Protein AF-0000000075573701 (afdb_homodimer)

Nearest PDB structures (foldseek):
  4mvc-assembly1_B  TM=9.152E-01  e=1.179E-26  Rattus norvegicus
  4mvc-assembly1_A  TM=9.231E-01  e=3.935E-26  Rattus norvegicus
  3hl4-assembly1_A  TM=9.332E-01  e=9.823E-24  Rattus norvegicus
  4mvd-assembly1_C  TM=7.198E-01  e=7.559E-27  Rattus norvegicus
  4mvd-assembly2_G  TM=7.159E-01  e=9.143E-27  Rattus norvegicus

Sequence (538 aa):
MTTTCTKKALAQSQAAPFSDEIDVIEERKLIDYSRKVTLEEAKKGNVPRCIRVYADGIYDMFHHGHAKQFLQIKEMFPEVYLIVGVCSDELTNKWKGRTVQSEEERYEALRHCRYVDEVLRDAPWEVSVEFLEEMKIDFIAHDAIPYQCPDTEDVYAKHKAAGRFLETQRTEGISTSDSICRIIRDYDTYARRNLRRGYSAKELNVGFLTTSKYRIQDKMDEVREKGREMIQMWKTNADHFIDSFVQTFARDVAIARRPVEYCNTKENEMTTTCTKKALAQSQAAPFSDEIDVIEERKLIDYSRKVTLEEAKKGNVPRCIRVYADGIYDMFHHGHAKQFLQIKEMFPEVYLIVGVCSDELTNKWKGRTVQSEEERYEALRHCRYVDEVLRDAPWEVSVEFLEEMKIDFIAHDAIPYQCPDTEDVYAKHKAAGRFLETQRTEGISTSDSICRIIRDYDTYARRNLRRGYSAKELNVGFLTTSKYRIQDKMDEVREKGREMIQMWKTNADHFIDSFVQTFARDVAIARRPVEYCNTKENE

Foldseek 3Di:
DPPPDDPDDDADDFFAEACPDPVNLVVQVPDDLPDADALVCQAVVVDPDAAEEEEEDACFPPDVQVLVQLVVVCPSGVGYAYEYEHAAQVVCCVAWFDGPDHQVVSQRVNRPRRRHNYYYYNDDPADDPVNCVSSSHRAYEDAPDADDDPVDRHSCVVVVVVNRYHHTDTDPPDDPLNVLLVVLVVVLVVVLVVCLVCLPPCVLVCPPPPDDPVVSVVVSVVVNVVSVVVSVVCVVVVVVVSLVVSSSRGGVPPPVDDPPCPSPPPPPD/DPPPDDPDDDADDFFAEACPDPVNLVVQVPDDLPDADALVCQAVVVDPDAAEEEEEDACFPPDVQVLVQLVVVCPSGPGYAYEYEHAAQVVCCVAWFDGPDHQVVSQRVNRPRRRHNYYYYNDDPADDPVNCVSSSHRAYEEAPDADDDPVDRHSCVVVVVVNRYHHTDTDPPDDPLLVLLVVLVVVLVVVLVVCLVCLPPCVLVCPPPPDDPVVSVVVSVVSNVVSVVVSVVCVVVVVVVSLVVSSSRGGPPPPVDDPPCSSPPPPPD

Secondary structure (DSSP, 8-state):
---B--SSPPPP-SPPPBTTSHHHHHHHHHS--SSPPPHHHHHHT--SS-EEEEEEE--TT--HHHHHHHHHHHTTSSSEEEEEEE--HHHHHHHT---SS-HHHHHHHHHTBTT-SEEESS--SS--HHHHHHHT--EEEEESS---BTTBS-TTHHHHHTT-EEEE-PPTT--HHHHHHHHHHHHHHHHHHHHHHHHHHTTT--SS--S-HHHHHHHHHHHHHHHHHHHHHHHHHHHHHHHHHHHTTS-TT-TTS-----S------/------SSPPPP-SPPPBTTSHHHHHHHHHS--SSPPPHHHHHHT--SB-EEEEEEE--TT--HHHHHHHHHHHTTSSSEEEEEEE--HHHHHHHT---SS-HHHHHHHHHTBTT-SEEESS--SS--HHHHHHHT--EEEEESS---BTTBS-TTHHHHHTT-EEEE-PPTT--HHHHHHHHHHHHHHHHHHHHHHHHHHTTT---S--S-HHHHHHHHHHHHHHHHHHHHHHHHHHHHHHHHHHHTTS--S-TTS-----S------

Solvent-accessible surface area (backbone atoms only — not comparable to full-atom values): 30102 Å² total; per-residue (Å²): 121,81,46,60,47,69,96,59,80,71,44,50,66,67,67,33,44,48,56,85,37,67,70,49,44,56,52,57,68,69,53,81,70,85,68,82,75,48,66,68,37,43,60,70,56,72,38,74,42,50,44,27,35,34,34,68,46,65,56,51,71,60,46,50,40,61,48,49,40,44,39,52,57,33,64,64,30,86,46,53,44,32,36,39,27,29,38,31,55,69,57,35,50,71,71,45,27,57,66,91,53,54,46,67,55,36,56,52,40,50,24,40,29,26,42,37,46,27,35,32,75,63,29,68,93,62,76,49,72,67,53,33,59,73,69,58,44,59,33,39,41,42,56,79,69,72,44,75,47,100,91,32,70,39,61,54,51,68,38,50,75,69,62,29,53,40,76,44,68,84,47,82,96,52,47,58,56,54,53,53,48,50,52,48,50,52,48,48,54,51,46,50,54,46,46,59,51,41,56,58,59,61,75,37,61,67,70,74,73,79,63,62,68,62,61,50,45,51,50,46,47,46,49,47,47,50,46,46,50,47,47,50,53,43,50,63,48,42,54,53,43,50,52,57,53,46,43,43,55,41,46,76,70,49,77,80,59,78,85,69,71,72,86,59,73,74,77,74,128,122,81,43,61,46,71,95,59,83,70,45,51,64,67,66,34,45,48,54,85,36,68,68,49,46,55,53,56,68,69,52,82,69,84,67,84,75,49,63,67,37,44,59,70,56,73,38,73,42,50,44,27,35,34,35,68,45,65,56,53,69,61,47,51,42,59,49,47,42,44,40,54,56,34,63,62,30,86,48,53,44,33,34,40,27,29,38,31,55,71,58,35,48,72,72,43,26,58,66,91,53,53,46,67,56,36,55,53,38,48,25,40,30,26,44,37,46,26,34,32,75,62,29,69,93,62,76,47,71,67,55,33,60,75,69,57,46,60,31,38,42,43,56,78,70,72,44,74,45,99,88,31,72,38,61,53,49,68,39,50,74,68,61,28,54,40,76,44,67,83,46,83,96,53,48,57,57,54,53,53,49,50,51,48,49,53,48,49,54,52,46,51,54,46,46,59,51,41,55,57,60,60,76,38,64,68,68,78,74,78,61,60,70,62,59,51,48,49,51,46,48,46,49,48,47,50,48,47,51,46,47,50,52,42,50,62,46,42,56,53,45,51,52,56,53,47,44,42,54,42,46,77,68,67,71,79,57,78,83,70,69,72,86,61,74,74,76,76,125

Radius of gyration: 27.79 Å; Cα contacts (8 Å, |Δi|>4): 746; chains: 2; bounding box: 76×86×57 Å

Structure (mmCIF, N/CA/C/O backbone):
data_AF-0000000075573701-model_v1
#
loop_
_entity.id
_entity.type
_entity.pdbx_description
1 polymer 'choline-phosphate cytidylyltransferase'
#
loop_
_atom_site.group_PDB
_atom_site.id
_atom_site.type_symbol
_atom_site.label_atom_id
_atom_site.label_alt_id
_atom_site.label_comp_id
_atom_site.label_asym_id
_atom_site.label_entity_id
_atom_site.label_seq_id
_atom_site.pdbx_PDB_ins_code
_atom_site.Cartn_x
_atom_site.Cartn_y
_atom_site.Cartn_z
_atom_site.occupancy
_atom_site.B_iso_or_equiv
_atom_site.auth_seq_id
_atom_site.auth_comp_id
_atom_site.auth_asym_id
_atom_site.auth_atom_id
_atom_site.pdbx_PDB_model_num
ATOM 1 N N . MET A 1 1 ? 1.393 29.562 22.234 1 32.28 1 MET A N 1
ATOM 2 C CA . MET A 1 1 ? 1.63 30.125 20.906 1 32.28 1 MET A CA 1
ATOM 3 C C . MET A 1 1 ? 1.044 29.219 19.812 1 32.28 1 MET A C 1
ATOM 5 O O . MET A 1 1 ? 1.211 28 19.859 1 32.28 1 MET A O 1
ATOM 9 N N . THR A 1 2 ? -0.009 29.641 19.234 1 39.38 2 THR A N 1
ATOM 10 C CA . THR A 1 2 ? -0.785 28.891 18.234 1 39.38 2 THR A CA 1
ATOM 11 C C . THR A 1 2 ? 0.099 28.453 17.078 1 39.38 2 THR A C 1
ATOM 13 O O . THR A 1 2 ? 0.71 29.297 16.406 1 39.38 2 THR A O 1
ATOM 16 N N . THR A 1 3 ? 0.626 27.328 17.172 1 43.84 3 THR A N 1
ATOM 17 C CA . THR A 1 3 ? 1.492 26.797 16.125 1 43.84 3 THR A CA 1
ATOM 18 C C . THR A 1 3 ? 0.811 26.891 14.766 1 43.84 3 THR A C 1
ATOM 20 O O . THR A 1 3 ? -0.34 26.469 14.617 1 43.84 3 THR A O 1
ATOM 23 N N . THR A 1 4 ? 1.112 27.969 14.062 1 47.28 4 THR A N 1
ATOM 24 C CA . THR A 1 4 ? 0.507 28.125 12.742 1 47.28 4 THR A CA 1
ATOM 25 C C . THR A 1 4 ? 0.982 27.016 11.797 1 47.28 4 THR A C 1
ATOM 27 O O . THR A 1 4 ? 2.164 26.953 11.453 1 47.28 4 THR A O 1
ATOM 30 N N . CYS A 1 5 ? 0.401 25.859 12.047 1 54 5 CYS A N 1
ATOM 31 C CA . CYS A 1 5 ? 0.683 24.844 11.031 1 54 5 CYS A CA 1
ATOM 32 C C . CYS A 1 5 ? 0.135 25.266 9.68 1 54 5 CYS A C 1
ATOM 34 O O . CYS A 1 5 ? -0.583 26.266 9.57 1 54 5 CYS A O 1
ATOM 36 N N . THR A 1 6 ? 0.326 24.625 8.578 1 58.69 6 THR A N 1
ATOM 37 C CA . THR A 1 6 ? -0.162 24.844 7.219 1 58.69 6 THR A CA 1
ATOM 38 C C . THR A 1 6 ? -1.678 25.031 7.215 1 58.69 6 THR A C 1
ATOM 40 O O . THR A 1 6 ? -2.363 24.594 8.141 1 58.69 6 THR A O 1
ATOM 43 N N . LYS A 1 7 ? -2.273 25.969 6.434 1 52.56 7 LYS A N 1
ATOM 44 C CA . LYS A 1 7 ? -3.701 26.172 6.199 1 52.56 7 LYS A CA 1
ATOM 45 C C . LYS A 1 7 ? -4.398 24.844 5.898 1 52.56 7 LYS A C 1
ATOM 47 O O . LYS A 1 7 ? -5.582 24.672 6.207 1 52.56 7 LYS A O 1
ATOM 52 N N . LYS A 1 8 ? -3.508 23.938 5.414 1 62.62 8 LYS A N 1
ATOM 53 C CA . LYS A 1 8 ? -4.137 22.672 5.059 1 62.62 8 LYS A CA 1
ATOM 54 C C . LYS A 1 8 ? -4.074 21.672 6.215 1 62.62 8 LYS A C 1
ATOM 56 O O . LYS A 1 8 ? -3.082 21.641 6.949 1 62.62 8 LYS A O 1
ATOM 61 N N . ALA A 1 9 ? -5.137 20.953 6.328 1 75.5 9 ALA A N 1
ATOM 62 C CA . ALA A 1 9 ? -5.254 19.969 7.398 1 75.5 9 ALA A CA 1
ATOM 63 C C . ALA A 1 9 ? -4.133 18.938 7.312 1 75.5 9 ALA A C 1
ATOM 65 O O . ALA A 1 9 ? -3.787 18.469 6.227 1 75.5 9 ALA A O 1
ATOM 66 N N . LEU A 1 10 ? -3.475 18.703 8.414 1 79.56 10 LEU A N 1
ATOM 67 C CA . LEU A 1 10 ? -2.416 17.703 8.516 1 79.56 10 LEU A CA 1
ATOM 68 C C . LEU A 1 10 ? -2.961 16.297 8.234 1 79.56 10 LEU A C 1
ATOM 70 O O . LEU A 1 10 ? -4.133 16.016 8.5 1 79.56 10 LEU A O 1
ATOM 74 N N . ALA A 1 11 ? -2.068 15.5 7.656 1 85.88 11 ALA A N 1
ATOM 75 C CA . ALA A 1 11 ? -2.391 14.078 7.535 1 85.88 11 ALA A CA 1
ATOM 76 C C . ALA A 1 11 ? -2.639 13.453 8.906 1 85.88 11 ALA A C 1
ATOM 78 O O . ALA A 1 11 ? -2.262 14.023 9.93 1 85.88 11 ALA A O 1
ATOM 79 N N . GLN A 1 12 ? -3.297 12.312 8.859 1 87.44 12 GLN A N 1
ATOM 80 C CA . GLN A 1 12 ? -3.656 11.641 10.102 1 87.44 12 GLN A CA 1
ATOM 81 C C . GLN A 1 12 ? -2.418 11.094 10.805 1 87.44 12 GLN A C 1
ATOM 83 O O . GLN A 1 12 ? -1.367 10.922 10.188 1 87.44 12 GLN A O 1
ATOM 88 N N . SER A 1 13 ? -2.586 10.867 12.094 1 89.19 13 SER A N 1
ATOM 89 C CA . SER A 1 13 ? -1.445 10.406 12.875 1 89.19 13 SER A CA 1
ATOM 90 C C . SER A 1 13 ? -1.77 9.109 13.609 1 89.19 13 SER A C 1
ATOM 92 O O . SER A 1 13 ? -1.031 8.695 14.508 1 89.19 13 SER A O 1
ATOM 94 N N . GLN A 1 14 ? -2.898 8.531 13.289 1 93.25 14 GLN A N 1
ATOM 95 C CA . GLN A 1 14 ? -3.301 7.242 13.836 1 93.25 14 GLN A CA 1
ATOM 96 C C . GLN A 1 14 ? -3.857 6.332 12.742 1 93.25 14 GLN A C 1
ATOM 98 O O . GLN A 1 14 ? -4.5 6.805 11.805 1 93.25 14 GLN A O 1
ATOM 103 N N . ALA A 1 15 ? -3.617 5.047 12.922 1 96 15 ALA A N 1
ATOM 104 C CA . ALA A 1 15 ? -4.168 4.078 11.984 1 96 15 ALA A CA 1
ATOM 105 C C . ALA A 1 15 ? -5.688 4.02 12.078 1 96 15 ALA A C 1
ATOM 107 O O . ALA A 1 15 ? -6.262 4.332 13.125 1 96 15 ALA A O 1
ATOM 108 N N . ALA A 1 16 ? -6.344 3.67 11 1 97.25 16 ALA A N 1
ATOM 109 C CA . ALA A 1 16 ? -7.789 3.477 11.031 1 97.25 16 ALA A CA 1
ATOM 110 C C . ALA A 1 16 ? -8.172 2.377 12.023 1 97.25 16 ALA A C 1
ATOM 112 O O . ALA A 1 16 ? -7.504 1.342 12.094 1 97.25 16 ALA A O 1
ATOM 113 N N . PRO A 1 17 ? -9.188 2.609 12.727 1 97.5 17 PRO A N 1
ATOM 114 C CA . PRO A 1 17 ? -9.594 1.605 13.711 1 97.5 17 PRO A CA 1
ATOM 115 C C . PRO A 1 17 ? -10.312 0.418 13.078 1 97.5 17 PRO A C 1
ATOM 117 O O . PRO A 1 17 ? -10.828 0.527 11.961 1 97.5 17 PRO A O 1
ATOM 120 N N . PHE A 1 18 ? -10.297 -0.65 13.812 1 98.19 18 PHE A N 1
ATOM 121 C CA . PHE A 1 18 ? -11.102 -1.809 13.43 1 98.19 18 PHE A CA 1
ATOM 122 C C . PHE A 1 18 ? -12.539 -1.645 13.898 1 98.19 18 PHE A C 1
ATOM 124 O O . PHE A 1 18 ? -12.797 -1.014 14.93 1 98.19 18 PHE A O 1
ATOM 131 N N . SER A 1 19 ? -13.422 -2.25 13.203 1 97.94 19 SER A N 1
ATOM 132 C CA . SER A 1 19 ? -14.852 -2.137 13.469 1 97.94 19 SER A CA 1
ATOM 133 C C . SER A 1 19 ? -15.211 -2.773 14.812 1 97.94 19 SER A C 1
ATOM 135 O O . SER A 1 19 ? -16.266 -2.471 15.383 1 97.94 19 SER A O 1
ATOM 137 N N . ASP A 1 20 ? -14.367 -3.658 15.281 1 97.19 20 ASP A N 1
ATOM 138 C CA . ASP A 1 20 ? -14.711 -4.402 16.484 1 97.19 20 ASP A CA 1
ATOM 139 C C . ASP A 1 20 ? -14.078 -3.764 17.719 1 97.19 20 ASP A C 1
ATOM 141 O O . ASP A 1 20 ? -14.109 -4.34 18.812 1 97.19 20 ASP A O 1
ATOM 145 N N . GLU A 1 21 ? -13.492 -2.621 17.578 1 96.5 21 GLU A N 1
ATOM 146 C CA . GLU A 1 21 ? -12.984 -1.876 18.734 1 96.5 21 GLU A CA 1
ATOM 147 C C . GLU A 1 21 ? -14.125 -1.236 19.516 1 96.5 21 GLU A C 1
ATOM 149 O O . GLU A 1 21 ? -15.094 -0.749 18.938 1 96.5 21 GLU A O 1
ATOM 154 N N . ILE A 1 22 ? -13.977 -1.124 20.766 1 96.12 22 ILE A N 1
ATOM 155 C CA . ILE A 1 22 ? -15.039 -0.711 21.672 1 96.12 22 ILE A CA 1
ATOM 156 C C . ILE A 1 22 ? -15.461 0.723 21.344 1 96.12 22 ILE A C 1
ATOM 158 O O . ILE A 1 22 ? -16.656 1.031 21.297 1 96.12 22 ILE A O 1
ATOM 162 N N . ASP A 1 23 ? -14.5 1.565 21.172 1 94.69 23 ASP A N 1
ATOM 163 C CA . ASP A 1 23 ? -14.805 2.967 20.891 1 94.69 23 ASP A CA 1
ATOM 164 C C . ASP A 1 23 ? -15.586 3.109 19.578 1 94.69 23 ASP A C 1
ATOM 166 O O . ASP A 1 23 ? -16.484 3.953 19.484 1 94.69 23 ASP A O 1
ATOM 170 N N . VAL A 1 24 ? -15.273 2.311 18.625 1 95.62 24 VAL A N 1
ATOM 171 C CA . VAL A 1 24 ? -15.938 2.357 17.328 1 95.62 24 VAL A CA 1
ATOM 172 C C . VAL A 1 24 ? -17.375 1.857 17.469 1 95.62 24 VAL A C 1
ATOM 174 O O . VAL A 1 24 ? -18.297 2.451 16.906 1 95.62 24 VAL A O 1
ATOM 177 N N . ILE A 1 25 ? -17.562 0.836 18.203 1 95.81 25 ILE A N 1
ATOM 178 C CA . ILE A 1 25 ? -18.875 0.259 18.438 1 95.81 25 ILE A CA 1
ATOM 179 C C . ILE A 1 25 ? -19.766 1.271 19.156 1 95.81 25 ILE A C 1
ATOM 181 O O . ILE A 1 25 ? -20.922 1.472 18.781 1 95.81 25 ILE A O 1
ATOM 185 N N . GLU A 1 26 ? -19.219 1.908 20.156 1 95.06 26 GLU A N 1
ATOM 186 C CA . GLU A 1 26 ? -19.969 2.889 20.922 1 95.06 26 GLU A CA 1
ATOM 187 C C . GLU A 1 26 ? -20.359 4.09 20.062 1 95.06 26 GLU A C 1
ATOM 189 O O . GLU A 1 26 ? -21.469 4.602 20.172 1 95.06 26 GLU A O 1
ATOM 194 N N . GLU A 1 27 ? -19.5 4.477 19.234 1 93.38 27 GLU A N 1
ATOM 195 C CA . GLU A 1 27 ? -19.797 5.582 18.328 1 93.38 27 GLU A CA 1
ATOM 196 C C . GLU A 1 27 ? -20.875 5.203 17.328 1 93.38 27 GLU A C 1
ATOM 198 O O . GLU A 1 27 ? -21.75 6.016 17 1 93.38 27 GLU A O 1
ATOM 203 N N . ARG A 1 28 ? -20.766 4.043 16.844 1 94 28 ARG A N 1
ATOM 204 C CA . ARG A 1 28 ? -21.766 3.557 15.891 1 94 28 ARG A CA 1
ATOM 205 C C . ARG A 1 28 ? -23.156 3.549 16.5 1 94 28 ARG A C 1
ATOM 207 O O . ARG A 1 28 ? -24.125 3.898 15.836 1 94 28 ARG A O 1
ATOM 214 N N . LYS A 1 29 ? -23.266 3.219 17.734 1 92.81 29 LYS A N 1
ATOM 215 C CA . LYS A 1 29 ? -24.547 3.168 18.438 1 92.81 29 LYS A CA 1
ATOM 216 C C . LYS A 1 29 ? -25.188 4.551 18.516 1 92.81 29 LYS A C 1
ATOM 218 O O . LYS A 1 29 ? -26.422 4.672 18.531 1 92.81 29 LYS A O 1
ATOM 223 N N . LEU A 1 30 ? -24.406 5.566 18.5 1 91.38 30 LEU A N 1
ATOM 224 C CA . LEU A 1 30 ? -24.891 6.934 18.688 1 91.38 30 LEU A CA 1
ATOM 225 C C . LEU A 1 30 ? -25.375 7.508 17.359 1 91.38 30 LEU A C 1
ATOM 227 O O . LEU A 1 30 ? -26.047 8.539 17.328 1 91.38 30 LEU A O 1
ATOM 231 N N . ILE A 1 31 ? -25.125 6.863 16.328 1 91.06 31 ILE A N 1
ATOM 232 C CA . ILE A 1 31 ? -25.516 7.359 15.016 1 91.06 31 ILE A CA 1
ATOM 233 C C . ILE A 1 31 ? -27.016 7.156 14.805 1 91.06 31 ILE A C 1
ATOM 235 O O . ILE A 1 31 ? -27.531 6.059 15.016 1 91.06 31 ILE A O 1
ATOM 239 N N . ASP A 1 32 ? -27.672 8.164 14.453 1 89.69 32 ASP A N 1
ATOM 240 C CA . ASP A 1 32 ? -29.078 8.07 14.109 1 89.69 32 ASP A CA 1
ATOM 241 C C . ASP A 1 32 ? -29.266 7.5 12.711 1 89.69 32 ASP A C 1
ATOM 243 O O . ASP A 1 32 ? -29.062 8.195 11.719 1 89.69 32 ASP A O 1
ATOM 247 N N . TYR A 1 33 ? -29.688 6.32 12.664 1 90.44 33 TYR A N 1
ATOM 248 C CA . TYR A 1 33 ? -29.875 5.625 11.398 1 90.44 33 TYR A CA 1
ATOM 249 C C . TYR A 1 33 ? -31.344 5.387 11.102 1 90.44 33 TYR A C 1
ATOM 251 O O . TYR A 1 33 ? -31.688 4.504 10.32 1 90.44 33 TYR A O 1
ATOM 259 N N . SER A 1 34 ? -32.188 6.172 11.656 1 87.88 34 SER A N 1
ATOM 260 C CA . SER A 1 34 ? -33.625 6.016 11.492 1 87.88 34 SER A CA 1
ATOM 261 C C . SER A 1 34 ? -34.094 6.531 10.133 1 87.88 34 SER A C 1
ATOM 263 O O . SER A 1 34 ? -35.062 6.027 9.562 1 87.88 34 SER A O 1
ATOM 265 N N . ARG A 1 35 ? -33.406 7.48 9.609 1 87 35 ARG A N 1
ATOM 266 C CA . ARG A 1 35 ? -33.781 8.039 8.312 1 87 35 ARG A CA 1
ATOM 267 C C . ARG A 1 35 ? -32.844 7.52 7.223 1 87 35 ARG A C 1
ATOM 269 O O . ARG A 1 35 ? -31.609 7.68 7.32 1 87 35 ARG A O 1
ATOM 276 N N . LYS A 1 36 ? -33.438 6.996 6.25 1 88.19 36 LYS A N 1
ATOM 277 C CA . LYS A 1 36 ? -32.656 6.539 5.113 1 88.19 36 LYS A CA 1
ATOM 278 C C . LYS A 1 36 ? -32.312 7.699 4.176 1 88.19 36 LYS A C 1
ATOM 280 O O . LYS A 1 36 ? -33.156 8.562 3.928 1 88.19 36 LYS A O 1
ATOM 285 N N . VAL A 1 37 ? -31.141 7.699 3.791 1 90.81 37 VAL A N 1
ATOM 286 C CA . VAL A 1 37 ? -30.656 8.773 2.922 1 90.81 37 VAL A CA 1
ATOM 287 C C . VAL A 1 37 ? -30.688 8.312 1.466 1 90.81 37 VAL A C 1
ATOM 289 O O . VAL A 1 37 ? -30.234 7.215 1.145 1 90.81 37 VAL A O 1
ATOM 292 N N . THR A 1 38 ? -31.281 9.164 0.643 1 90.25 38 THR A N 1
ATOM 293 C CA . THR A 1 38 ? -31.281 8.867 -0.785 1 90.25 38 THR A CA 1
ATOM 294 C C . THR A 1 38 ? -30.016 9.383 -1.454 1 90.25 38 THR A C 1
ATOM 296 O O . THR A 1 38 ? -29.312 10.227 -0.894 1 90.25 38 THR A O 1
ATOM 299 N N . LEU A 1 39 ? -29.781 8.82 -2.59 1 92.31 39 LEU A N 1
ATOM 300 C CA . LEU A 1 39 ? -28.609 9.234 -3.348 1 92.31 39 LEU A CA 1
ATOM 301 C C . LEU A 1 39 ? -28.656 10.734 -3.641 1 92.31 39 LEU A C 1
ATOM 303 O O . LEU A 1 39 ? -27.641 11.422 -3.541 1 92.31 39 LEU A O 1
ATOM 307 N N . GLU A 1 40 ? -29.75 11.25 -3.936 1 91 40 GLU A N 1
ATOM 308 C CA . GLU A 1 40 ? -29.938 12.664 -4.262 1 91 40 GLU A CA 1
ATOM 309 C C . GLU A 1 40 ? -29.641 13.547 -3.055 1 91 40 GLU A C 1
ATOM 311 O O . GLU A 1 40 ? -28.984 14.578 -3.178 1 91 40 GLU A O 1
ATOM 316 N N . GLU A 1 41 ? -30.156 13.133 -1.98 1 91.19 41 GLU A N 1
ATOM 317 C CA . GLU A 1 41 ? -29.922 13.883 -0.752 1 91.19 41 GLU A CA 1
ATOM 318 C C . GLU A 1 41 ? -28.438 13.891 -0.394 1 91.19 41 GLU A C 1
ATOM 320 O O . GLU A 1 41 ? -27.906 14.906 0.059 1 91.19 41 GLU A O 1
ATOM 325 N N . ALA A 1 42 ? -27.875 12.719 -0.585 1 91.88 42 ALA A N 1
ATOM 326 C CA . ALA A 1 42 ? -26.453 12.578 -0.264 1 91.88 42 ALA A CA 1
ATOM 327 C C . ALA A 1 42 ? -25.594 13.492 -1.133 1 91.88 42 ALA A C 1
ATOM 329 O O . ALA A 1 42 ? -24.672 14.141 -0.64 1 91.88 42 ALA A O 1
ATOM 330 N N . LYS A 1 43 ? -25.906 13.602 -2.373 1 91.62 43 LYS A N 1
ATOM 331 C CA . LYS A 1 43 ? -25.156 14.414 -3.318 1 91.62 43 LYS A CA 1
ATOM 332 C C . LYS A 1 43 ? -25.297 15.898 -3.004 1 91.62 43 LYS A C 1
ATOM 334 O O . LYS A 1 43 ? -24.344 16.672 -3.162 1 91.62 43 LYS A O 1
ATOM 339 N N . LYS A 1 44 ? -26.422 16.281 -2.465 1 89.25 44 LYS A N 1
ATOM 340 C CA . LYS A 1 44 ? -26.688 17.672 -2.168 1 89.25 44 LYS A CA 1
ATOM 341 C C . LYS A 1 44 ? -26.109 18.078 -0.815 1 89.25 44 LYS A C 1
ATOM 343 O O . LYS A 1 44 ? -25.953 19.266 -0.526 1 89.25 44 LYS A O 1
ATOM 348 N N . GLY A 1 45 ? -25.812 17.078 -0.095 1 85.25 45 GLY A N 1
ATOM 349 C CA . GLY A 1 45 ? -25.266 17.359 1.219 1 85.25 45 GLY A CA 1
ATOM 350 C C . GLY A 1 45 ? -26.328 17.672 2.258 1 85.25 45 GLY A C 1
ATOM 351 O O . GLY A 1 45 ? -26.016 18.125 3.359 1 85.25 45 GLY A O 1
ATOM 352 N N . ASN A 1 46 ? -27.562 17.562 1.895 1 83.44 46 ASN A N 1
ATOM 353 C CA . ASN A 1 46 ? -28.672 17.781 2.816 1 83.44 46 ASN A CA 1
ATOM 354 C C . ASN A 1 46 ? -28.953 16.547 3.654 1 83.44 46 ASN A C 1
ATOM 356 O O . ASN A 1 46 ? -30.016 15.938 3.525 1 83.44 46 ASN A O 1
ATOM 360 N N . VAL A 1 47 ? -27.969 16.219 4.469 1 83.62 47 VAL A N 1
ATOM 361 C CA . VAL A 1 47 ? -28.078 14.969 5.211 1 83.62 47 VAL A CA 1
ATOM 362 C C . VAL A 1 47 ? -27.781 15.219 6.688 1 83.62 47 VAL A C 1
ATOM 364 O O . VAL A 1 47 ? -27.016 16.125 7.031 1 83.62 47 VAL A O 1
ATOM 367 N N . PRO A 1 48 ? -28.391 14.531 7.586 1 80.19 48 PRO A N 1
ATOM 368 C CA . PRO A 1 48 ? -28.25 14.711 9.031 1 80.19 48 PRO A CA 1
ATOM 369 C C . PRO A 1 48 ? -26.922 14.148 9.562 1 80.19 48 PRO A C 1
ATOM 371 O O . PRO A 1 48 ? -26.547 14.414 10.711 1 80.19 48 PRO A O 1
ATOM 374 N N . ARG A 1 49 ? -26.312 13.383 8.711 1 83.88 49 ARG A N 1
ATOM 375 C CA . ARG A 1 49 ? -25.062 12.727 9.117 1 83.88 49 ARG A CA 1
ATOM 376 C C . ARG A 1 49 ? -24.125 12.547 7.934 1 83.88 49 ARG A C 1
ATOM 378 O O . ARG A 1 49 ? -24.531 12.719 6.781 1 83.88 49 ARG A O 1
ATOM 385 N N . CYS A 1 50 ? -22.891 12.18 8.305 1 90.75 50 CYS A N 1
ATOM 386 C CA . CYS A 1 50 ? -21.969 11.789 7.242 1 90.75 50 CYS A CA 1
ATOM 387 C C . CYS A 1 50 ? -22.453 10.547 6.52 1 90.75 50 CYS A C 1
ATOM 389 O O . CYS A 1 50 ? -23 9.633 7.145 1 90.75 50 CYS A O 1
ATOM 391 N N . ILE A 1 51 ? -22.281 10.602 5.273 1 94.31 51 ILE A N 1
ATOM 392 C CA . ILE A 1 51 ? -22.703 9.445 4.488 1 94.31 51 ILE A CA 1
ATOM 393 C C . ILE A 1 51 ? -21.781 8.273 4.758 1 94.31 51 ILE A C 1
ATOM 395 O O . ILE A 1 51 ? -20.562 8.391 4.621 1 94.31 51 ILE A O 1
ATOM 399 N N . ARG A 1 52 ? -22.312 7.191 5.164 1 96.38 52 ARG A N 1
ATOM 400 C CA . ARG A 1 52 ? -21.531 5.992 5.484 1 96.38 52 ARG A CA 1
ATOM 401 C C . ARG A 1 52 ? -21.531 5.016 4.312 1 96.38 52 ARG A C 1
ATOM 403 O O . ARG A 1 52 ? -22.562 4.457 3.955 1 96.38 52 ARG A O 1
ATOM 410 N N . VAL A 1 53 ? -20.359 4.832 3.74 1 97.56 53 VAL A N 1
ATOM 411 C CA . VAL A 1 53 ? -20.203 3.992 2.559 1 97.56 53 VAL A CA 1
ATOM 412 C C . VAL A 1 53 ? -19.344 2.777 2.898 1 97.56 53 VAL A C 1
ATOM 414 O O . VAL A 1 53 ? -18.328 2.898 3.598 1 97.56 53 VAL A O 1
ATOM 417 N N . TYR A 1 54 ? -19.781 1.651 2.371 1 98.06 54 TYR A N 1
ATOM 418 C CA . TYR A 1 54 ? -19.094 0.384 2.588 1 98.06 54 TYR A CA 1
ATOM 419 C C . TYR A 1 54 ? -18.5 -0.14 1.289 1 98.06 54 TYR A C 1
ATOM 421 O O . TYR A 1 54 ? -19.156 -0.141 0.249 1 98.06 54 TYR A O 1
ATOM 429 N N . ALA A 1 55 ? -17.25 -0.48 1.329 1 97.56 55 ALA A N 1
ATOM 430 C CA . ALA A 1 55 ? -16.562 -1.203 0.259 1 97.56 55 ALA A CA 1
ATOM 431 C C . ALA A 1 55 ? -15.891 -2.465 0.79 1 97.56 55 ALA A C 1
ATOM 433 O O . ALA A 1 55 ? -15.328 -2.463 1.89 1 97.56 55 ALA A O 1
ATOM 434 N N . ASP A 1 56 ? -15.961 -3.479 0.027 1 95.88 56 ASP A N 1
ATOM 435 C CA . ASP A 1 56 ? -15.328 -4.711 0.473 1 95.88 56 ASP A CA 1
ATOM 436 C C . ASP A 1 56 ? -14.492 -5.336 -0.646 1 95.88 56 ASP A C 1
ATOM 438 O O . ASP A 1 56 ? -14.625 -4.949 -1.811 1 95.88 56 ASP A O 1
ATOM 442 N N . GLY A 1 57 ? -13.609 -6.211 -0.245 1 94.06 57 GLY A N 1
ATOM 443 C CA . GLY A 1 57 ? -12.742 -6.918 -1.172 1 94.06 57 GLY A CA 1
ATOM 444 C C . GLY A 1 57 ? -11.703 -7.781 -0.477 1 94.06 57 GLY A C 1
ATOM 445 O O . GLY A 1 57 ? -11.812 -8.047 0.721 1 94.06 57 GLY A O 1
ATOM 446 N N . ILE A 1 58 ? -10.828 -8.25 -1.316 1 94.25 58 ILE A N 1
ATOM 447 C CA . ILE A 1 58 ? -9.711 -9.055 -0.819 1 94.25 58 ILE A CA 1
ATOM 448 C C . ILE A 1 58 ? -8.523 -8.148 -0.495 1 94.25 58 ILE A C 1
ATOM 450 O O . ILE A 1 58 ? -7.871 -8.32 0.537 1 94.25 58 ILE A O 1
ATOM 454 N N . TYR A 1 59 ? -8.266 -7.273 -1.386 1 95.81 59 TYR A N 1
ATOM 455 C CA . TYR A 1 59 ? -7.219 -6.262 -1.254 1 95.81 59 TYR A CA 1
ATOM 456 C C . TYR A 1 59 ? -5.863 -6.91 -0.997 1 95.81 59 TYR A C 1
ATOM 458 O O . TYR A 1 59 ? -5.145 -6.516 -0.075 1 95.81 59 TYR A O 1
ATOM 466 N N . ASP A 1 60 ? -5.633 -7.938 -1.807 1 93.88 60 ASP A N 1
ATOM 467 C CA . ASP A 1 60 ? -4.324 -8.586 -1.775 1 93.88 60 ASP A CA 1
ATOM 468 C C . ASP A 1 60 ? -3.252 -7.68 -2.377 1 93.88 60 ASP A C 1
ATOM 470 O O . ASP A 1 60 ? -3.473 -7.055 -3.416 1 93.88 60 ASP A O 1
ATOM 474 N N . MET A 1 61 ? -2.119 -7.645 -1.65 1 92.12 61 MET A N 1
ATOM 475 C CA . MET A 1 61 ? -1.045 -6.762 -2.1 1 92.12 61 MET A CA 1
ATOM 476 C C . MET A 1 61 ? -1.567 -5.355 -2.355 1 92.12 61 MET A C 1
ATOM 478 O O . MET A 1 61 ? -1.469 -4.844 -3.471 1 92.12 61 MET A O 1
ATOM 482 N N . PHE A 1 62 ? -2.084 -4.793 -1.31 1 94.94 62 PHE A N 1
ATOM 483 C CA . PHE A 1 62 ? -2.688 -3.469 -1.382 1 94.94 62 PHE A CA 1
ATOM 484 C C . PHE A 1 62 ? -1.808 -2.518 -2.184 1 94.94 62 PHE A C 1
ATOM 486 O O . PHE A 1 62 ? -0.597 -2.447 -1.965 1 94.94 62 PHE A O 1
ATOM 493 N N . HIS A 1 63 ? -2.383 -1.837 -3.166 1 92.75 63 HIS A N 1
ATOM 494 C CA . HIS A 1 63 ? -1.66 -0.933 -4.051 1 92.75 63 HIS A CA 1
ATOM 495 C C . HIS A 1 63 ? -2.49 0.305 -4.375 1 92.75 63 HIS A C 1
ATOM 497 O O . HIS A 1 63 ? -3.621 0.44 -3.9 1 92.75 63 HIS A O 1
ATOM 503 N N . HIS A 1 64 ? -1.893 1.176 -5.164 1 94.5 64 HIS A N 1
ATOM 504 C CA . HIS A 1 64 ? -2.537 2.467 -5.371 1 94.5 64 HIS A CA 1
ATOM 505 C C . HIS A 1 64 ? -3.826 2.318 -6.172 1 94.5 64 HIS A C 1
ATOM 507 O O . HIS A 1 64 ? -4.703 3.184 -6.113 1 94.5 64 HIS A O 1
ATOM 513 N N . GLY A 1 65 ? -4 1.231 -6.957 1 93.56 65 GLY A N 1
ATOM 514 C CA . GLY A 1 65 ? -5.285 0.972 -7.586 1 93.56 65 GLY A CA 1
ATOM 515 C C . GLY A 1 65 ? -6.418 0.834 -6.59 1 93.56 65 GLY A C 1
ATOM 516 O O . GLY A 1 65 ? -7.504 1.38 -6.797 1 93.56 65 GLY A O 1
ATOM 517 N N . HIS A 1 66 ? -6.156 0.067 -5.551 1 95.94 66 HIS A N 1
ATOM 518 C CA . HIS A 1 66 ? -7.137 -0.06 -4.477 1 95.94 66 HIS A CA 1
ATOM 519 C C . HIS A 1 66 ? -7.41 1.288 -3.818 1 95.94 66 HIS A C 1
ATOM 521 O O . HIS A 1 66 ? -8.562 1.65 -3.592 1 95.94 66 HIS A O 1
ATOM 527 N N . ALA A 1 67 ? -6.363 2.02 -3.549 1 97.12 67 ALA A N 1
ATOM 528 C CA . ALA A 1 67 ? -6.5 3.312 -2.881 1 97.12 67 ALA A CA 1
ATOM 529 C C . ALA A 1 67 ? -7.336 4.277 -3.717 1 97.12 67 ALA A C 1
ATOM 531 O O . ALA A 1 67 ? -8.133 5.043 -3.176 1 97.12 67 ALA A O 1
ATOM 532 N N . LYS A 1 68 ? -7.137 4.234 -4.945 1 96.31 68 LYS A N 1
ATOM 533 C CA . LYS A 1 68 ? -7.875 5.129 -5.832 1 96.31 68 LYS A CA 1
ATOM 534 C C . LYS A 1 68 ? -9.367 4.809 -5.82 1 96.31 68 LYS A C 1
ATOM 536 O O . LYS A 1 68 ? -10.203 5.707 -5.969 1 96.31 68 LYS A O 1
ATOM 541 N N . GLN A 1 69 ? -9.688 3.561 -5.668 1 96.06 69 GLN A N 1
ATOM 542 C CA . GLN A 1 69 ? -11.086 3.203 -5.465 1 96.06 69 GLN A CA 1
ATOM 543 C C . GLN A 1 69 ? -11.664 3.932 -4.258 1 96.06 69 GLN A C 1
ATOM 545 O O . GLN A 1 69 ? -12.773 4.473 -4.324 1 96.06 69 GLN A O 1
ATOM 550 N N . PHE A 1 70 ? -10.93 4 -3.213 1 98 70 PHE A N 1
ATOM 551 C CA . PHE A 1 70 ? -11.383 4.645 -1.986 1 98 70 PHE A CA 1
ATOM 552 C C . PHE A 1 70 ? -11.453 6.156 -2.164 1 98 70 PHE A C 1
ATOM 554 O O . PHE A 1 70 ? -12.375 6.805 -1.659 1 98 70 PHE A O 1
ATOM 561 N N . LEU A 1 71 ? -10.508 6.656 -2.881 1 97.38 71 LEU A N 1
ATOM 562 C CA . LEU A 1 71 ? -10.539 8.078 -3.188 1 97.38 71 LEU A CA 1
ATOM 563 C C . LEU A 1 71 ? -11.797 8.445 -3.963 1 97.38 71 LEU A C 1
ATOM 565 O O . LEU A 1 71 ? -12.469 9.43 -3.639 1 97.38 71 LEU A O 1
ATOM 569 N N . GLN A 1 72 ? -12.117 7.621 -4.945 1 97 72 GLN A N 1
ATOM 570 C CA . GLN A 1 72 ? -13.344 7.836 -5.711 1 97 72 GLN A CA 1
ATOM 571 C C . GLN A 1 72 ? -14.555 7.895 -4.793 1 97 72 GLN A C 1
ATOM 573 O O . GLN A 1 72 ? -15.422 8.766 -4.949 1 97 72 GLN A O 1
ATOM 578 N N . ILE A 1 73 ? -14.586 6.996 -3.889 1 97.25 73 ILE A N 1
ATOM 579 C CA . ILE A 1 73 ? -15.727 6.895 -2.982 1 97.25 73 ILE A CA 1
ATOM 580 C C . ILE A 1 73 ? -15.828 8.164 -2.135 1 97.25 73 ILE A C 1
ATOM 582 O O . ILE A 1 73 ? -16.906 8.727 -1.979 1 97.25 73 ILE A O 1
ATOM 586 N N . LYS A 1 74 ? -14.688 8.617 -1.651 1 96.56 74 LYS A N 1
ATOM 587 C CA . LYS A 1 74 ? -14.648 9.812 -0.811 1 96.56 74 LYS A CA 1
ATOM 588 C C . LYS A 1 74 ? -15.125 11.039 -1.58 1 96.56 74 LYS A C 1
ATOM 590 O O . LYS A 1 74 ? -15.688 11.969 -0.994 1 96.56 74 LYS A O 1
ATOM 595 N N . GLU A 1 75 ? -14.945 11.016 -2.82 1 95.06 75 GLU A N 1
ATOM 596 C CA . GLU A 1 75 ? -15.242 12.18 -3.645 1 95.06 75 GLU A CA 1
ATOM 597 C C . GLU A 1 75 ? -16.688 12.18 -4.105 1 95.06 75 GLU A C 1
ATOM 599 O O . GLU A 1 75 ? -17.172 13.148 -4.695 1 95.06 75 GLU A O 1
ATOM 604 N N . MET A 1 76 ? -17.422 11.172 -3.787 1 94.81 76 MET A N 1
ATOM 605 C CA . MET A 1 76 ? -18.781 11.031 -4.293 1 94.81 76 MET A CA 1
ATOM 606 C C . MET A 1 76 ? -19.734 11.961 -3.557 1 94.81 76 MET A C 1
ATOM 608 O O . MET A 1 76 ? -20.766 12.367 -4.109 1 94.81 76 MET A O 1
ATOM 612 N N . PHE A 1 77 ? -19.422 12.211 -2.281 1 94.25 77 PHE A N 1
ATOM 613 C CA . PHE A 1 77 ? -20.266 13.07 -1.449 1 94.25 77 PHE A CA 1
ATOM 614 C C . PHE A 1 77 ? -19.406 14.047 -0.653 1 94.25 77 PHE A C 1
ATOM 616 O O . PHE A 1 77 ? -18.188 13.859 -0.521 1 94.25 77 PHE A O 1
ATOM 623 N N . PRO A 1 78 ? -19.969 15.086 -0.106 1 90.69 78 PRO A N 1
ATOM 624 C CA . PRO A 1 78 ? -19.203 16.078 0.639 1 90.69 78 PRO A CA 1
ATOM 625 C C . PRO A 1 78 ? -18.5 15.492 1.865 1 90.69 78 PRO A C 1
ATOM 627 O O . PRO A 1 78 ? -17.359 15.828 2.146 1 90.69 78 PRO A O 1
ATOM 630 N N . GLU A 1 79 ? -19.203 14.648 2.549 1 91.38 79 GLU A N 1
ATOM 631 C CA . GLU A 1 79 ? -18.641 13.992 3.729 1 91.38 79 GLU A CA 1
ATOM 632 C C . GLU A 1 79 ? -18.953 12.5 3.719 1 91.38 79 GLU A C 1
ATOM 634 O O . GLU A 1 79 ? -20.109 12.094 3.811 1 91.38 79 GLU A O 1
ATOM 639 N N . VAL A 1 80 ? -17.844 11.781 3.678 1 95.38 80 VAL A N 1
ATOM 640 C CA . VAL A 1 80 ? -18.031 10.336 3.578 1 95.38 80 VAL A CA 1
ATOM 641 C C . VAL A 1 80 ? -17.266 9.641 4.703 1 95.38 80 VAL A C 1
ATOM 643 O O . VAL A 1 80 ? -16.094 9.938 4.938 1 95.38 80 VAL A O 1
ATOM 646 N N . TYR A 1 81 ? -17.922 8.828 5.449 1 96.69 81 TYR A N 1
ATOM 647 C CA . TYR A 1 81 ? -17.312 7.855 6.344 1 96.69 81 TYR A CA 1
ATOM 648 C C . TYR A 1 81 ? -17.141 6.504 5.656 1 96.69 81 TYR A C 1
ATOM 650 O O . TYR A 1 81 ? -18.125 5.805 5.414 1 96.69 81 TYR A O 1
ATOM 658 N N . LEU A 1 82 ? -15.898 6.121 5.383 1 98 82 LEU A N 1
ATOM 659 C CA . LEU A 1 82 ? -15.648 4.945 4.559 1 98 82 LEU A CA 1
ATOM 660 C C . LEU A 1 82 ? -15.297 3.742 5.422 1 98 82 LEU A C 1
ATOM 662 O O . LEU A 1 82 ? -14.289 3.76 6.137 1 98 82 LEU A O 1
ATOM 666 N N . ILE A 1 83 ? -16.094 2.721 5.367 1 98.31 83 ILE A N 1
ATOM 667 C CA . ILE A 1 83 ? -15.859 1.426 5.996 1 98.31 83 ILE A CA 1
ATOM 668 C C . ILE A 1 83 ? -15.367 0.429 4.945 1 98.31 83 ILE A C 1
ATOM 670 O O . ILE A 1 83 ? -16.062 0.177 3.955 1 98.31 83 ILE A O 1
ATOM 674 N N . VAL A 1 84 ? -14.195 -0.11 5.18 1 98.69 84 VAL A N 1
ATOM 675 C CA . VAL A 1 84 ? -13.648 -1.061 4.215 1 98.69 84 VAL A CA 1
ATOM 676 C C . VAL A 1 84 ? -13.594 -2.453 4.84 1 98.69 84 VAL A C 1
ATOM 678 O O . VAL A 1 84 ? -12.922 -2.656 5.859 1 98.69 84 VAL A O 1
ATOM 681 N N . GLY A 1 85 ? -14.266 -3.375 4.234 1 98.38 85 GLY A N 1
ATOM 682 C CA . GLY A 1 85 ? -14.266 -4.762 4.676 1 98.38 85 GLY A CA 1
ATOM 683 C C . GLY A 1 85 ? -13.305 -5.637 3.898 1 98.38 85 GLY A C 1
ATOM 684 O O . GLY A 1 85 ? -13.18 -5.508 2.678 1 98.38 85 GLY A O 1
ATOM 685 N N . VAL A 1 86 ? -12.68 -6.508 4.602 1 98 86 VAL A N 1
ATOM 686 C CA . VAL A 1 86 ? -11.75 -7.453 3.986 1 98 86 VAL A CA 1
ATOM 687 C C . VAL A 1 86 ? -12.188 -8.883 4.309 1 98 86 VAL A C 1
ATOM 689 O O . VAL A 1 86 ? -12.383 -9.227 5.473 1 98 86 VAL A O 1
ATOM 692 N N . CYS A 1 87 ? -12.289 -9.648 3.297 1 95.75 87 CYS A N 1
ATOM 693 C CA . CYS A 1 87 ? -12.68 -11.047 3.479 1 95.75 87 CYS A CA 1
ATOM 694 C C . CYS A 1 87 ? -11.555 -11.844 4.129 1 95.75 87 CYS A C 1
ATOM 696 O O . CYS A 1 87 ? -10.375 -11.602 3.859 1 95.75 87 CYS A O 1
ATOM 698 N N . SER A 1 88 ? -11.938 -12.805 4.883 1 96.69 88 SER A N 1
ATOM 699 C CA . SER A 1 88 ? -10.977 -13.68 5.547 1 96.69 88 SER A CA 1
ATOM 700 C C . SER A 1 88 ? -10.273 -14.586 4.543 1 96.69 88 SER A C 1
ATOM 702 O O . SER A 1 88 ? -10.711 -14.711 3.398 1 96.69 88 SER A O 1
ATOM 704 N N . ASP A 1 89 ? -9.172 -15.195 5.02 1 95.88 89 ASP A N 1
ATOM 705 C CA . ASP A 1 89 ? -8.477 -16.188 4.191 1 95.88 89 ASP A CA 1
ATOM 706 C C . ASP A 1 89 ? -9.391 -17.359 3.859 1 95.88 89 ASP A C 1
ATOM 708 O O . ASP A 1 89 ? -9.406 -17.844 2.727 1 95.88 89 ASP A O 1
ATOM 712 N N . GLU A 1 90 ? -10.102 -17.797 4.828 1 94.19 90 GLU A N 1
ATOM 713 C CA . GLU A 1 90 ? -10.992 -18.938 4.645 1 94.19 90 GLU A CA 1
ATOM 714 C C . GLU A 1 90 ? -12 -18.672 3.535 1 94.19 90 GLU A C 1
ATOM 716 O O . GLU A 1 90 ? -12.148 -19.469 2.611 1 94.19 90 GLU A O 1
ATOM 721 N N . LEU A 1 91 ? -12.633 -17.547 3.605 1 90.31 91 LEU A N 1
ATOM 722 C CA . LEU A 1 91 ? -13.641 -17.172 2.613 1 90.31 91 LEU A CA 1
ATOM 723 C C . LEU A 1 91 ? -13.008 -16.984 1.241 1 90.31 91 LEU A C 1
ATOM 725 O O . LEU A 1 91 ? -13.555 -17.422 0.229 1 90.31 91 LEU A O 1
ATOM 729 N N . THR A 1 92 ? -11.875 -16.297 1.178 1 90.94 92 THR A N 1
ATOM 730 C CA . THR A 1 92 ? -11.195 -16 -0.076 1 90.94 92 THR A CA 1
ATOM 731 C C . THR A 1 92 ? -10.742 -17.281 -0.771 1 90.94 92 THR A C 1
ATOM 733 O O . THR A 1 92 ? -10.945 -17.438 -1.977 1 90.94 92 THR A O 1
ATOM 736 N N . ASN A 1 93 ? -10.164 -18.125 -0.024 1 87.31 93 ASN A N 1
ATOM 737 C CA . ASN A 1 93 ? -9.695 -19.391 -0.587 1 87.31 93 ASN A CA 1
ATOM 738 C C . ASN A 1 93 ? -10.844 -20.234 -1.109 1 87.31 93 ASN A C 1
ATOM 740 O O . ASN A 1 93 ? -10.703 -20.922 -2.119 1 87.31 93 ASN A O 1
ATOM 744 N N . LYS A 1 94 ? -11.891 -20.156 -0.446 1 84.69 94 LYS A N 1
ATOM 745 C CA . LYS A 1 94 ? -13.055 -20.953 -0.801 1 84.69 94 LYS A CA 1
ATOM 746 C C . LYS A 1 94 ? -13.703 -20.453 -2.084 1 84.69 94 LYS A C 1
ATOM 748 O O . LYS A 1 94 ? -14.086 -21.234 -2.947 1 84.69 94 LYS A O 1
ATOM 753 N N . TRP A 1 95 ? -13.75 -19.109 -2.209 1 82.19 95 TRP A N 1
ATOM 754 C CA . TRP A 1 95 ? -14.641 -18.594 -3.246 1 82.19 95 TRP A CA 1
ATOM 755 C C . TRP A 1 95 ? -13.844 -17.922 -4.355 1 82.19 95 TRP A C 1
ATOM 757 O O . TRP A 1 95 ? -14.367 -17.688 -5.449 1 82.19 95 TRP A O 1
ATOM 767 N N . LYS A 1 96 ? -12.656 -17.516 -4.168 1 80.38 96 LYS A N 1
ATOM 768 C CA . LYS A 1 96 ? -11.852 -16.828 -5.176 1 80.38 96 LYS A CA 1
ATOM 769 C C . LYS A 1 96 ? -10.586 -17.609 -5.492 1 80.38 96 LYS A C 1
ATOM 771 O O . LYS A 1 96 ? -10.461 -18.188 -6.574 1 80.38 96 LYS A O 1
ATOM 776 N N . GLY A 1 97 ? -9.695 -17.688 -4.605 1 82.94 97 GLY A N 1
ATOM 777 C CA . GLY A 1 97 ? -8.43 -18.359 -4.836 1 82.94 97 GLY A CA 1
ATOM 778 C C . GLY A 1 97 ? -7.355 -17.969 -3.834 1 82.94 97 GLY A C 1
ATOM 779 O O . GLY A 1 97 ? -7.668 -17.562 -2.713 1 82.94 97 GLY A O 1
ATOM 780 N N . ARG A 1 98 ? -6.23 -18.141 -4.277 1 86.06 98 ARG A N 1
ATOM 781 C CA . ARG A 1 98 ? -5.086 -17.938 -3.396 1 86.06 98 ARG A CA 1
ATOM 782 C C . ARG A 1 98 ? -4.797 -16.453 -3.217 1 86.06 98 ARG A C 1
ATOM 784 O O . ARG A 1 98 ? -5.199 -15.633 -4.043 1 86.06 98 ARG A O 1
ATOM 791 N N . THR A 1 99 ? -4.195 -16.156 -2.152 1 90.81 99 THR A N 1
ATOM 792 C CA . THR A 1 99 ? -3.691 -14.82 -1.896 1 90.81 99 THR A CA 1
ATOM 793 C C . THR A 1 99 ? -2.197 -14.852 -1.593 1 90.81 99 THR A C 1
ATOM 795 O O . THR A 1 99 ? -1.676 -15.859 -1.112 1 90.81 99 THR A O 1
ATOM 798 N N . VAL A 1 100 ? -1.546 -13.82 -1.915 1 90 100 VAL A N 1
ATOM 799 C CA . VAL A 1 100 ? -0.129 -13.68 -1.593 1 90 100 VAL A CA 1
ATOM 800 C C . VAL A 1 100 ? 0.035 -13.352 -0.112 1 90 100 VAL A C 1
ATOM 802 O O . VAL A 1 100 ? 0.876 -13.938 0.573 1 90 100 VAL A O 1
ATOM 805 N N . GLN A 1 101 ? -0.803 -12.508 0.429 1 93.06 101 GLN A N 1
ATOM 806 C CA . GLN A 1 101 ? -0.701 -12.031 1.805 1 93.06 101 GLN A CA 1
ATOM 807 C C . GLN A 1 101 ? -1.749 -12.695 2.695 1 93.06 101 GLN A C 1
ATOM 809 O O . GLN A 1 101 ? -2.836 -13.039 2.229 1 93.06 101 GLN A O 1
ATOM 814 N N . SER A 1 102 ? -1.396 -12.805 3.941 1 94.25 102 SER A N 1
ATOM 815 C CA . SER A 1 102 ? -2.363 -13.305 4.914 1 94.25 102 SER A CA 1
ATOM 816 C C . SER A 1 102 ? -3.467 -12.281 5.168 1 94.25 102 SER A C 1
ATOM 818 O O . SER A 1 102 ? -3.32 -11.102 4.832 1 94.25 102 SER A O 1
ATOM 820 N N . GLU A 1 103 ? -4.562 -12.742 5.785 1 96.94 103 GLU A N 1
ATOM 821 C CA . GLU A 1 103 ? -5.652 -11.82 6.086 1 96.94 103 GLU A CA 1
ATOM 822 C C . GLU A 1 103 ? -5.199 -10.727 7.051 1 96.94 103 GLU A C 1
ATOM 824 O O . GLU A 1 103 ? -5.637 -9.578 6.949 1 96.94 103 GLU A O 1
ATOM 829 N N . GLU A 1 104 ? -4.324 -11.07 7.98 1 96.5 104 GLU A N 1
ATOM 830 C CA . GLU A 1 104 ? -3.83 -10.086 8.938 1 96.5 104 GLU A CA 1
ATOM 831 C C . GLU A 1 104 ? -3.031 -8.992 8.242 1 96.5 104 GLU A C 1
ATOM 833 O O . GLU A 1 104 ? -3.164 -7.809 8.578 1 96.5 104 GLU A O 1
ATOM 838 N N . GLU A 1 105 ? -2.197 -9.391 7.344 1 94.56 105 GLU A N 1
ATOM 839 C CA . GLU A 1 105 ? -1.437 -8.414 6.566 1 94.56 105 GLU A CA 1
ATOM 840 C C . GLU A 1 105 ? -2.363 -7.504 5.77 1 94.56 105 GLU A C 1
ATOM 842 O O . GLU A 1 105 ? -2.125 -6.297 5.676 1 94.56 105 GLU A O 1
ATOM 847 N N . ARG A 1 106 ? -3.369 -8.109 5.258 1 96.88 106 ARG A N 1
ATOM 848 C CA . ARG A 1 106 ? -4.312 -7.34 4.453 1 96.88 106 ARG A CA 1
ATOM 849 C C . ARG A 1 106 ? -5.117 -6.379 5.324 1 96.88 106 ARG A C 1
ATOM 851 O O . ARG A 1 106 ? -5.344 -5.227 4.941 1 96.88 106 ARG A O 1
ATOM 858 N N . TYR A 1 107 ? -5.527 -6.805 6.539 1 98.06 107 TYR A N 1
ATOM 859 C CA . TYR A 1 107 ? -6.188 -5.914 7.488 1 98.06 107 TYR A CA 1
ATOM 860 C C . TYR A 1 107 ? -5.301 -4.723 7.828 1 98.06 107 TYR A C 1
ATOM 862 O O . TYR A 1 107 ? -5.746 -3.572 7.762 1 98.06 107 TYR A O 1
ATOM 870 N N . GLU A 1 108 ? -4.098 -5.051 8.094 1 96.56 108 GLU A N 1
ATOM 871 C CA . GLU A 1 108 ? -3.162 -4.027 8.547 1 96.56 108 GLU A CA 1
ATOM 872 C C . GLU A 1 108 ? -2.867 -3.02 7.441 1 96.56 108 GLU A C 1
ATOM 874 O O . GLU A 1 108 ? -2.801 -1.813 7.691 1 96.56 108 GLU A O 1
ATOM 879 N N . ALA A 1 109 ? -2.703 -3.475 6.332 1 96.25 109 ALA A N 1
ATOM 880 C CA . ALA A 1 109 ? -2.387 -2.598 5.211 1 96.25 109 ALA A CA 1
ATOM 881 C C . ALA A 1 109 ? -3.461 -1.528 5.031 1 96.25 109 ALA A C 1
ATOM 883 O O . ALA A 1 109 ? -3.146 -0.355 4.812 1 96.25 109 ALA A O 1
ATOM 884 N N . LEU A 1 110 ? -4.668 -1.861 5.199 1 98 110 LEU A N 1
ATOM 885 C CA . LEU A 1 110 ? -5.785 -0.952 4.961 1 98 110 LEU A CA 1
ATOM 886 C C . LEU A 1 110 ? -5.84 0.131 6.035 1 98 110 LEU A C 1
ATOM 888 O O . LEU A 1 110 ? -6.277 1.254 5.77 1 98 110 LEU A O 1
ATOM 892 N N . ARG A 1 111 ? -5.359 -0.194 7.176 1 97.94 111 ARG A N 1
ATOM 893 C CA . ARG A 1 111 ? -5.422 0.752 8.281 1 97.94 111 ARG A CA 1
ATOM 894 C C . ARG A 1 111 ? -4.586 1.993 7.996 1 97.94 111 ARG A C 1
ATOM 896 O O . ARG A 1 111 ? -4.812 3.053 8.578 1 97.94 111 ARG A O 1
ATOM 903 N N . HIS A 1 112 ? -3.711 1.793 7.102 1 97.62 112 HIS A N 1
ATOM 904 C CA . HIS A 1 112 ? -2.762 2.873 6.855 1 97.62 112 HIS A CA 1
ATOM 905 C C . HIS A 1 112 ? -3.096 3.619 5.566 1 97.62 112 HIS A C 1
ATOM 907 O O . HIS A 1 112 ? -2.305 4.441 5.098 1 97.62 112 HIS A O 1
ATOM 913 N N . CYS A 1 113 ? -4.219 3.285 5.008 1 97.81 113 CYS A N 1
ATOM 914 C CA . CYS A 1 113 ? -4.664 3.988 3.809 1 97.81 113 CYS A CA 1
ATOM 915 C C . CYS A 1 113 ? -5.297 5.328 4.164 1 97.81 113 CYS A C 1
ATOM 917 O O . CYS A 1 113 ? -6.102 5.41 5.098 1 97.81 113 CYS A O 1
ATOM 919 N N . ARG A 1 114 ? -5.062 6.258 3.4 1 97.56 114 ARG A N 1
ATOM 920 C CA . ARG A 1 114 ? -5.371 7.664 3.617 1 97.56 114 ARG A CA 1
ATOM 921 C C . ARG A 1 114 ? -6.879 7.883 3.727 1 97.56 114 ARG A C 1
ATOM 923 O O . ARG A 1 114 ? -7.332 8.797 4.422 1 97.56 114 ARG A O 1
ATOM 930 N N . TYR A 1 115 ? -7.672 7.059 3.174 1 97.75 115 TYR A N 1
ATOM 931 C CA . TYR A 1 115 ? -9.078 7.359 2.953 1 97.75 115 TYR A CA 1
ATOM 932 C C . TYR A 1 115 ? -9.969 6.504 3.846 1 97.75 115 TYR A C 1
ATOM 934 O O . TYR A 1 115 ? -11.172 6.75 3.955 1 97.75 115 TYR A O 1
ATOM 942 N N . VAL A 1 116 ? -9.375 5.547 4.496 1 98.31 116 VAL A N 1
ATOM 943 C CA . VAL A 1 116 ? -10.164 4.559 5.23 1 98.31 116 VAL A CA 1
ATOM 944 C C . VAL A 1 116 ? -10.469 5.082 6.633 1 98.31 116 VAL A C 1
ATOM 946 O O . VAL A 1 116 ? -9.562 5.484 7.363 1 98.31 116 VAL A O 1
ATOM 949 N N . ASP A 1 117 ? -11.727 5.031 7.039 1 97.69 117 ASP A N 1
ATOM 950 C CA . ASP A 1 117 ? -12.117 5.484 8.367 1 97.69 117 ASP A CA 1
ATOM 951 C C . ASP A 1 117 ? -12.242 4.309 9.336 1 97.69 117 ASP A C 1
ATOM 953 O O . ASP A 1 117 ? -12.078 4.477 10.547 1 97.69 117 ASP A O 1
ATOM 957 N N . GLU A 1 118 ? -12.586 3.223 8.758 1 97.88 118 GLU A N 1
ATOM 958 C CA . GLU A 1 118 ? -12.859 2.031 9.555 1 97.88 118 GLU A CA 1
ATOM 959 C C . GLU A 1 118 ? -12.602 0.759 8.758 1 97.88 118 GLU A C 1
ATOM 961 O O . GLU A 1 118 ? -12.938 0.682 7.57 1 97.88 118 GLU A O 1
ATOM 966 N N . VAL A 1 119 ? -11.93 -0.214 9.414 1 98.62 119 VAL A N 1
ATOM 967 C CA . VAL A 1 119 ? -11.641 -1.48 8.75 1 98.62 119 VAL A CA 1
ATOM 968 C C . VAL A 1 119 ? -12.469 -2.598 9.383 1 98.62 119 VAL A C 1
ATOM 970 O O . VAL A 1 119 ? -12.453 -2.777 10.602 1 98.62 119 VAL A O 1
ATOM 973 N N . LEU A 1 120 ? -13.148 -3.305 8.562 1 98.62 120 LEU A N 1
ATOM 974 C CA . LEU A 1 120 ? -13.938 -4.449 9.023 1 98.62 120 LEU A CA 1
ATOM 975 C C . LEU A 1 120 ? -13.234 -5.758 8.695 1 98.62 120 LEU A C 1
ATOM 977 O O . LEU A 1 120 ? -13.062 -6.098 7.52 1 98.62 120 LEU A O 1
ATOM 981 N N . ARG A 1 121 ? -12.859 -6.469 9.68 1 98.12 121 ARG A N 1
ATOM 982 C CA . ARG A 1 121 ? -12.234 -7.777 9.5 1 98.12 121 ARG A CA 1
ATOM 983 C C . ARG A 1 121 ? -13.281 -8.844 9.211 1 98.12 121 ARG A C 1
ATOM 985 O O . ARG A 1 121 ? -14.445 -8.719 9.609 1 98.12 121 ARG A O 1
ATOM 992 N N . ASP A 1 122 ? -12.891 -9.867 8.516 1 97.25 122 ASP A N 1
ATOM 993 C CA . ASP A 1 122 ? -13.734 -11.023 8.211 1 97.25 122 ASP A CA 1
ATOM 994 C C . ASP A 1 122 ? -15.07 -10.578 7.613 1 97.25 122 ASP A C 1
ATOM 996 O O . ASP A 1 122 ? -16.141 -10.969 8.102 1 97.25 122 ASP A O 1
ATOM 1000 N N . ALA A 1 123 ? -14.945 -9.711 6.672 1 96.81 123 ALA A N 1
ATOM 1001 C CA . ALA A 1 123 ? -16.125 -9.211 5.973 1 96.81 123 ALA A CA 1
ATOM 1002 C C . ALA A 1 123 ? -16.891 -10.344 5.297 1 96.81 123 ALA A C 1
ATOM 1004 O O . ALA A 1 123 ? -16.297 -11.266 4.754 1 96.81 123 ALA A O 1
ATOM 1005 N N . PRO A 1 124 ? -18.172 -10.227 5.312 1 93.44 124 PRO A N 1
ATOM 1006 C CA . PRO A 1 124 ? -18.969 -11.266 4.648 1 93.44 124 PRO A CA 1
ATOM 1007 C C . PRO A 1 124 ? -18.797 -11.25 3.131 1 93.44 124 PRO A C 1
ATOM 1009 O O . PRO A 1 124 ? -18.609 -10.188 2.535 1 93.44 124 PRO A O 1
ATOM 1012 N N . TRP A 1 125 ? -18.891 -12.391 2.549 1 88.38 125 TRP A N 1
ATOM 1013 C CA . TRP A 1 125 ? -18.797 -12.508 1.098 1 88.38 125 TRP A CA 1
ATOM 1014 C C . TRP A 1 125 ? -19.984 -11.867 0.409 1 88.38 125 TRP A C 1
ATOM 1016 O O . TRP A 1 125 ? -19.844 -11.203 -0.621 1 88.38 125 TRP A O 1
ATOM 1026 N N . GLU A 1 126 ? -21.156 -12.109 1.012 1 87.44 126 GLU A N 1
ATOM 1027 C CA . GLU A 1 126 ? -22.391 -11.484 0.551 1 87.44 126 GLU A CA 1
ATOM 1028 C C . GLU A 1 126 ? -22.922 -10.492 1.579 1 87.44 126 GLU A C 1
ATOM 1030 O O . GLU A 1 126 ? -23.078 -10.828 2.756 1 87.44 126 GLU A O 1
ATOM 1035 N N . VAL A 1 127 ? -23.188 -9.398 1.101 1 90.44 127 VAL A N 1
ATOM 1036 C CA . VAL A 1 127 ? -23.672 -8.344 1.981 1 90.44 127 VAL A CA 1
ATOM 1037 C C . VAL A 1 127 ? -25.188 -8.414 2.084 1 90.44 127 VAL A C 1
ATOM 1039 O O . VAL A 1 127 ? -25.891 -8.188 1.1 1 90.44 127 VAL A O 1
ATOM 1042 N N . SER A 1 128 ? -25.688 -8.641 3.273 1 90.25 128 SER A N 1
ATOM 1043 C CA . SER A 1 128 ? -27.125 -8.695 3.492 1 90.25 128 SER A CA 1
ATOM 1044 C C . SER A 1 128 ? -27.672 -7.34 3.934 1 90.25 128 SER A C 1
ATOM 1046 O O . SER A 1 128 ? -26.906 -6.469 4.355 1 90.25 128 SER A O 1
ATOM 1048 N N . VAL A 1 129 ? -28.938 -7.25 3.852 1 88.88 129 VAL A N 1
ATOM 1049 C CA . VAL A 1 129 ? -29.594 -6.031 4.312 1 88.88 129 VAL A CA 1
ATOM 1050 C C . VAL A 1 129 ? -29.422 -5.895 5.824 1 88.88 129 VAL A C 1
ATOM 1052 O O . VAL A 1 129 ? -29.219 -4.789 6.332 1 88.88 129 VAL A O 1
ATOM 1055 N N . GLU A 1 130 ? -29.5 -7.008 6.488 1 90.94 130 GLU A N 1
ATOM 1056 C CA . GLU A 1 130 ? -29.297 -7.02 7.934 1 90.94 130 GLU A CA 1
ATOM 1057 C C . GLU A 1 130 ? -27.922 -6.492 8.312 1 90.94 130 GLU A C 1
ATOM 1059 O O . GLU A 1 130 ? -27.781 -5.746 9.281 1 90.94 130 GLU A O 1
ATOM 1064 N N . PHE A 1 131 ? -27 -6.898 7.535 1 94.31 131 PHE A N 1
ATOM 1065 C CA . PHE A 1 131 ? -25.625 -6.453 7.77 1 94.31 131 PHE A CA 1
ATOM 1066 C C . PHE A 1 131 ? -25.516 -4.938 7.617 1 94.31 131 PHE A C 1
ATOM 1068 O O . PHE A 1 131 ? -24.891 -4.27 8.445 1 94.31 131 PHE A O 1
ATOM 1075 N N . LEU A 1 132 ? -26.109 -4.391 6.625 1 93.44 132 LEU A N 1
ATOM 1076 C CA . LEU A 1 132 ? -26.062 -2.957 6.375 1 93.44 132 LEU A CA 1
ATOM 1077 C C . LEU A 1 132 ? -26.719 -2.184 7.512 1 93.44 132 LEU A C 1
ATOM 1079 O O . LEU A 1 132 ? -26.219 -1.14 7.934 1 93.44 132 LEU A O 1
ATOM 1083 N N . GLU A 1 133 ? -27.812 -2.736 7.992 1 92.12 133 GLU A N 1
ATOM 1084 C CA . GLU A 1 133 ? -28.531 -2.09 9.086 1 92.12 133 GLU A CA 1
ATOM 1085 C C . GLU A 1 133 ? -27.719 -2.137 10.383 1 92.12 133 GLU A C 1
ATOM 1087 O O . GLU A 1 133 ? -27.641 -1.141 11.102 1 92.12 133 GLU A O 1
ATOM 1092 N N . GLU A 1 134 ? -27.141 -3.262 10.602 1 93.94 134 GLU A N 1
ATOM 1093 C CA . GLU A 1 134 ? -26.344 -3.434 11.812 1 93.94 134 GLU A CA 1
ATOM 1094 C C . GLU A 1 134 ? -25.125 -2.504 11.82 1 93.94 134 GLU A C 1
ATOM 1096 O O . GLU A 1 134 ? -24.797 -1.916 12.852 1 93.94 134 GLU A O 1
ATOM 1101 N N . MET A 1 135 ? -24.562 -2.346 10.688 1 95.88 135 MET A N 1
ATOM 1102 C CA . MET A 1 135 ? -23.359 -1.538 10.57 1 95.88 135 MET A CA 1
ATOM 1103 C C . MET A 1 135 ? -23.703 -0.087 10.25 1 95.88 135 MET A C 1
ATOM 1105 O O . MET A 1 135 ? -22.812 0.766 10.188 1 95.88 135 MET A O 1
ATOM 1109 N N . LYS A 1 136 ? -25.016 0.217 10.031 1 95.56 136 LYS A N 1
ATOM 1110 C CA . LYS A 1 136 ? -25.531 1.544 9.711 1 95.56 136 LYS A CA 1
ATOM 1111 C C . LYS A 1 136 ? -24.859 2.111 8.469 1 95.56 136 LYS A C 1
ATOM 1113 O O . LYS A 1 136 ? -24.344 3.23 8.492 1 95.56 136 LYS A O 1
ATOM 1118 N N . ILE A 1 137 ? -24.891 1.354 7.402 1 96.31 137 ILE A N 1
ATOM 1119 C CA . ILE A 1 137 ? -24.297 1.69 6.117 1 96.31 137 ILE A CA 1
ATOM 1120 C C . ILE A 1 137 ? -25.359 2.264 5.184 1 96.31 137 ILE A C 1
ATOM 1122 O O . ILE A 1 137 ? -26.422 1.685 5.031 1 96.31 137 ILE A O 1
ATOM 1126 N N . ASP A 1 138 ? -25.016 3.305 4.547 1 95.44 138 ASP A N 1
ATOM 1127 C CA . ASP A 1 138 ? -25.953 3.957 3.641 1 95.44 138 ASP A CA 1
ATOM 1128 C C . ASP A 1 138 ? -25.844 3.393 2.227 1 95.44 138 ASP A C 1
ATOM 1130 O O . ASP A 1 138 ? -26.859 3.139 1.568 1 95.44 138 ASP A O 1
ATOM 1134 N N . PHE A 1 139 ? -24.609 3.207 1.758 1 96.25 139 PHE A N 1
ATOM 1135 C CA . PHE A 1 139 ? -24.359 2.762 0.391 1 96.25 139 PHE A CA 1
ATOM 1136 C C . PHE A 1 139 ? -23.234 1.729 0.349 1 96.25 139 PHE A C 1
ATOM 1138 O O . PHE A 1 139 ? -22.344 1.741 1.198 1 96.25 139 PHE A O 1
ATOM 1145 N N . ILE A 1 140 ? -23.312 0.897 -0.669 1 96.25 1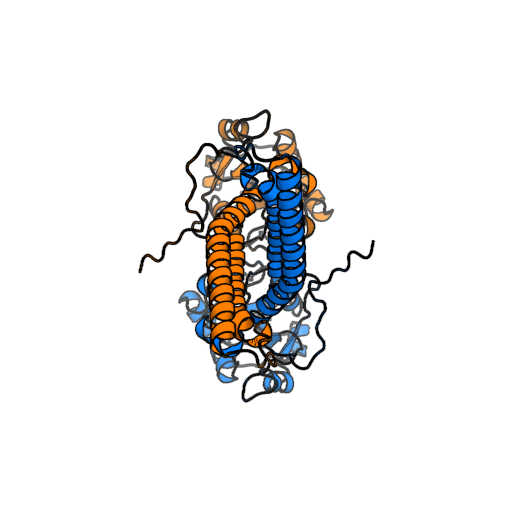40 ILE A N 1
ATOM 1146 C CA . ILE A 1 140 ? -22.234 -0.04 -0.985 1 96.25 140 ILE A CA 1
ATOM 1147 C C . ILE A 1 140 ? -21.547 0.388 -2.275 1 96.25 140 ILE A C 1
ATOM 1149 O O . ILE A 1 140 ? -22.203 0.744 -3.254 1 96.25 140 ILE A O 1
ATOM 1153 N N . ALA A 1 141 ? -20.234 0.376 -2.213 1 96.62 141 ALA A N 1
ATOM 1154 C CA . ALA A 1 141 ? -19.484 0.789 -3.391 1 96.62 141 ALA A CA 1
ATOM 1155 C C . ALA A 1 141 ? -18.625 -0.362 -3.926 1 96.62 141 ALA A C 1
ATOM 1157 O O . ALA A 1 141 ? -17.922 -1.025 -3.166 1 96.62 141 ALA A O 1
ATOM 1158 N N . HIS A 1 142 ? -18.703 -0.597 -5.184 1 93.38 142 HIS A N 1
ATOM 1159 C CA . HIS A 1 142 ? -17.922 -1.614 -5.883 1 93.38 142 HIS A CA 1
ATOM 1160 C C . HIS A 1 142 ? -17.875 -1.341 -7.383 1 93.38 142 HIS A C 1
ATOM 1162 O O . HIS A 1 142 ? -18.578 -0.451 -7.875 1 93.38 142 HIS A O 1
ATOM 1168 N N . ASP A 1 143 ? -16.969 -2.008 -8.023 1 88.38 143 ASP A N 1
ATOM 1169 C CA . ASP A 1 143 ? -17 -1.872 -9.477 1 88.38 143 ASP A CA 1
ATOM 1170 C C . ASP A 1 143 ? -18.25 -2.521 -10.062 1 88.38 143 ASP A C 1
ATOM 1172 O O . ASP A 1 143 ? -18.953 -3.258 -9.367 1 88.38 143 ASP A O 1
ATOM 1176 N N . ALA A 1 144 ? -18.531 -2.268 -11.258 1 79.25 144 ALA A N 1
ATOM 1177 C CA . ALA A 1 144 ? -19.812 -2.652 -11.859 1 79.25 144 ALA A CA 1
ATOM 1178 C C . ALA A 1 144 ? -19.781 -4.105 -12.32 1 79.25 144 ALA A C 1
ATOM 1180 O O . ALA A 1 144 ? -20.828 -4.688 -12.625 1 79.25 144 ALA A O 1
ATOM 1181 N N . ILE A 1 145 ? -18.719 -4.691 -12.281 1 76.94 145 ILE A N 1
ATOM 1182 C CA . ILE A 1 145 ? -18.594 -6.059 -12.773 1 76.94 145 ILE A CA 1
ATOM 1183 C C . ILE A 1 145 ? -19.328 -7.012 -11.828 1 76.94 145 ILE A C 1
ATOM 1185 O O . ILE A 1 145 ? -19.172 -6.93 -10.609 1 76.94 145 ILE A O 1
ATOM 1189 N N . PRO A 1 146 ? -20.109 -7.84 -12.484 1 73 146 PRO A N 1
ATOM 1190 C CA . PRO A 1 146 ? -20.828 -8.789 -11.633 1 73 146 PRO A CA 1
ATOM 1191 C C . PRO A 1 146 ? -19.891 -9.797 -10.961 1 73 146 PRO A C 1
ATOM 1193 O O . PRO A 1 146 ? -18.922 -10.25 -11.578 1 73 146 PRO A O 1
ATOM 1196 N N . TYR A 1 147 ? -20.156 -10 -9.75 1 69.12 147 TYR A N 1
ATOM 1197 C CA . TYR A 1 147 ? -19.391 -10.977 -8.984 1 69.12 147 TYR A CA 1
ATOM 1198 C C . TYR A 1 147 ? -20.25 -12.18 -8.617 1 69.12 147 TYR A C 1
ATOM 1200 O O . TYR A 1 147 ? -21.359 -12.023 -8.117 1 69.12 147 TYR A O 1
ATOM 1208 N N . GLN A 1 148 ? -19.703 -13.359 -9.023 1 63.91 148 GLN A N 1
ATOM 1209 C CA . GLN A 1 148 ? -20.516 -14.57 -8.938 1 63.91 148 GLN A CA 1
ATOM 1210 C C . GLN A 1 148 ? -20.328 -15.281 -7.602 1 63.91 148 GLN A C 1
ATOM 1212 O O . GLN A 1 148 ? -19.25 -15.188 -6.996 1 63.91 148 GLN A O 1
ATOM 1217 N N . CYS A 1 149 ? -21.484 -15.672 -7.043 1 65.31 149 CYS A N 1
ATOM 1218 C CA . CYS A 1 149 ? -21.547 -16.688 -5.996 1 65.31 149 CYS A CA 1
ATOM 1219 C C . CYS A 1 149 ? -22.406 -17.859 -6.422 1 65.31 149 CYS A C 1
ATOM 1221 O O . CYS A 1 149 ? -23.156 -17.781 -7.402 1 65.31 149 CYS A O 1
ATOM 1223 N N . PRO A 1 150 ? -22.125 -19.016 -5.879 1 61.06 150 PRO A N 1
ATOM 1224 C CA . PRO A 1 150 ? -22.844 -20.203 -6.363 1 61.06 150 PRO A CA 1
ATOM 1225 C C . PRO A 1 150 ? -24.312 -19.922 -6.637 1 61.06 150 PRO A C 1
ATOM 1227 O O . PRO A 1 150 ? -24.859 -20.391 -7.641 1 61.06 150 PRO A O 1
ATOM 1230 N N . ASP A 1 151 ? -24.906 -19.125 -5.812 1 63.84 151 ASP A N 1
ATOM 1231 C CA . ASP A 1 151 ? -26.359 -19.031 -5.93 1 63.84 151 ASP A CA 1
ATOM 1232 C C . ASP A 1 151 ? -26.781 -17.672 -6.508 1 63.84 151 ASP A C 1
ATOM 1234 O O . ASP A 1 151 ? -27.969 -17.375 -6.594 1 63.84 151 ASP A O 1
ATOM 1238 N N . THR A 1 152 ? -25.75 -16.891 -6.793 1 68.56 152 THR A N 1
ATOM 1239 C CA . THR A 1 152 ? -26.125 -15.562 -7.266 1 68.56 152 THR A CA 1
ATOM 1240 C C . THR A 1 152 ? -25.172 -15.086 -8.352 1 68.56 152 THR A C 1
ATOM 1242 O O . THR A 1 152 ? -23.953 -15.258 -8.234 1 68.56 152 THR A O 1
ATOM 1245 N N . GLU A 1 153 ? -25.766 -14.555 -9.43 1 71.19 153 GLU A N 1
ATOM 1246 C CA . GLU A 1 153 ? -24.984 -14.039 -10.547 1 71.19 153 GLU A CA 1
ATOM 1247 C C . GLU A 1 153 ? -24.234 -12.773 -10.141 1 71.19 153 GLU A C 1
ATOM 1249 O O . GLU A 1 153 ? -23.125 -12.523 -10.617 1 71.19 153 GLU A O 1
ATOM 1254 N N . ASP A 1 154 ? -24.969 -12.023 -9.336 1 78.25 154 ASP A N 1
ATOM 1255 C CA . ASP A 1 154 ? -24.391 -10.781 -8.844 1 78.25 154 ASP A CA 1
ATOM 1256 C C . ASP A 1 154 ? -24.703 -10.578 -7.363 1 78.25 154 ASP A C 1
ATOM 1258 O O . ASP A 1 154 ? -25.859 -10.312 -7 1 78.25 154 ASP A O 1
ATOM 1262 N N . VAL A 1 155 ? -23.703 -10.539 -6.605 1 76.69 155 VAL A N 1
ATOM 1263 C CA . VAL A 1 155 ? -23.859 -10.469 -5.16 1 76.69 155 VAL A CA 1
ATOM 1264 C C . VAL A 1 155 ? -24.422 -9.102 -4.762 1 76.69 155 VAL A C 1
ATOM 1266 O O . VAL A 1 155 ? -24.969 -8.938 -3.67 1 76.69 155 VAL A O 1
ATOM 1269 N N . TYR A 1 156 ? -24.422 -8.148 -5.652 1 84 156 TYR A N 1
ATOM 1270 C CA . TYR A 1 156 ? -24.828 -6.797 -5.301 1 84 156 TYR A CA 1
ATOM 1271 C C . TYR A 1 156 ? -26.156 -6.441 -5.984 1 84 156 TYR A C 1
ATOM 1273 O O . TYR A 1 156 ? -26.625 -5.312 -5.867 1 84 156 TYR A O 1
ATOM 1281 N N . ALA A 1 157 ? -26.766 -7.316 -6.652 1 82 157 ALA A N 1
ATOM 1282 C CA . ALA A 1 157 ? -27.953 -7.051 -7.469 1 82 157 ALA A CA 1
ATOM 1283 C C . ALA A 1 157 ? -29.062 -6.41 -6.641 1 82 157 ALA A C 1
ATOM 1285 O O . ALA A 1 157 ? -29.688 -5.441 -7.078 1 82 157 ALA A O 1
ATOM 1286 N N . LYS A 1 158 ? -29.297 -6.906 -5.48 1 84.44 158 LYS A N 1
ATOM 1287 C CA . LYS A 1 158 ? -30.375 -6.395 -4.625 1 84.44 158 LYS A CA 1
ATOM 1288 C C . LYS A 1 158 ? -30.094 -4.961 -4.188 1 84.44 158 LYS A C 1
ATOM 1290 O O . LYS A 1 158 ? -31 -4.148 -4.062 1 84.44 158 LYS A O 1
ATOM 1295 N N . HIS A 1 159 ? -28.859 -4.684 -4.004 1 88.44 159 HIS A N 1
ATOM 1296 C CA . HIS A 1 159 ? -28.5 -3.342 -3.566 1 88.44 159 HIS A CA 1
ATOM 1297 C C . HIS A 1 159 ? -28.531 -2.354 -4.727 1 88.44 159 HIS A C 1
ATOM 1299 O O . HIS A 1 159 ? -28.875 -1.183 -4.539 1 88.44 159 HIS A O 1
ATOM 1305 N N . LYS A 1 160 ? -28.219 -2.814 -5.879 1 85.31 160 LYS A N 1
ATOM 1306 C CA . LYS A 1 160 ? -28.375 -2.008 -7.086 1 85.31 160 LYS A CA 1
ATOM 1307 C C . LYS A 1 160 ? -29.828 -1.639 -7.324 1 85.31 160 LYS A C 1
ATOM 1309 O O . LYS A 1 160 ? -30.156 -0.476 -7.582 1 85.31 160 LYS A O 1
ATOM 1314 N N . ALA A 1 161 ? -30.656 -2.59 -7.082 1 86.5 161 ALA A N 1
ATOM 1315 C CA . ALA A 1 161 ? -32.094 -2.391 -7.289 1 86.5 161 ALA A CA 1
ATOM 1316 C C . ALA A 1 161 ? -32.656 -1.424 -6.254 1 86.5 161 ALA A C 1
ATOM 1318 O O . ALA A 1 161 ? -33.594 -0.655 -6.559 1 86.5 161 ALA A O 1
ATOM 1319 N N . ALA A 1 162 ? -32.062 -1.417 -5.113 1 89.06 162 ALA A N 1
ATOM 1320 C CA . ALA A 1 162 ? -32.562 -0.585 -4.016 1 89.06 162 ALA A CA 1
ATOM 1321 C C . ALA A 1 162 ? -31.938 0.814 -4.074 1 89.06 162 ALA A C 1
ATOM 1323 O O . ALA A 1 162 ? -32.25 1.662 -3.23 1 89.06 162 ALA A O 1
ATOM 1324 N N . GLY A 1 163 ? -31.047 1.067 -5.02 1 88.19 163 GLY A N 1
ATOM 1325 C CA . GLY A 1 163 ? -30.438 2.377 -5.164 1 88.19 163 GLY A CA 1
ATOM 1326 C C . GLY A 1 163 ? -29.375 2.66 -4.113 1 88.19 163 GLY A C 1
ATOM 1327 O 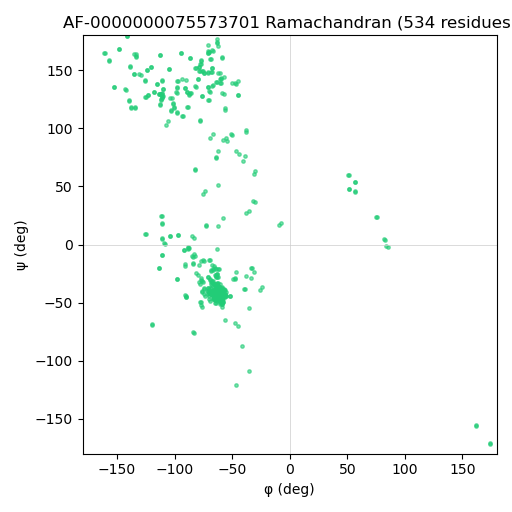O . GLY A 1 163 ? -29.141 3.816 -3.76 1 88.19 163 GLY A O 1
ATOM 1328 N N . ARG A 1 164 ? -28.828 1.628 -3.572 1 92.12 164 ARG A N 1
ATOM 1329 C CA . ARG A 1 164 ? -27.828 1.788 -2.514 1 92.12 164 ARG A CA 1
ATOM 1330 C C . ARG A 1 164 ? -26.453 1.37 -2.998 1 92.12 164 ARG A C 1
ATOM 1332 O O . ARG A 1 164 ? -25.547 1.107 -2.188 1 92.12 164 ARG A O 1
ATOM 1339 N N . PHE A 1 165 ? -26.297 1.307 -4.316 1 93.5 165 PHE A N 1
ATOM 1340 C CA . PHE A 1 165 ? -25.031 0.863 -4.906 1 93.5 165 PHE A CA 1
ATOM 1341 C C . PHE A 1 165 ? -24.328 2.02 -5.602 1 93.5 165 PHE A C 1
ATOM 1343 O O . PHE A 1 165 ? -24.938 2.756 -6.375 1 93.5 165 PHE A O 1
ATOM 1350 N N . LEU A 1 166 ? -23.078 2.164 -5.27 1 95.44 166 LEU A N 1
ATOM 1351 C CA . LEU A 1 166 ? -22.219 3.16 -5.895 1 95.44 166 LEU A CA 1
ATOM 1352 C C . LEU A 1 166 ? -21.172 2.49 -6.77 1 95.44 166 LEU A C 1
ATOM 1354 O O . LEU A 1 166 ? -20.375 1.685 -6.281 1 95.44 166 LEU A O 1
ATOM 1358 N N . GLU A 1 167 ? -21.109 2.885 -7.957 1 93.31 167 GLU A N 1
ATOM 1359 C CA . GLU A 1 167 ? -20.172 2.268 -8.891 1 93.31 167 GLU A CA 1
ATOM 1360 C C . GLU A 1 167 ? -18.812 2.977 -8.859 1 93.31 167 GLU A C 1
ATOM 1362 O O . GLU A 1 167 ? -18.75 4.207 -8.922 1 93.31 167 GLU A O 1
ATOM 1367 N N . THR A 1 168 ? -17.797 2.193 -8.742 1 94.88 168 THR A N 1
ATOM 1368 C CA . THR A 1 168 ? -16.438 2.699 -8.859 1 94.88 168 THR A CA 1
ATOM 1369 C C . THR A 1 168 ? -15.766 2.152 -10.117 1 94.88 168 THR A C 1
ATOM 1371 O O . THR A 1 168 ? -16.266 1.211 -10.734 1 94.88 168 THR A O 1
ATOM 1374 N N . GLN A 1 169 ? -14.672 2.834 -10.469 1 90.81 169 GLN A N 1
ATOM 1375 C CA . GLN A 1 169 ? -13.906 2.42 -11.641 1 90.81 169 GLN A CA 1
ATOM 1376 C C . GLN A 1 169 ? -12.555 1.845 -11.242 1 90.81 169 GLN A C 1
ATOM 1378 O O . GLN A 1 169 ? -11.898 2.359 -10.328 1 90.81 169 GLN A O 1
ATOM 1383 N N . ARG A 1 170 ? -12.203 0.824 -11.953 1 86.44 170 ARG A N 1
ATOM 1384 C CA . ARG A 1 170 ? -10.898 0.226 -11.703 1 86.44 170 ARG A CA 1
ATOM 1385 C C . ARG A 1 170 ? -9.781 1.085 -12.289 1 86.44 170 ARG A C 1
ATOM 1387 O O . ARG A 1 170 ? -9.992 1.795 -13.273 1 86.44 170 ARG A O 1
ATOM 1394 N N . THR A 1 171 ? -8.664 1.029 -11.656 1 85.62 171 THR A N 1
ATOM 1395 C CA . THR A 1 171 ? -7.48 1.723 -12.148 1 85.62 171 THR A CA 1
ATOM 1396 C C . THR A 1 171 ? -6.711 0.847 -13.133 1 85.62 171 THR A C 1
ATOM 1398 O O . THR A 1 171 ? -6.387 -0.302 -12.828 1 85.62 171 THR A O 1
ATOM 1401 N N . GLU A 1 172 ? -6.418 1.391 -14.227 1 80.75 172 GLU A N 1
ATOM 1402 C CA . GLU A 1 172 ? -5.727 0.629 -15.266 1 80.75 172 GLU A CA 1
ATOM 1403 C C . GLU A 1 172 ? -4.234 0.519 -14.969 1 80.75 172 GLU A C 1
ATOM 1405 O O . GLU A 1 172 ? -3.635 1.449 -14.422 1 80.75 172 GLU A O 1
ATOM 1410 N N . GLY A 1 173 ? -3.625 -0.603 -15.406 1 74.88 173 GLY A N 1
ATOM 1411 C CA . GLY A 1 173 ? -2.178 -0.741 -15.383 1 74.88 173 GLY A CA 1
ATOM 1412 C C . GLY A 1 173 ? -1.642 -1.201 -14.039 1 74.88 173 GLY A C 1
ATOM 1413 O O . GLY A 1 173 ? -0.43 -1.185 -13.812 1 74.88 173 GLY A O 1
ATOM 1414 N N . ILE A 1 174 ? -2.531 -1.375 -13.094 1 81.31 174 ILE A N 1
ATOM 1415 C CA . ILE A 1 174 ? -2.035 -1.847 -11.805 1 81.31 174 ILE A CA 1
ATOM 1416 C C . ILE A 1 174 ? -3.002 -2.877 -11.227 1 81.31 174 ILE A C 1
ATOM 1418 O O . ILE A 1 174 ? -4.215 -2.664 -11.219 1 81.31 174 ILE A O 1
ATOM 1422 N N . SER A 1 175 ? -2.496 -4.098 -10.93 1 83.62 175 SER A N 1
ATOM 1423 C CA . SER A 1 175 ? -3.26 -5.156 -10.281 1 83.62 175 SER A CA 1
ATOM 1424 C C . SER A 1 175 ? -2.338 -6.152 -9.578 1 83.62 175 SER A C 1
ATOM 1426 O O . SER A 1 175 ? -1.127 -6.152 -9.812 1 83.62 175 SER A O 1
ATOM 1428 N N . THR A 1 176 ? -2.928 -6.812 -8.664 1 85.31 176 THR A N 1
ATOM 1429 C CA . THR A 1 176 ? -2.191 -7.879 -7.996 1 85.31 176 THR A CA 1
ATOM 1430 C C . THR A 1 176 ? -1.588 -8.836 -9.023 1 85.31 176 THR A C 1
ATOM 1432 O O . THR A 1 176 ? -0.397 -9.156 -8.961 1 85.31 176 THR A O 1
ATOM 1435 N N . SER A 1 177 ? -2.361 -9.203 -10.008 1 83.12 177 SER A N 1
ATOM 1436 C CA . SER A 1 177 ? -1.913 -10.125 -11.047 1 83.12 177 SER A CA 1
ATOM 1437 C C . SER A 1 177 ? -0.767 -9.531 -11.852 1 83.12 177 SER A C 1
ATOM 1439 O O . SER A 1 177 ? 0.194 -10.227 -12.188 1 83.12 177 SER A O 1
ATOM 1441 N N . ASP A 1 178 ? -0.92 -8.305 -12.102 1 83.81 178 ASP A N 1
ATOM 1442 C CA . ASP A 1 178 ? 0.125 -7.633 -12.859 1 83.81 178 ASP A CA 1
ATOM 1443 C C . ASP A 1 178 ? 1.448 -7.629 -12.102 1 83.81 178 ASP A C 1
ATOM 1445 O O . ASP A 1 178 ? 2.506 -7.879 -12.68 1 83.81 178 ASP A O 1
ATOM 1449 N N . SER A 1 179 ? 1.404 -7.344 -10.883 1 88.44 179 SER A N 1
ATOM 1450 C CA . SER A 1 179 ? 2.605 -7.316 -10.055 1 88.44 179 SER A CA 1
ATOM 1451 C C . SER A 1 179 ? 3.248 -8.695 -9.969 1 88.44 179 SER A C 1
ATOM 1453 O O . SER A 1 179 ? 4.469 -8.828 -10.07 1 88.44 179 SER A O 1
ATOM 1455 N N . ILE A 1 180 ? 2.455 -9.664 -9.719 1 87.25 180 ILE A N 1
ATOM 1456 C CA . ILE A 1 180 ? 2.938 -11.039 -9.633 1 87.25 180 ILE A CA 1
ATOM 1457 C C . ILE A 1 180 ? 3.609 -11.438 -10.945 1 87.25 180 ILE A C 1
ATOM 1459 O O . ILE A 1 180 ? 4.723 -11.969 -10.945 1 87.25 180 ILE A O 1
ATOM 1463 N N . CYS A 1 181 ? 2.971 -11.078 -12.008 1 84.94 181 CYS A N 1
ATOM 1464 C CA . CYS A 1 181 ? 3.492 -11.414 -13.328 1 84.94 181 CYS A CA 1
ATOM 1465 C C . CYS A 1 181 ? 4.84 -10.734 -13.562 1 84.94 181 CYS A C 1
ATOM 1467 O O . CYS A 1 181 ? 5.777 -11.367 -14.055 1 84.94 181 CYS A O 1
ATOM 1469 N N . ARG A 1 182 ? 4.875 -9.57 -13.219 1 86.75 182 ARG A N 1
ATOM 1470 C CA . ARG A 1 182 ? 6.113 -8.82 -13.398 1 86.75 182 ARG A CA 1
ATOM 1471 C C . ARG A 1 182 ? 7.262 -9.461 -12.625 1 86.75 182 ARG A C 1
ATOM 1473 O O . ARG A 1 182 ? 8.359 -9.633 -13.156 1 86.75 182 ARG A O 1
ATOM 1480 N N . ILE A 1 183 ? 7.004 -9.805 -11.469 1 89.12 183 ILE A N 1
ATOM 1481 C CA . ILE A 1 183 ? 8.023 -10.375 -10.594 1 89.12 183 ILE A CA 1
ATOM 1482 C C . ILE A 1 183 ? 8.484 -11.719 -11.156 1 89.12 183 ILE A C 1
ATOM 1484 O O . ILE A 1 183 ? 9.688 -11.977 -11.242 1 89.12 183 ILE A O 1
ATOM 1488 N N . ILE A 1 184 ? 7.562 -12.508 -11.508 1 86.44 184 ILE A N 1
ATOM 1489 C CA . ILE A 1 184 ? 7.891 -13.852 -11.977 1 86.44 184 ILE A CA 1
ATOM 1490 C C . ILE A 1 184 ? 8.641 -13.766 -13.297 1 86.44 184 ILE A C 1
ATOM 1492 O O . ILE A 1 184 ? 9.609 -14.5 -13.516 1 86.44 184 ILE A O 1
ATOM 1496 N N . ARG A 1 185 ? 8.203 -12.883 -14.117 1 83.56 185 ARG A N 1
ATOM 1497 C CA . ARG A 1 185 ? 8.867 -12.734 -15.398 1 83.56 185 ARG A CA 1
ATOM 1498 C C . ARG A 1 185 ? 10.297 -12.234 -15.219 1 83.56 185 ARG A C 1
ATOM 1500 O O . ARG A 1 185 ? 11.211 -12.688 -15.914 1 83.56 185 ARG A O 1
ATOM 1507 N N . ASP A 1 186 ? 10.438 -11.297 -14.414 1 85.44 186 ASP A N 1
ATOM 1508 C CA . ASP A 1 186 ? 11.781 -10.797 -14.117 1 85.44 186 ASP A CA 1
ATOM 1509 C C . ASP A 1 186 ? 12.672 -11.906 -13.562 1 85.44 186 ASP A C 1
ATOM 1511 O O . ASP A 1 186 ? 13.844 -12 -13.93 1 85.44 186 ASP A O 1
ATOM 1515 N N . TYR A 1 187 ? 12.062 -12.641 -12.695 1 84.06 187 TYR A N 1
ATOM 1516 C CA . TYR A 1 187 ? 12.797 -13.758 -12.117 1 84.06 187 TYR A CA 1
ATOM 1517 C C . TYR A 1 187 ? 13.188 -14.766 -13.195 1 84.06 187 TYR A C 1
ATOM 1519 O O . TYR A 1 187 ? 14.312 -15.258 -13.211 1 84.06 187 TYR A O 1
ATOM 1527 N N . ASP A 1 188 ? 12.281 -15.062 -13.992 1 78.06 188 ASP A N 1
ATOM 1528 C CA . ASP A 1 188 ? 12.531 -16.016 -15.07 1 78.06 188 ASP A CA 1
ATOM 1529 C C . ASP A 1 188 ? 13.656 -15.539 -15.977 1 78.06 188 ASP A C 1
ATOM 1531 O O . ASP A 1 188 ? 14.547 -16.312 -16.344 1 78.06 188 ASP A O 1
ATOM 1535 N N . THR A 1 189 ? 13.523 -14.336 -16.344 1 79.38 189 THR A N 1
ATOM 1536 C CA . THR A 1 189 ? 14.547 -13.742 -17.203 1 79.38 189 THR A CA 1
ATOM 1537 C C . THR A 1 189 ? 15.914 -13.812 -16.516 1 79.38 189 THR A C 1
ATOM 1539 O O . THR A 1 189 ? 16.906 -14.18 -17.156 1 79.38 189 THR A O 1
ATOM 1542 N N . TYR A 1 190 ? 15.953 -13.477 -15.305 1 79.94 190 TYR A N 1
ATOM 1543 C CA . TYR A 1 190 ? 17.188 -13.523 -14.523 1 79.94 190 TYR A CA 1
ATOM 1544 C C . TYR A 1 190 ? 17.75 -14.938 -14.469 1 79.94 190 TYR A C 1
ATOM 1546 O O . TYR A 1 190 ? 18.938 -15.148 -14.703 1 79.94 190 TYR A O 1
ATOM 1554 N N . ALA A 1 191 ? 16.938 -15.898 -14.125 1 75.06 191 ALA A N 1
ATOM 1555 C CA . ALA A 1 191 ? 17.344 -17.297 -13.984 1 75.06 191 ALA A CA 1
ATOM 1556 C C . ALA A 1 191 ? 17.875 -17.844 -15.297 1 75.06 191 ALA A C 1
ATOM 1558 O O . ALA A 1 191 ? 18.906 -18.547 -15.32 1 75.06 191 ALA A O 1
ATOM 1559 N N . ARG A 1 192 ? 17.234 -17.5 -16.297 1 71.69 192 ARG A N 1
ATOM 1560 C CA . ARG A 1 192 ? 17.641 -17.969 -17.609 1 71.69 192 ARG A CA 1
ATOM 1561 C C . ARG A 1 192 ? 19 -17.391 -18 1 71.69 192 ARG A C 1
ATOM 1563 O O . ARG A 1 192 ? 19.859 -18.109 -18.531 1 71.69 192 ARG A O 1
ATOM 1570 N N . ARG A 1 193 ? 19.094 -16.141 -17.797 1 73.12 193 ARG A N 1
ATOM 1571 C CA . ARG A 1 193 ? 20.359 -15.477 -18.125 1 73.12 193 ARG A CA 1
ATOM 1572 C C . ARG A 1 193 ? 21.516 -16.078 -17.328 1 73.12 193 ARG A C 1
ATOM 1574 O O . ARG A 1 193 ? 22.594 -16.297 -17.891 1 73.12 193 ARG A O 1
ATOM 1581 N N . ASN A 1 194 ? 21.281 -16.359 -16.109 1 70.62 194 ASN A N 1
ATOM 1582 C CA . ASN A 1 194 ? 22.328 -16.906 -15.25 1 70.62 194 ASN A CA 1
ATOM 1583 C C . ASN A 1 194 ? 22.609 -18.375 -15.57 1 70.62 194 ASN A C 1
ATOM 1585 O O . ASN A 1 194 ? 23.75 -18.828 -15.445 1 70.62 194 ASN A O 1
ATOM 1589 N N . LEU A 1 195 ? 21.547 -19.094 -15.875 1 65.5 195 LEU A N 1
ATOM 1590 C CA . LEU A 1 195 ? 21.734 -20.469 -16.312 1 65.5 195 LEU A CA 1
ATOM 1591 C C . LEU A 1 195 ? 22.547 -20.531 -17.594 1 65.5 195 LEU A C 1
ATOM 1593 O O . LEU A 1 195 ? 23.406 -21.406 -17.75 1 65.5 195 LEU A O 1
ATOM 1597 N N . ARG A 1 196 ? 22.234 -19.688 -18.391 1 61.94 196 ARG A N 1
ATOM 1598 C CA . ARG A 1 196 ? 22.969 -19.625 -19.641 1 61.94 196 ARG A CA 1
ATOM 1599 C C . ARG A 1 196 ? 24.438 -19.297 -19.391 1 61.94 196 ARG A C 1
ATOM 1601 O O . ARG A 1 196 ? 25.328 -19.828 -20.062 1 61.94 196 ARG A O 1
ATOM 1608 N N . ARG A 1 197 ? 24.641 -18.469 -18.344 1 59.16 197 ARG A N 1
ATOM 1609 C CA . ARG A 1 197 ? 26 -18.062 -18 1 59.16 197 ARG A CA 1
ATOM 1610 C C . ARG A 1 197 ? 26.734 -19.188 -17.281 1 59.16 197 ARG A C 1
ATOM 1612 O O . ARG A 1 197 ? 27.938 -19.375 -17.484 1 59.16 197 ARG A O 1
ATOM 1619 N N . GLY A 1 198 ? 26.094 -19.734 -16.141 1 52.97 198 GLY A N 1
ATOM 1620 C CA . GLY A 1 198 ? 26.688 -20.828 -15.391 1 52.97 198 GLY A CA 1
ATOM 1621 C C . GLY A 1 198 ? 26.922 -22.078 -16.234 1 52.97 198 GLY A C 1
ATOM 1622 O O . GLY A 1 198 ? 27.891 -22.812 -16.031 1 52.97 198 GLY A O 1
ATOM 1623 N N . TYR A 1 199 ? 25.828 -22.547 -16.969 1 49.03 199 TYR A N 1
ATOM 1624 C CA . TYR A 1 199 ? 26.094 -23.672 -17.844 1 49.03 199 TYR A CA 1
ATOM 1625 C C . TYR A 1 199 ? 27.328 -23.422 -18.703 1 49.03 199 TYR A C 1
ATOM 1627 O O . TYR A 1 199 ? 28.047 -24.344 -19.062 1 49.03 199 TYR A O 1
ATOM 1635 N N . SER A 1 200 ? 27.453 -22.219 -18.906 1 45.84 200 SER A N 1
ATOM 1636 C CA . SER A 1 200 ? 28.672 -21.969 -19.656 1 45.84 200 SER A CA 1
ATOM 1637 C C . SER A 1 200 ? 29.922 -22.234 -18.812 1 45.84 200 SER A C 1
ATOM 1639 O O . SER A 1 200 ? 30.875 -22.844 -19.281 1 45.84 200 SER A O 1
ATOM 1641 N N . ALA A 1 201 ? 29.922 -21.672 -17.594 1 38.91 201 ALA A N 1
ATOM 1642 C CA . ALA A 1 201 ? 31.234 -21.734 -16.938 1 38.91 201 ALA A CA 1
ATOM 1643 C C . ALA A 1 201 ? 31.438 -23.078 -16.25 1 38.91 201 ALA A C 1
ATOM 1645 O O . ALA A 1 201 ? 32.469 -23.719 -16.406 1 38.91 201 ALA A O 1
ATOM 1646 N N . LYS A 1 202 ? 30.781 -23.328 -15.016 1 42.59 202 LYS A N 1
ATOM 1647 C CA . LYS A 1 202 ? 31.156 -24.359 -14.047 1 42.59 202 LYS A CA 1
ATOM 1648 C C . LYS A 1 202 ? 30.688 -25.75 -14.508 1 42.59 202 LYS A C 1
ATOM 1650 O O . LYS A 1 202 ? 31.391 -26.734 -14.305 1 42.59 202 LYS A O 1
ATOM 1655 N N . GLU A 1 203 ? 29.375 -25.844 -14.906 1 41.5 203 GLU A N 1
ATOM 1656 C CA . GLU A 1 203 ? 28.938 -27.203 -15.219 1 41.5 203 GLU A CA 1
ATOM 1657 C C . GLU A 1 203 ? 29.734 -27.781 -16.391 1 41.5 203 GLU A C 1
ATOM 1659 O O . GLU A 1 203 ? 29.656 -28.984 -16.672 1 41.5 203 GLU A O 1
ATOM 1664 N N . LEU A 1 204 ? 30.281 -26.75 -17.094 1 38.06 204 LEU A N 1
ATOM 1665 C CA . LEU A 1 204 ? 31.047 -27.484 -18.109 1 38.06 204 LEU A CA 1
ATOM 1666 C C . LEU A 1 204 ? 32.281 -28.125 -17.5 1 38.06 204 LEU A C 1
ATOM 1668 O O . LEU A 1 204 ? 33.125 -28.688 -18.219 1 38.06 204 LEU A O 1
ATOM 1672 N N . ASN A 1 205 ? 32.125 -28.156 -16.109 1 35.91 205 ASN A N 1
ATOM 1673 C CA . ASN A 1 205 ? 33.188 -28.953 -15.516 1 35.91 205 ASN A CA 1
ATOM 1674 C C . ASN A 1 205 ? 34.031 -29.656 -16.578 1 35.91 205 ASN A C 1
ATOM 1676 O O . ASN A 1 205 ? 34.406 -30.828 -16.422 1 35.91 205 ASN A O 1
ATOM 1680 N N . VAL A 1 206 ? 34 -29.266 -17.703 1 37.75 206 VAL A N 1
ATOM 1681 C CA . VAL A 1 206 ? 34.844 -29.844 -18.719 1 37.75 206 VAL A CA 1
ATOM 1682 C C . VAL A 1 206 ? 36.312 -29.609 -18.344 1 37.75 206 VAL A C 1
ATOM 1684 O O . VAL A 1 206 ? 36.969 -28.734 -18.922 1 37.75 206 VAL A O 1
ATOM 1687 N N . GLY A 1 207 ? 36.562 -29.25 -17.078 1 34.22 207 GLY A N 1
ATOM 1688 C CA . GLY A 1 207 ? 38 -29.25 -16.859 1 34.22 207 GLY A CA 1
ATOM 1689 C C . GLY A 1 207 ? 38.719 -30.438 -17.5 1 34.22 207 GLY A C 1
ATOM 1690 O O . GLY A 1 207 ? 39.688 -30.266 -18.219 1 34.22 207 GLY A O 1
ATOM 1691 N N . PHE A 1 208 ? 38.781 -31.641 -16.672 1 33.91 208 PHE A N 1
ATOM 1692 C CA . PHE A 1 208 ? 39.844 -32.625 -16.766 1 33.91 208 PHE A CA 1
ATOM 1693 C C . PHE A 1 208 ? 39.625 -33.562 -17.969 1 33.91 208 PHE A C 1
ATOM 1695 O O . PHE A 1 208 ? 40.375 -34.5 -18.172 1 33.91 208 PHE A O 1
ATOM 1702 N N . LEU A 1 209 ? 38.375 -33.656 -18.578 1 35.72 209 LEU A N 1
ATOM 1703 C CA . LEU A 1 209 ? 38.5 -34.781 -19.5 1 35.72 209 LEU A CA 1
ATOM 1704 C C . LEU A 1 209 ? 39.438 -34.438 -20.672 1 35.72 209 LEU A C 1
ATOM 1706 O O . LEU A 1 209 ? 39.25 -33.375 -21.312 1 35.72 209 LEU A O 1
ATOM 1710 N N . THR A 1 210 ? 40.719 -34.719 -20.578 1 36.22 210 THR A N 1
ATOM 1711 C CA . THR A 1 210 ? 41.781 -34.875 -21.547 1 36.22 210 THR A CA 1
ATOM 1712 C C . THR A 1 210 ? 41.281 -35.469 -22.844 1 36.22 210 THR A C 1
ATOM 1714 O O . THR A 1 210 ? 42.062 -35.75 -23.766 1 36.22 210 THR A O 1
ATOM 1717 N N . THR A 1 211 ? 40.094 -36.156 -22.875 1 39.88 211 THR A N 1
ATOM 1718 C CA . THR A 1 211 ? 39.906 -36.781 -24.188 1 39.88 211 THR A CA 1
ATOM 1719 C C . THR A 1 211 ? 39.812 -35.688 -25.281 1 39.88 211 THR A C 1
ATOM 1721 O O . THR A 1 211 ? 39.656 -34.5 -24.969 1 39.88 211 THR A O 1
ATOM 1724 N N . SER A 1 212 ? 39.688 -36.062 -26.672 1 41.69 212 SER A N 1
ATOM 1725 C CA . SER A 1 212 ? 39.875 -35.219 -27.859 1 41.69 212 SER A CA 1
ATOM 1726 C C . SER A 1 212 ? 38.969 -34 -27.828 1 41.69 212 SER A C 1
ATOM 1728 O O . SER A 1 212 ? 37.875 -34.031 -27.312 1 41.69 212 SER A O 1
ATOM 1730 N N . LYS A 1 213 ? 39.625 -32.844 -27.797 1 42.5 213 LYS A N 1
ATOM 1731 C CA . LYS A 1 213 ? 39.062 -31.484 -27.891 1 42.5 213 LYS A CA 1
ATOM 1732 C C . LYS A 1 213 ? 37.719 -31.484 -28.641 1 42.5 213 LYS A C 1
ATOM 1734 O O . LYS A 1 213 ? 36.781 -30.797 -28.234 1 42.5 213 LYS A O 1
ATOM 1739 N N . TYR A 1 214 ? 37.688 -32.281 -29.641 1 49.84 214 TYR A N 1
ATOM 1740 C CA . TYR A 1 214 ? 36.531 -32.25 -30.547 1 49.84 214 TYR A CA 1
ATOM 1741 C C . TYR A 1 214 ? 35.312 -32.875 -29.906 1 49.84 214 TYR A C 1
ATOM 1743 O O . TYR A 1 214 ? 34.188 -32.375 -30.047 1 49.84 214 TYR A O 1
ATOM 1751 N N . ARG A 1 215 ? 35.594 -34 -29.281 1 47.44 215 ARG A N 1
ATOM 1752 C CA . ARG A 1 215 ? 34.469 -34.719 -28.672 1 47.44 215 ARG A CA 1
ATOM 1753 C C . ARG A 1 215 ? 33.875 -33.938 -27.5 1 47.44 215 ARG A C 1
ATOM 1755 O O . ARG A 1 215 ? 32.688 -33.938 -27.281 1 47.44 215 ARG A O 1
ATOM 1762 N N . ILE A 1 216 ? 34.75 -33.281 -26.922 1 48.41 216 ILE A N 1
ATOM 1763 C CA . ILE A 1 216 ? 34.344 -32.438 -25.812 1 48.41 216 ILE A CA 1
ATOM 1764 C C . ILE A 1 216 ? 33.531 -31.266 -26.312 1 48.41 216 ILE A C 1
ATOM 1766 O O . ILE A 1 216 ? 32.5 -30.906 -25.734 1 48.41 216 ILE A O 1
ATOM 1770 N N . GLN A 1 217 ? 34.094 -30.734 -27.391 1 51.25 217 GLN A N 1
ATOM 1771 C CA . GLN A 1 217 ? 33.344 -29.625 -27.984 1 51.25 217 GLN A CA 1
ATOM 1772 C C . GLN A 1 217 ? 31.953 -30.078 -28.438 1 51.25 217 GLN A C 1
ATOM 1774 O O . GLN A 1 217 ? 30.969 -29.359 -28.266 1 51.25 217 GLN A O 1
ATOM 1779 N N . ASP A 1 218 ? 31.859 -31.203 -29 1 51.66 218 ASP A N 1
ATOM 1780 C CA . ASP A 1 218 ? 30.594 -31.734 -29.484 1 51.66 218 ASP A CA 1
ATOM 1781 C C . ASP A 1 218 ? 29.641 -31.984 -28.328 1 51.66 218 ASP A C 1
ATOM 1783 O O . ASP A 1 218 ? 28.438 -31.688 -28.422 1 51.66 218 ASP A O 1
ATOM 1787 N N . LYS A 1 219 ? 30.172 -32.531 -27.312 1 47.69 219 LYS A N 1
ATOM 1788 C CA . LYS A 1 219 ? 29.328 -32.781 -26.141 1 47.69 219 LYS A CA 1
ATOM 1789 C C . LYS A 1 219 ? 28.906 -31.469 -25.484 1 47.69 219 LYS A C 1
ATOM 1791 O O . LYS A 1 219 ? 27.766 -31.344 -25.016 1 47.69 219 LYS A O 1
ATOM 1796 N N . MET A 1 220 ? 29.875 -30.594 -25.594 1 49.47 220 MET A N 1
ATOM 1797 C CA . MET A 1 220 ? 29.562 -29.266 -25.078 1 49.47 220 MET A CA 1
ATOM 1798 C C . MET A 1 220 ? 28.453 -28.609 -25.906 1 49.47 220 MET A C 1
ATOM 1800 O O . MET A 1 220 ? 27.562 -27.969 -25.344 1 49.47 220 MET A O 1
ATOM 1804 N N . ASP A 1 221 ? 28.656 -28.734 -27.172 1 54.88 221 ASP A N 1
ATOM 1805 C CA . ASP A 1 221 ? 27.656 -28.188 -28.078 1 54.88 221 ASP A CA 1
ATOM 1806 C C . ASP A 1 221 ? 26.297 -28.875 -27.891 1 54.88 221 ASP A C 1
ATOM 1808 O O . ASP A 1 221 ? 25.25 -28.219 -27.953 1 54.88 221 ASP A O 1
ATOM 1812 N N . GLU A 1 222 ? 26.375 -30.078 -27.672 1 53.66 222 GLU A N 1
ATOM 1813 C CA . GLU A 1 222 ? 25.141 -30.828 -27.422 1 53.66 222 GLU A CA 1
ATOM 1814 C C . GLU A 1 222 ? 24.5 -30.391 -26.094 1 53.66 222 GLU A C 1
ATOM 1816 O O . GLU A 1 222 ? 23.281 -30.25 -26.016 1 53.66 222 GLU A O 1
ATOM 1821 N N . VAL A 1 223 ? 25.344 -30.234 -25.156 1 50.06 223 VAL A N 1
ATOM 1822 C CA . VAL A 1 223 ? 24.859 -29.797 -23.859 1 50.06 223 VAL A CA 1
ATOM 1823 C C . VAL A 1 223 ? 24.312 -28.375 -23.953 1 50.06 223 VAL A C 1
ATOM 1825 O O . VAL A 1 223 ? 23.266 -28.062 -23.391 1 50.06 223 VAL A O 1
ATOM 1828 N N . ARG A 1 224 ? 25.078 -27.672 -24.703 1 53.19 224 ARG A N 1
ATOM 1829 C CA . ARG A 1 224 ? 24.609 -26.297 -24.953 1 53.19 224 ARG A CA 1
ATOM 1830 C C . ARG A 1 224 ? 23.281 -26.312 -25.703 1 53.19 224 ARG A C 1
ATOM 1832 O O . ARG A 1 224 ? 22.375 -25.531 -25.391 1 53.19 224 ARG A O 1
ATOM 1839 N N . GLU A 1 225 ? 23.266 -27.125 -26.781 1 56.47 225 GLU A N 1
ATOM 1840 C CA . GLU A 1 225 ? 22.031 -27.219 -27.562 1 56.47 225 GLU A CA 1
ATOM 1841 C C . GLU A 1 225 ? 20.875 -27.75 -26.719 1 56.47 225 GLU A C 1
ATOM 1843 O O . GLU A 1 225 ? 19.75 -27.25 -26.812 1 56.47 225 GLU A O 1
ATOM 1848 N N . LYS A 1 226 ? 21.172 -28.75 -26 1 51.09 226 LYS A N 1
ATOM 1849 C CA . LYS A 1 226 ? 20.141 -29.281 -25.094 1 51.09 226 LYS A CA 1
ATOM 1850 C C . LYS A 1 226 ? 19.734 -28.25 -24.047 1 51.09 226 LYS A C 1
ATOM 1852 O O . LYS A 1 226 ? 18.562 -28.125 -23.703 1 51.09 226 LYS A O 1
ATOM 1857 N N . GLY A 1 227 ? 20.812 -27.547 -23.641 1 51.41 227 GLY A N 1
ATOM 1858 C CA . GLY A 1 227 ? 20.531 -26.453 -22.719 1 51.41 227 GLY A CA 1
ATOM 1859 C C . GLY A 1 227 ? 19.625 -25.391 -23.312 1 51.41 227 GLY A C 1
ATOM 1860 O O . GLY A 1 227 ? 18.703 -24.922 -22.656 1 51.41 227 GLY A O 1
ATOM 1861 N N . ARG A 1 228 ? 19.984 -25.125 -24.578 1 56.66 228 ARG A N 1
ATOM 1862 C CA . ARG A 1 228 ? 19.172 -24.141 -25.297 1 56.66 228 ARG A CA 1
ATOM 1863 C C . ARG A 1 228 ? 17.75 -24.656 -25.5 1 56.66 228 ARG A C 1
ATOM 1865 O O . ARG A 1 228 ? 16.797 -23.891 -25.359 1 56.66 228 ARG A O 1
ATOM 1872 N N . GLU A 1 229 ? 17.641 -25.891 -26.016 1 55.16 229 GLU A N 1
ATOM 1873 C CA . GLU A 1 229 ? 16.328 -26.484 -26.188 1 55.16 229 GLU A CA 1
ATOM 1874 C C . GLU A 1 229 ? 15.547 -26.516 -24.875 1 55.16 229 GLU A C 1
ATOM 1876 O O . GLU A 1 229 ? 14.344 -26.266 -24.859 1 55.16 229 GLU A O 1
ATOM 1881 N N . MET A 1 230 ? 16.203 -26.781 -23.891 1 51.72 230 MET A N 1
ATOM 1882 C CA . MET A 1 230 ? 15.578 -26.828 -22.562 1 51.72 230 MET A CA 1
ATOM 1883 C C . MET A 1 230 ? 15.117 -25.438 -22.141 1 51.72 230 MET A C 1
ATOM 1885 O O . MET A 1 230 ? 14.023 -25.281 -21.594 1 51.72 230 MET A O 1
ATOM 1889 N N . ILE A 1 231 ? 15.992 -24.578 -22.469 1 56.78 231 ILE A N 1
ATOM 1890 C CA . ILE A 1 231 ? 15.656 -23.203 -22.141 1 56.78 231 ILE A CA 1
ATOM 1891 C C . ILE A 1 231 ? 14.438 -22.766 -22.953 1 56.78 231 ILE A C 1
ATOM 1893 O O . ILE A 1 231 ? 13.555 -22.062 -22.438 1 56.78 231 ILE A O 1
ATOM 1897 N N . GLN A 1 232 ? 14.484 -23.125 -24.266 1 59.22 232 GLN A N 1
ATOM 1898 C CA . GLN A 1 232 ? 13.344 -22.766 -25.109 1 59.22 232 GLN A CA 1
ATOM 1899 C C . GLN A 1 232 ? 12.07 -23.469 -24.625 1 59.22 232 GLN A C 1
ATOM 1901 O O . GLN A 1 232 ? 10.992 -22.859 -24.625 1 59.22 232 GLN A O 1
ATOM 1906 N N . MET A 1 233 ? 12.148 -24.719 -24.344 1 54.47 233 MET A N 1
ATOM 1907 C CA . MET A 1 233 ? 11.008 -25.453 -23.797 1 54.47 233 MET A CA 1
ATOM 1908 C C . MET A 1 233 ? 10.547 -24.828 -22.469 1 54.47 233 MET A C 1
ATOM 1910 O O . MET A 1 233 ? 9.344 -24.703 -22.234 1 54.47 233 MET A O 1
ATOM 1914 N N . TRP A 1 234 ? 11.43 -24.406 -21.781 1 57.84 234 TRP A N 1
ATOM 1915 C CA . TRP A 1 234 ? 11.133 -23.766 -20.516 1 57.84 234 TRP A CA 1
ATOM 1916 C C . TRP A 1 234 ? 10.406 -22.438 -20.734 1 57.84 234 TRP A C 1
ATOM 1918 O O . TRP A 1 234 ? 9.43 -22.141 -20.031 1 57.84 234 TRP A O 1
ATOM 1928 N N . LYS A 1 235 ? 10.992 -21.797 -21.75 1 60.72 235 LYS A N 1
ATOM 1929 C CA . LYS A 1 235 ? 10.375 -20.5 -22.031 1 60.72 235 LYS A CA 1
ATOM 1930 C C . LYS A 1 235 ? 8.906 -20.672 -22.406 1 60.72 235 LYS A C 1
ATOM 1932 O O . LYS A 1 235 ? 8.055 -19.906 -21.922 1 60.72 235 LYS A O 1
ATOM 1937 N N . THR A 1 236 ? 8.695 -21.594 -23.391 1 59.94 236 THR A N 1
ATOM 1938 C CA . THR A 1 236 ? 7.332 -21.828 -23.828 1 59.94 236 THR A CA 1
ATOM 1939 C C . THR A 1 236 ? 6.453 -22.281 -22.672 1 59.94 236 THR A C 1
ATOM 1941 O O . THR A 1 236 ? 5.328 -21.812 -22.516 1 59.94 236 THR A O 1
ATOM 1944 N N . ASN A 1 237 ? 7.012 -23.094 -21.859 1 63.78 237 ASN A N 1
ATOM 1945 C CA . ASN A 1 237 ? 6.23 -23.625 -20.75 1 63.78 237 ASN A CA 1
ATOM 1946 C C . ASN A 1 237 ? 6.133 -22.625 -19.609 1 63.78 237 ASN A C 1
ATOM 1948 O O . ASN A 1 237 ? 5.148 -22.625 -18.859 1 63.78 237 ASN A O 1
ATOM 1952 N N . ALA A 1 238 ? 7.113 -21.828 -19.609 1 65.5 238 ALA A N 1
ATOM 1953 C CA . ALA A 1 238 ? 7.145 -20.844 -18.531 1 65.5 238 ALA A CA 1
ATOM 1954 C C . ALA A 1 238 ? 5.98 -19.859 -18.641 1 65.5 238 ALA A C 1
ATOM 1956 O O . ALA A 1 238 ? 5.328 -19.547 -17.656 1 65.5 238 ALA A O 1
ATOM 1957 N N . ASP A 1 239 ? 5.762 -19.453 -19.891 1 72.56 239 ASP A N 1
ATOM 1958 C CA . ASP A 1 239 ? 4.66 -18.516 -20.078 1 72.56 239 ASP A CA 1
ATOM 1959 C C . ASP A 1 239 ? 3.326 -19.141 -19.688 1 72.56 239 ASP A C 1
ATOM 1961 O O . ASP A 1 239 ? 2.48 -18.484 -19.078 1 72.56 239 ASP A O 1
ATOM 1965 N N . HIS A 1 240 ? 3.217 -20.391 -20.062 1 75.75 240 HIS A N 1
ATOM 1966 C CA . HIS A 1 240 ? 1.994 -21.094 -19.703 1 75.75 240 HIS A CA 1
ATOM 1967 C C . HIS A 1 240 ? 1.868 -21.25 -18.188 1 75.75 240 HIS A C 1
ATOM 1969 O O . HIS A 1 240 ? 0.791 -21.031 -17.625 1 75.75 240 HIS A O 1
ATOM 1975 N N . PHE A 1 241 ? 2.918 -21.547 -17.531 1 74.81 241 PHE A N 1
ATOM 1976 C CA . PHE A 1 241 ? 2.914 -21.734 -16.094 1 74.81 241 PHE A CA 1
ATOM 1977 C C . PHE A 1 241 ? 2.648 -20.422 -15.375 1 74.81 241 PHE A C 1
ATOM 1979 O O . PHE A 1 241 ? 1.901 -20.375 -14.398 1 74.81 241 PHE A O 1
ATOM 1986 N N . ILE A 1 242 ? 3.268 -19.406 -15.898 1 77.69 242 ILE A N 1
ATOM 1987 C CA . ILE A 1 242 ? 3.066 -18.094 -15.305 1 77.69 242 ILE A CA 1
ATOM 1988 C C . ILE A 1 242 ? 1.596 -17.703 -15.406 1 77.69 242 ILE A C 1
ATOM 1990 O O . ILE A 1 242 ? 0.985 -17.297 -14.414 1 77.69 242 ILE A O 1
ATOM 1994 N N . ASP A 1 243 ? 1.068 -17.875 -16.562 1 78.81 243 ASP A N 1
ATOM 1995 C CA . ASP A 1 243 ? -0.334 -17.531 -16.781 1 78.81 243 ASP A CA 1
ATOM 1996 C C . ASP A 1 243 ? -1.245 -18.344 -15.867 1 78.81 243 ASP A C 1
ATOM 1998 O O . ASP A 1 243 ? -2.154 -17.797 -15.242 1 78.81 243 ASP A O 1
ATOM 2002 N N . SER A 1 244 ? -0.995 -19.656 -15.867 1 79.44 244 SER A N 1
ATOM 2003 C CA . SER A 1 244 ? -1.807 -20.547 -15.047 1 79.44 244 SER A CA 1
ATOM 2004 C C . SER A 1 244 ? -1.674 -20.203 -13.562 1 79.44 244 SER A C 1
ATOM 2006 O O . SER A 1 244 ? -2.65 -20.281 -12.812 1 79.44 244 SER A O 1
ATOM 2008 N N . PHE A 1 245 ? -0.542 -19.891 -13.227 1 82.19 245 PHE A N 1
ATOM 2009 C CA . PHE A 1 245 ? -0.288 -19.516 -11.844 1 82.19 245 PHE A CA 1
ATOM 2010 C C . PHE A 1 245 ? -1.021 -18.234 -11.477 1 82.19 245 PHE A C 1
ATOM 2012 O O . PHE A 1 245 ? -1.662 -18.156 -10.43 1 82.19 245 PHE A O 1
ATOM 2019 N N . VAL A 1 246 ? -0.947 -17.234 -12.258 1 79.56 246 VAL A N 1
ATOM 2020 C CA . VAL A 1 246 ? -1.591 -15.953 -12.031 1 79.56 246 VAL A CA 1
ATOM 2021 C C . VAL A 1 246 ? -3.104 -16.141 -11.953 1 79.56 246 VAL A C 1
ATOM 2023 O O . VAL A 1 246 ? -3.779 -15.461 -11.164 1 79.56 246 VAL A O 1
ATOM 2026 N N . GLN A 1 247 ? -3.617 -17.031 -12.672 1 77.94 247 GLN A N 1
ATOM 2027 C CA . GLN A 1 247 ? -5.051 -17.312 -12.688 1 77.94 247 GLN A CA 1
ATOM 2028 C C . GLN A 1 247 ? -5.523 -17.828 -11.336 1 77.94 247 GLN A C 1
ATOM 2030 O O . GLN A 1 247 ? -6.703 -17.719 -11 1 77.94 247 GLN A O 1
ATOM 2035 N N . THR A 1 248 ? -4.59 -18.406 -10.672 1 76.75 248 THR A N 1
ATOM 2036 C CA . THR A 1 248 ? -4.973 -18.953 -9.367 1 76.75 248 THR A CA 1
ATOM 2037 C C . THR A 1 248 ? -5.32 -17.812 -8.406 1 76.75 248 THR A C 1
ATOM 2039 O O . THR A 1 248 ? -5.93 -18.047 -7.359 1 76.75 248 THR A O 1
ATOM 2042 N N . PHE A 1 249 ? -4.898 -16.719 -8.75 1 71.62 249 PHE A N 1
ATOM 2043 C CA . PHE A 1 249 ? -5.219 -15.555 -7.922 1 71.62 249 PHE A CA 1
ATOM 2044 C C . PHE A 1 249 ? -6.504 -14.891 -8.398 1 71.62 249 PHE A C 1
ATOM 2046 O O . PHE A 1 249 ? -7.008 -13.969 -7.75 1 71.62 249 PHE A O 1
ATOM 2053 N N . ALA A 1 250 ? -6.926 -15.141 -9.586 1 65.06 250 ALA A N 1
ATOM 2054 C CA . ALA A 1 250 ? -8.133 -14.562 -10.172 1 65.06 250 ALA A CA 1
ATOM 2055 C C . ALA A 1 250 ? -9.258 -15.594 -10.234 1 65.06 250 ALA A C 1
ATOM 2057 O O . ALA A 1 250 ? -9 -16.797 -10.328 1 65.06 250 ALA A O 1
ATOM 2058 N N . ARG A 1 251 ? -10.234 -15.57 -9.477 1 55.78 251 ARG A N 1
ATOM 2059 C CA . ARG A 1 251 ? -11.289 -16.562 -9.68 1 55.78 251 ARG A CA 1
ATOM 2060 C C . ARG A 1 251 ? -11.664 -16.656 -11.156 1 55.78 251 ARG A C 1
ATOM 2062 O O . ARG A 1 251 ? -11.586 -15.664 -11.891 1 55.78 251 ARG A O 1
ATOM 2069 N N . ASP A 1 252 ? -11.867 -17.844 -11.703 1 43.47 252 ASP A N 1
ATOM 2070 C CA . ASP A 1 252 ? -12.516 -18.203 -12.961 1 43.47 252 ASP A CA 1
ATOM 2071 C C . ASP A 1 252 ? -13.695 -17.266 -13.258 1 43.47 252 ASP A C 1
ATOM 2073 O O . ASP A 1 252 ? -14.852 -17.672 -13.148 1 43.47 252 ASP A O 1
ATOM 2077 N N . VAL A 1 253 ? -13.727 -16.094 -12.852 1 38.59 253 VAL A N 1
ATOM 2078 C CA . VAL A 1 253 ? -14.922 -15.5 -13.453 1 38.59 253 VAL A CA 1
ATOM 2079 C C . VAL A 1 253 ? -14.859 -15.648 -14.969 1 38.59 253 VAL A C 1
ATOM 2081 O O . VAL A 1 253 ? -15.898 -15.812 -15.625 1 38.59 253 VAL A O 1
ATOM 2084 N N . ALA A 1 254 ? -13.945 -15.07 -15.852 1 34.75 254 ALA A N 1
ATOM 2085 C CA . ALA A 1 254 ? -14.117 -15.359 -17.266 1 34.75 254 ALA A CA 1
ATOM 2086 C C . ALA A 1 254 ? -13.945 -16.844 -17.547 1 34.75 254 ALA A C 1
ATOM 2088 O O . ALA A 1 254 ? -13.781 -17.25 -18.703 1 34.75 254 ALA A O 1
ATOM 2089 N N . ILE A 1 255 ? -13.656 -17.922 -17.031 1 32.38 255 ILE A N 1
ATOM 2090 C CA . ILE A 1 255 ? -13.102 -18.844 -18.016 1 32.38 255 ILE A CA 1
ATOM 2091 C C . ILE A 1 255 ? -13.852 -18.672 -19.344 1 32.38 255 ILE A C 1
ATOM 2093 O O . ILE A 1 255 ? -13.555 -19.375 -20.312 1 32.38 255 ILE A O 1
ATOM 2097 N N . ALA A 1 256 ? -15.016 -18.266 -19.359 1 31.06 256 ALA A N 1
ATOM 2098 C CA . ALA A 1 256 ? -15.523 -18.156 -20.734 1 31.06 256 ALA A CA 1
ATOM 2099 C C . ALA A 1 256 ? -14.75 -17.109 -21.516 1 31.06 256 ALA A C 1
ATOM 2101 O O . ALA A 1 256 ? -15.008 -16.891 -22.703 1 31.06 256 ALA A O 1
ATOM 2102 N N . ARG A 1 257 ? -14.344 -15.883 -20.953 1 31.56 257 ARG A N 1
ATOM 2103 C CA . ARG A 1 257 ? -13.766 -15.008 -21.969 1 31.56 257 ARG A CA 1
ATOM 2104 C C . ARG A 1 257 ? -12.398 -15.516 -22.422 1 31.56 257 ARG A C 1
ATOM 2106 O O . ARG A 1 257 ? -11.75 -16.281 -21.703 1 31.56 257 ARG A O 1
ATOM 2113 N N . ARG A 1 258 ? -11.789 -14.914 -23.688 1 31.97 258 ARG A N 1
ATOM 2114 C CA . ARG A 1 258 ? -10.617 -15.211 -24.5 1 31.97 258 ARG A CA 1
ATOM 2115 C C . ARG A 1 258 ? -9.344 -15.148 -23.656 1 31.97 258 ARG A C 1
ATOM 2117 O O . ARG A 1 258 ? -9.273 -14.414 -22.672 1 31.97 258 ARG A O 1
ATOM 2124 N N . PRO A 1 259 ? -8.281 -15.992 -23.859 1 30.89 259 PRO A N 1
ATOM 2125 C CA . PRO A 1 259 ? -6.895 -16 -23.406 1 30.89 259 PRO A CA 1
ATOM 2126 C C . PRO A 1 259 ? -6.324 -14.602 -23.203 1 30.89 259 PRO A C 1
ATOM 2128 O O . PRO A 1 259 ? -6.25 -13.82 -24.156 1 30.89 259 PRO A O 1
ATOM 2131 N N . VAL A 1 260 ? -6.727 -13.758 -22.438 1 29.77 260 VAL A N 1
ATOM 2132 C CA . VAL A 1 260 ? -6.008 -12.492 -22.328 1 29.77 260 VAL A CA 1
ATOM 2133 C C . VAL A 1 260 ? -4.504 -12.742 -22.422 1 29.77 260 VAL A C 1
ATOM 2135 O O . VAL A 1 260 ? -3.967 -13.586 -21.703 1 29.77 260 VAL A O 1
ATOM 2138 N N . GLU A 1 261 ? -3.791 -12.609 -23.453 1 33.06 261 GLU A N 1
ATOM 2139 C CA . GLU A 1 261 ? -2.373 -12.391 -23.719 1 33.06 261 GLU A CA 1
ATOM 2140 C C . GLU A 1 261 ? -1.722 -11.57 -22.609 1 33.06 261 GLU A C 1
ATOM 2142 O O . GLU A 1 261 ? -1.662 -10.344 -22.688 1 33.06 261 GLU A O 1
ATOM 2147 N N . TYR A 1 262 ? -2.139 -11.805 -21.328 1 34.47 262 TYR A N 1
ATOM 2148 C CA . TYR A 1 262 ? -1.818 -10.922 -20.203 1 34.47 262 TYR A CA 1
ATOM 2149 C C . TYR A 1 262 ? -0.345 -10.531 -20.234 1 34.47 262 TYR A C 1
ATOM 2151 O O . TYR A 1 262 ? -0.002 -9.367 -20.016 1 34.47 262 TYR A O 1
ATOM 2159 N N . CYS A 1 263 ? 0.525 -11.555 -19.938 1 38.53 263 CYS A N 1
ATOM 2160 C CA . CYS A 1 263 ? 1.939 -11.211 -19.844 1 38.53 263 CYS A CA 1
ATOM 2161 C C . CYS A 1 263 ? 2.59 -11.188 -21.219 1 38.53 263 CYS A C 1
ATOM 2163 O O . CYS A 1 263 ? 3.816 -11.133 -21.344 1 38.53 263 CYS A O 1
ATOM 2165 N N . ASN A 1 264 ? 1.913 -11.359 -22.5 1 32.78 264 ASN A N 1
ATOM 2166 C CA . ASN A 1 264 ? 2.592 -11.398 -23.797 1 32.78 264 ASN A CA 1
ATOM 2167 C C . ASN A 1 264 ? 3.072 -10.016 -24.219 1 32.78 264 ASN A C 1
ATOM 2169 O O . ASN A 1 264 ? 2.287 -9.203 -24.703 1 32.78 264 ASN A O 1
ATOM 2173 N N . THR A 1 265 ? 3.646 -9.219 -23.547 1 31.14 265 THR A N 1
ATOM 2174 C CA . THR A 1 265 ? 4.184 -8.148 -24.375 1 31.14 265 THR A CA 1
ATOM 2175 C C . THR A 1 265 ? 5.121 -8.703 -25.438 1 31.14 265 THR A C 1
ATOM 2177 O O . THR A 1 265 ? 6.117 -9.352 -25.109 1 31.14 265 THR A O 1
ATOM 2180 N N . LYS A 1 266 ? 4.73 -9.102 -26.688 1 30.88 266 LYS A N 1
ATOM 2181 C CA . LYS A 1 266 ? 5.496 -9.312 -27.906 1 30.88 266 LYS A CA 1
ATOM 2182 C C . LYS A 1 266 ? 6.582 -8.25 -28.062 1 30.88 266 LYS A C 1
ATOM 2184 O O . LYS A 1 266 ? 6.289 -7.055 -28.109 1 30.88 266 LYS A O 1
ATOM 2189 N N . GLU A 1 267 ? 7.684 -8.195 -27.422 1 27.8 267 GLU A N 1
ATOM 2190 C CA . GLU A 1 267 ? 8.773 -7.609 -28.203 1 27.8 267 GLU A CA 1
ATOM 2191 C C . GLU A 1 267 ? 8.789 -8.156 -29.625 1 27.8 267 GLU A C 1
ATOM 2193 O O . GLU A 1 267 ? 8.945 -9.359 -29.844 1 27.8 267 GLU A O 1
ATOM 2198 N N . ASN A 1 268 ? 7.953 -7.75 -30.609 1 25.7 268 ASN A N 1
ATOM 2199 C CA . ASN A 1 268 ? 8.211 -7.832 -32.031 1 25.7 268 ASN A CA 1
ATOM 2200 C C . ASN A 1 268 ? 9.688 -7.594 -32.344 1 25.7 268 ASN A C 1
ATOM 2202 O O . ASN A 1 268 ? 10.219 -8.148 -33.312 1 25.7 268 ASN A O 1
ATOM 2206 N N . GLU A 1 269 ? 10.516 -6.566 -32.031 1 23.03 269 GLU A N 1
ATOM 2207 C CA . GLU A 1 269 ? 11.664 -6.492 -32.938 1 23.03 269 GLU A CA 1
ATOM 2208 C C . GLU A 1 269 ? 12.617 -7.66 -32.719 1 23.03 269 GLU A C 1
ATOM 2210 O O . GLU A 1 269 ? 12.773 -8.133 -31.578 1 23.03 269 GLU A O 1
ATOM 2215 N N . MET B 1 1 ? -28.141 22.219 8.773 1 31.64 1 MET B N 1
ATOM 2216 C CA . MET B 1 1 ? -28.141 21.203 9.82 1 31.64 1 MET B CA 1
ATOM 2217 C C . MET B 1 1 ? -26.766 20.562 9.977 1 31.64 1 MET B C 1
ATOM 2219 O O . MET B 1 1 ? -26.141 20.203 8.992 1 31.64 1 MET B O 1
ATOM 2223 N N . THR B 1 2 ? -26.094 20.891 11.016 1 38.84 2 THR B N 1
ATOM 2224 C CA . THR B 1 2 ? -24.734 20.469 11.32 1 38.84 2 THR B CA 1
ATOM 2225 C C . THR B 1 2 ? -24.594 18.953 11.305 1 38.84 2 THR B C 1
ATOM 2227 O O . THR B 1 2 ? -25.297 18.266 12.047 1 38.84 2 THR B O 1
ATOM 2230 N N . THR B 1 3 ? -24.312 18.438 10.203 1 44.12 3 THR B N 1
ATOM 2231 C CA . THR B 1 3 ? -24.156 17 10.062 1 44.12 3 THR B CA 1
ATOM 2232 C C . THR B 1 3 ? -23.219 16.453 11.133 1 44.12 3 THR B C 1
ATOM 2234 O O . THR B 1 3 ? -22.141 16.984 11.344 1 44.12 3 THR B O 1
ATOM 2237 N N . THR B 1 4 ? -23.797 15.984 12.234 1 46.59 4 THR B N 1
ATOM 2238 C CA . THR B 1 4 ? -22.984 15.438 13.312 1 46.59 4 THR B CA 1
ATOM 2239 C C . THR B 1 4 ? -22.234 14.195 12.844 1 46.59 4 THR B C 1
ATOM 2241 O O . THR B 1 4 ? -22.828 13.164 12.555 1 46.59 4 THR B O 1
ATOM 2244 N N . CYS B 1 5 ? -21.219 14.484 12.055 1 53.78 5 CYS B N 1
ATOM 2245 C CA . CYS B 1 5 ? -20.344 13.344 11.766 1 53.78 5 CYS B CA 1
ATOM 2246 C C . CYS B 1 5 ? -19.703 12.812 13.039 1 53.78 5 CYS B C 1
ATOM 2248 O O . CYS B 1 5 ? -19.797 13.438 14.094 1 53.78 5 CYS B O 1
ATOM 2250 N N . THR B 1 6 ? -19.047 11.719 13.062 1 57.28 6 THR B N 1
ATOM 2251 C CA . THR B 1 6 ? -18.328 11.078 14.164 1 57.28 6 THR B CA 1
ATOM 2252 C C . THR B 1 6 ? -17.438 12.078 14.883 1 57.28 6 THR B C 1
ATOM 2254 O O . THR B 1 6 ? -17.047 13.094 14.305 1 57.28 6 THR B O 1
ATOM 2257 N N . LYS B 1 7 ? -17.344 12.078 16.203 1 50.72 7 LYS B N 1
ATOM 2258 C CA . LYS B 1 7 ? -16.469 12.875 17.062 1 50.72 7 LYS B CA 1
ATOM 2259 C C . LYS B 1 7 ? -15.031 12.852 16.547 1 50.72 7 LYS B C 1
ATOM 2261 O O . LYS B 1 7 ? -14.289 13.82 16.703 1 50.72 7 LYS B O 1
ATOM 2266 N N . LYS B 1 8 ? -14.75 11.68 15.867 1 63 8 LYS B N 1
ATOM 2267 C CA . LYS B 1 8 ? -13.375 11.57 15.375 1 63 8 LYS B CA 1
ATOM 2268 C C . LYS B 1 8 ? -13.25 12.148 13.969 1 63 8 LYS B C 1
ATOM 2270 O O . LYS B 1 8 ? -14.172 12.039 13.164 1 63 8 LYS B O 1
ATOM 2275 N N . ALA B 1 9 ? -12.141 12.797 13.766 1 75.31 9 ALA B N 1
ATOM 2276 C CA . ALA B 1 9 ? -11.867 13.43 12.477 1 75.31 9 ALA B CA 1
ATOM 2277 C C . ALA B 1 9 ? -11.922 12.414 11.344 1 75.31 9 ALA B C 1
ATOM 2279 O O . ALA B 1 9 ? -11.406 11.297 11.477 1 75.31 9 ALA B O 1
ATOM 2280 N N . LEU B 1 10 ? -12.664 12.734 10.32 1 80.44 10 LEU B N 1
ATOM 2281 C CA . LEU B 1 10 ? -12.758 11.906 9.125 1 80.44 10 LEU B CA 1
ATOM 2282 C C . LEU B 1 10 ? -11.398 11.742 8.461 1 80.44 10 LEU B C 1
ATOM 2284 O O . LEU B 1 10 ? -10.547 12.625 8.555 1 80.44 10 LEU B O 1
ATOM 2288 N N . ALA B 1 11 ? -11.25 10.555 7.855 1 86 11 ALA B N 1
ATOM 2289 C CA . ALA B 1 11 ? -10.078 10.352 7.004 1 86 11 ALA B CA 1
ATOM 2290 C C . ALA B 1 11 ? -10.039 11.375 5.871 1 86 11 ALA B C 1
ATOM 2292 O O . ALA B 1 11 ? -11.055 12.016 5.566 1 86 11 ALA B O 1
ATOM 2293 N N . GLN B 1 12 ? -8.859 11.539 5.316 1 88.06 12 GLN B N 1
ATOM 2294 C CA . GLN B 1 12 ? -8.664 12.531 4.262 1 88.06 12 GLN B CA 1
ATOM 2295 C C . GLN B 1 12 ? -9.406 12.125 2.988 1 88.06 12 GLN B C 1
ATOM 2297 O O . GLN B 1 12 ? -9.742 10.953 2.807 1 88.06 12 GLN B O 1
ATOM 2302 N N . SER B 1 13 ? -9.641 13.109 2.16 1 89.25 13 SER B N 1
ATOM 2303 C CA . SER B 1 13 ? -10.398 12.844 0.941 1 89.25 13 SER B CA 1
ATOM 2304 C C . SER B 1 13 ? -9.633 13.305 -0.295 1 89.25 13 SER B C 1
ATOM 2306 O O . SER B 1 13 ? -10.203 13.406 -1.384 1 89.25 13 SER B O 1
ATOM 2308 N N . GLN B 1 14 ? -8.398 13.664 -0.09 1 93.31 14 GLN B N 1
ATOM 2309 C CA . GLN B 1 14 ? -7.508 14.039 -1.187 1 93.31 14 GLN B CA 1
ATOM 2310 C C . GLN B 1 14 ? -6.137 13.391 -1.029 1 93.31 14 GLN B C 1
ATOM 2312 O O . GLN B 1 14 ? -5.645 13.227 0.09 1 93.31 14 GLN B O 1
ATOM 2317 N N . ALA B 1 15 ? -5.547 13.078 -2.162 1 96.06 15 ALA B N 1
ATOM 2318 C CA . ALA B 1 15 ? -4.195 12.516 -2.133 1 96.06 15 ALA B CA 1
ATOM 2319 C C . ALA B 1 15 ? -3.186 13.555 -1.647 1 96.06 15 ALA B C 1
ATOM 2321 O O . ALA B 1 15 ? -3.412 14.758 -1.777 1 96.06 15 ALA B O 1
ATOM 2322 N N . ALA B 1 16 ? -2.115 13.109 -1.048 1 97.31 16 ALA B N 1
ATOM 2323 C CA . ALA B 1 16 ? -1.046 14.023 -0.655 1 97.31 16 ALA B CA 1
ATOM 2324 C C . ALA B 1 16 ? -0.466 14.742 -1.869 1 97.31 16 ALA B C 1
ATOM 2326 O O . ALA B 1 16 ? -0.271 14.133 -2.924 1 97.31 16 ALA B O 1
ATOM 2327 N N . PRO B 1 17 ? -0.21 15.969 -1.7 1 97.5 17 PRO B N 1
ATOM 2328 C CA . PRO B 1 17 ? 0.329 16.734 -2.832 1 97.5 17 PRO B CA 1
ATOM 2329 C C . PRO B 1 17 ? 1.813 16.453 -3.068 1 97.5 17 PRO B C 1
ATOM 2331 O O . PRO B 1 17 ? 2.514 16 -2.16 1 97.5 17 PRO B O 1
ATOM 2334 N N . PHE B 1 18 ? 2.205 16.734 -4.273 1 98.19 18 PHE B N 1
ATOM 2335 C CA . PHE B 1 18 ? 3.625 16.719 -4.598 1 98.19 18 PHE B CA 1
ATOM 2336 C C . PHE B 1 18 ? 4.293 18.016 -4.184 1 98.19 18 PHE B C 1
ATOM 2338 O O . PHE B 1 18 ? 3.662 19.078 -4.191 1 98.19 18 PHE B O 1
ATOM 2345 N N . SER B 1 19 ? 5.531 17.938 -3.896 1 97.94 19 SER B N 1
ATOM 2346 C CA . SER B 1 19 ? 6.301 19.078 -3.41 1 97.94 19 SER B CA 1
ATOM 2347 C C . SER B 1 19 ? 6.438 20.156 -4.488 1 97.94 19 SER B C 1
ATOM 2349 O O . SER B 1 19 ? 6.723 21.312 -4.184 1 97.94 19 SER B O 1
ATOM 2351 N N . ASP B 1 20 ? 6.27 19.766 -5.723 1 97.25 20 ASP B N 1
ATOM 2352 C CA . ASP B 1 20 ? 6.508 20.703 -6.812 1 97.25 20 ASP B CA 1
ATOM 2353 C C . ASP B 1 20 ? 5.203 21.344 -7.285 1 97.25 20 ASP B C 1
ATOM 2355 O O . ASP B 1 20 ? 5.176 22.016 -8.312 1 97.25 20 ASP B O 1
ATOM 2359 N N . GLU B 1 21 ? 4.141 21.125 -6.598 1 96.56 21 GLU B N 1
ATOM 2360 C CA . GLU B 1 21 ? 2.885 21.797 -6.895 1 96.56 21 GLU B CA 1
ATOM 2361 C C . GLU B 1 21 ? 2.924 23.25 -6.43 1 96.56 21 GLU B C 1
ATOM 2363 O O . GLU B 1 21 ? 3.475 23.562 -5.367 1 96.56 21 GLU B O 1
ATOM 2368 N N . ILE B 1 22 ? 2.275 24.109 -7.109 1 96.19 22 ILE B N 1
ATOM 2369 C CA . ILE B 1 22 ? 2.367 25.547 -6.906 1 96.19 22 ILE B CA 1
ATOM 2370 C C . ILE B 1 22 ? 1.847 25.906 -5.516 1 96.19 22 ILE B C 1
ATOM 2372 O O . ILE B 1 22 ? 2.459 26.703 -4.805 1 96.19 22 ILE B O 1
ATOM 2376 N N . ASP B 1 23 ? 0.743 25.328 -5.164 1 94.69 23 ASP B N 1
ATOM 2377 C CA . ASP B 1 23 ? 0.153 25.641 -3.863 1 94.69 23 ASP B CA 1
ATOM 2378 C C . ASP B 1 23 ? 1.082 25.219 -2.727 1 94.69 23 ASP B C 1
ATOM 2380 O O . ASP B 1 23 ? 1.171 25.906 -1.706 1 94.69 23 ASP B O 1
ATOM 2384 N N . VAL B 1 24 ? 1.753 24.141 -2.898 1 95.69 24 VAL B N 1
ATOM 2385 C CA . VAL B 1 24 ? 2.664 23.625 -1.879 1 95.69 24 VAL B CA 1
ATOM 2386 C C . VAL B 1 24 ? 3.885 24.531 -1.771 1 95.69 24 VAL B C 1
ATOM 2388 O O . VAL B 1 24 ? 4.336 24.844 -0.668 1 95.69 24 VAL B O 1
ATOM 2391 N N . ILE B 1 25 ? 4.383 24.969 -2.846 1 95.88 25 ILE B N 1
ATOM 2392 C CA . ILE B 1 25 ? 5.539 25.859 -2.891 1 95.88 25 ILE B CA 1
ATOM 2393 C C . ILE B 1 25 ? 5.203 27.188 -2.217 1 95.88 25 ILE B C 1
ATOM 2395 O O . ILE B 1 25 ? 5.984 27.688 -1.413 1 95.88 25 ILE B O 1
ATOM 2399 N N . GLU B 1 26 ? 4.051 27.688 -2.518 1 95.06 26 GLU B N 1
ATOM 2400 C CA . GLU B 1 26 ? 3.619 28.969 -1.944 1 95.06 26 GLU B CA 1
ATOM 2401 C C . GLU B 1 26 ? 3.436 28.859 -0.434 1 95.06 26 GLU B C 1
ATOM 2403 O O . GLU B 1 26 ? 3.803 29.766 0.31 1 95.06 26 GLU B O 1
ATOM 2408 N N . GLU B 1 27 ? 2.936 27.781 -0.023 1 93.38 27 GLU B N 1
ATOM 2409 C CA . GLU B 1 27 ? 2.77 27.562 1.41 1 93.38 27 GLU B CA 1
ATOM 2410 C C . GLU B 1 27 ? 4.121 27.438 2.109 1 93.38 27 GLU B C 1
ATOM 2412 O O . GLU B 1 27 ? 4.297 27.938 3.221 1 93.38 27 GLU B O 1
ATOM 2417 N N . ARG B 1 28 ? 4.973 26.75 1.498 1 94.12 28 ARG B N 1
ATOM 2418 C CA . ARG B 1 28 ? 6.309 26.578 2.057 1 94.12 28 ARG B CA 1
ATOM 2419 C C . ARG B 1 28 ? 7.008 27.922 2.246 1 94.12 28 ARG B C 1
ATOM 2421 O O . ARG B 1 28 ? 7.688 28.125 3.25 1 94.12 28 ARG B O 1
ATOM 2428 N N . LYS B 1 29 ? 6.812 28.828 1.354 1 92.88 29 LYS B N 1
ATOM 2429 C CA . LYS B 1 29 ? 7.43 30.141 1.417 1 92.88 29 LYS B CA 1
ATOM 2430 C C . LYS B 1 29 ? 6.941 30.922 2.635 1 92.88 29 LYS B C 1
ATOM 2432 O O . LYS B 1 29 ? 7.668 31.766 3.18 1 92.88 29 LYS B O 1
ATOM 2437 N N . LEU B 1 30 ? 5.777 30.641 3.076 1 91.44 30 LEU B N 1
ATOM 2438 C CA . LEU B 1 30 ? 5.152 31.391 4.164 1 91.44 30 LEU B CA 1
ATOM 2439 C C . LEU B 1 30 ? 5.621 30.859 5.52 1 91.44 30 LEU B C 1
ATOM 2441 O O . LEU B 1 30 ? 5.414 31.516 6.547 1 91.44 30 LEU B O 1
ATOM 2445 N N . ILE B 1 31 ? 6.25 29.812 5.516 1 91.12 31 ILE B N 1
ATOM 2446 C CA . ILE B 1 31 ? 6.691 29.203 6.766 1 91.12 31 ILE B CA 1
ATOM 2447 C C . ILE B 1 31 ? 7.902 29.969 7.305 1 91.12 31 ILE B C 1
ATOM 2449 O O . ILE B 1 31 ? 8.867 30.203 6.578 1 91.12 31 ILE B O 1
ATOM 2453 N N . ASP B 1 32 ? 7.82 30.359 8.516 1 89.69 32 ASP B N 1
ATOM 2454 C CA . ASP B 1 32 ? 8.953 31 9.18 1 89.69 32 ASP B CA 1
ATOM 2455 C C . ASP B 1 32 ? 9.984 29.953 9.617 1 89.69 32 ASP B C 1
ATOM 2457 O O . ASP B 1 32 ? 9.773 29.234 10.594 1 89.69 32 ASP B O 1
ATOM 2461 N N . TYR B 1 33 ? 11.031 29.938 8.938 1 90.44 33 TYR B N 1
ATOM 2462 C CA . TYR B 1 33 ? 12.078 28.953 9.203 1 90.44 33 TYR B CA 1
ATOM 2463 C C . TYR B 1 33 ? 13.328 29.641 9.758 1 90.44 33 TYR B C 1
ATOM 2465 O O . TYR B 1 33 ? 14.43 29.094 9.672 1 90.44 33 TYR B O 1
ATOM 2473 N N . SER B 1 34 ? 13.172 30.766 10.359 1 87.88 34 SER B N 1
ATOM 2474 C CA . SER B 1 34 ? 14.289 31.531 10.891 1 87.88 34 SER B CA 1
ATOM 2475 C C . SER B 1 34 ? 14.797 30.938 12.203 1 87.88 34 SER B C 1
ATOM 2477 O O . SER B 1 34 ? 15.984 31.047 12.523 1 87.88 34 SER B O 1
ATOM 2479 N N . ARG B 1 35 ? 13.945 30.344 12.93 1 87.12 35 ARG B N 1
ATOM 2480 C CA . ARG B 1 35 ? 14.32 29.734 14.195 1 87.12 35 ARG B CA 1
ATOM 2481 C C . ARG B 1 35 ? 14.453 28.219 14.062 1 87.12 35 ARG B C 1
ATOM 2483 O O . ARG B 1 35 ? 13.508 27.547 13.648 1 87.12 35 ARG B O 1
ATOM 2490 N N . LYS B 1 36 ? 15.578 27.781 14.469 1 88.25 36 LYS B N 1
ATOM 2491 C CA . LYS B 1 36 ? 15.781 26.344 14.461 1 88.25 36 LYS B CA 1
ATOM 2492 C C . LYS B 1 36 ? 15.172 25.703 15.711 1 88.25 36 LYS B C 1
ATOM 2494 O O . LYS B 1 36 ? 15.266 26.25 16.812 1 88.25 36 LYS B O 1
ATOM 2499 N N . VAL B 1 37 ? 14.539 24.641 15.469 1 90.81 37 VAL B N 1
ATOM 2500 C CA . VAL B 1 37 ? 13.867 23.953 16.562 1 90.81 37 VAL B CA 1
ATOM 2501 C C . VAL B 1 37 ? 14.75 22.797 17.047 1 90.81 37 VAL B C 1
ATOM 2503 O O . VAL B 1 37 ? 15.266 22.016 16.25 1 90.81 37 VAL B O 1
ATOM 2506 N N . THR B 1 38 ? 14.914 22.766 18.359 1 90.25 38 THR B N 1
ATOM 2507 C CA . THR B 1 38 ? 15.664 21.656 18.953 1 90.25 38 THR B CA 1
ATOM 2508 C C . THR B 1 38 ? 14.742 20.469 19.219 1 90.25 38 THR B C 1
ATOM 2510 O O . THR B 1 38 ? 13.523 20.609 19.25 1 90.25 38 THR B O 1
ATOM 2513 N N . LEU B 1 39 ? 15.391 19.359 19.359 1 92.38 39 LEU B N 1
ATOM 2514 C CA . LEU B 1 39 ? 14.633 18.141 19.641 1 92.38 39 LEU B CA 1
ATOM 2515 C C . LEU B 1 39 ? 13.82 18.297 20.906 1 92.38 39 LEU B C 1
ATOM 2517 O O . LEU B 1 39 ? 12.664 17.875 20.969 1 92.38 39 LEU B O 1
ATOM 2521 N N . GLU B 1 40 ? 14.336 18.906 21.875 1 90.94 40 GLU B N 1
ATOM 2522 C CA . GLU B 1 40 ? 13.68 19.094 23.156 1 90.94 40 GLU B CA 1
ATOM 2523 C C . GLU B 1 40 ? 12.453 20 23.031 1 90.94 40 GLU B C 1
ATOM 2525 O O . GLU B 1 40 ? 11.406 19.719 23.594 1 90.94 40 GLU B O 1
ATOM 2530 N N . GLU B 1 41 ? 12.641 21.016 22.312 1 91.19 41 GLU B N 1
ATOM 2531 C CA . GLU B 1 41 ? 11.531 21.938 22.078 1 91.19 41 GLU B CA 1
ATOM 2532 C C . GLU B 1 41 ? 10.398 21.234 21.328 1 91.19 41 GLU B C 1
ATOM 2534 O O . GLU B 1 41 ? 9.219 21.469 21.609 1 91.19 41 GLU B O 1
ATOM 2539 N N . ALA B 1 42 ? 10.852 20.469 20.375 1 91.88 42 ALA B N 1
ATOM 2540 C CA . ALA B 1 42 ? 9.875 19.766 19.547 1 91.88 42 ALA B CA 1
ATOM 2541 C C . ALA B 1 42 ? 9.055 18.797 20.375 1 91.88 42 ALA B C 1
ATOM 2543 O O . ALA B 1 42 ? 7.832 18.703 20.219 1 91.88 42 ALA B O 1
ATOM 2544 N N . LYS B 1 43 ? 9.672 18.109 21.25 1 91.62 43 LYS B N 1
ATOM 2545 C CA . LYS B 1 43 ? 9.016 17.109 22.094 1 91.62 43 LYS B CA 1
ATOM 2546 C C . LYS B 1 43 ? 8.039 17.766 23.062 1 91.62 43 LYS B C 1
ATOM 2548 O O . LYS B 1 43 ? 6.977 17.219 23.359 1 91.62 43 LYS B O 1
ATOM 2553 N N . LYS B 1 44 ? 8.336 18.953 23.469 1 89.12 44 LYS B N 1
ATOM 2554 C CA . LYS B 1 44 ? 7.508 19.672 24.438 1 89.12 44 LYS B CA 1
ATOM 2555 C C . LYS B 1 44 ? 6.34 20.375 23.766 1 89.12 44 LYS B C 1
ATOM 2557 O O . LYS B 1 44 ? 5.367 20.766 24.406 1 89.12 44 LYS B O 1
ATOM 2562 N N . GLY B 1 45 ? 6.492 20.5 22.5 1 85.44 45 GLY B N 1
ATOM 2563 C CA . GLY B 1 45 ? 5.434 21.172 21.781 1 85.44 45 GLY B CA 1
ATOM 2564 C C . GLY B 1 45 ? 5.543 22.672 21.828 1 85.44 45 GLY B C 1
ATOM 2565 O O . GLY B 1 45 ? 4.617 23.391 21.422 1 85.44 45 GLY B O 1
ATOM 2566 N N . ASN B 1 46 ? 6.559 23.188 22.406 1 83.38 46 ASN B N 1
ATOM 2567 C CA . ASN B 1 46 ? 6.801 24.625 22.469 1 83.38 46 ASN B CA 1
ATOM 2568 C C . ASN B 1 46 ? 7.461 25.141 21.203 1 83.38 46 ASN B C 1
ATOM 2570 O O . ASN B 1 46 ? 8.609 25.594 21.234 1 83.38 46 ASN B O 1
ATOM 2574 N N . VAL B 1 47 ? 6.711 25.016 20.125 1 83.44 47 VAL B N 1
ATOM 2575 C CA . VAL B 1 47 ? 7.293 25.344 18.828 1 83.44 47 VAL B CA 1
ATOM 2576 C C . VAL B 1 47 ? 6.371 26.297 18.078 1 83.44 47 VAL B C 1
ATOM 2578 O O . VAL B 1 47 ? 5.152 26.266 18.25 1 83.44 47 VAL B O 1
ATOM 2581 N N . PRO B 1 48 ? 6.895 27.203 17.312 1 79.94 48 PRO B N 1
ATOM 2582 C CA . PRO B 1 48 ? 6.125 28.203 16.578 1 79.94 48 PRO B CA 1
ATOM 2583 C C . PRO B 1 48 ? 5.402 27.625 15.367 1 79.94 48 PRO B C 1
ATOM 2585 O O . PRO B 1 48 ? 4.543 28.281 14.773 1 79.94 48 PRO B O 1
ATOM 2588 N N . ARG B 1 49 ? 5.801 26.438 15.023 1 83.75 49 ARG B N 1
ATOM 2589 C CA . ARG B 1 49 ? 5.246 25.781 13.836 1 83.75 49 ARG B CA 1
ATOM 2590 C C . ARG B 1 49 ? 5.191 24.281 14.008 1 83.75 49 ARG B C 1
ATOM 2592 O O . ARG B 1 49 ? 5.797 23.734 14.93 1 83.75 49 ARG B O 1
ATOM 2599 N N . CYS B 1 50 ? 4.461 23.672 13.062 1 90.75 50 CYS B N 1
ATOM 2600 C CA . CYS B 1 50 ? 4.5 22.203 13.016 1 90.75 50 CYS B CA 1
ATOM 2601 C C . CYS B 1 50 ? 5.906 21.719 12.703 1 90.75 50 CYS B C 1
ATOM 2603 O O . CYS B 1 50 ? 6.613 22.312 11.891 1 90.75 50 CYS B O 1
ATOM 2605 N N . ILE B 1 51 ? 6.227 20.703 13.375 1 94.31 51 ILE B N 1
ATOM 2606 C CA . ILE B 1 51 ? 7.551 20.141 13.133 1 94.31 51 ILE B CA 1
ATOM 2607 C C . ILE B 1 51 ? 7.582 19.469 11.758 1 94.31 51 ILE B C 1
ATOM 2609 O O . ILE B 1 51 ? 6.746 18.625 11.453 1 94.31 51 ILE B O 1
ATOM 2613 N N . ARG B 1 52 ? 8.477 19.859 10.953 1 96.38 52 ARG B N 1
ATOM 2614 C CA . ARG B 1 52 ? 8.609 19.344 9.594 1 96.38 52 ARG B CA 1
ATOM 2615 C C . ARG B 1 52 ? 9.68 18.25 9.531 1 96.38 52 ARG B C 1
ATOM 2617 O O . ARG B 1 52 ? 10.867 18.531 9.719 1 96.38 52 ARG B O 1
ATOM 2624 N N . VAL B 1 53 ? 9.242 17.047 9.266 1 97.56 53 VAL B N 1
ATOM 2625 C CA . VAL B 1 53 ? 10.125 15.891 9.25 1 97.56 53 VAL B CA 1
ATOM 2626 C C . VAL B 1 53 ? 10.203 15.312 7.836 1 97.56 53 VAL B C 1
ATOM 2628 O O . VAL B 1 53 ? 9.188 15.203 7.148 1 97.56 53 VAL B O 1
ATOM 2631 N N . TYR B 1 54 ? 11.422 14.961 7.48 1 98.06 54 TYR B N 1
ATOM 2632 C CA . TYR B 1 54 ? 11.695 14.391 6.164 1 98.06 54 TYR B CA 1
ATOM 2633 C C . TYR B 1 54 ? 12.133 12.938 6.277 1 98.06 54 TYR B C 1
ATOM 2635 O O . TYR B 1 54 ? 12.977 12.602 7.113 1 98.06 54 TYR B O 1
ATOM 2643 N N . ALA B 1 55 ? 11.508 12.086 5.523 1 97.5 55 ALA B N 1
ATOM 2644 C CA . ALA B 1 55 ? 11.93 10.703 5.328 1 97.5 55 ALA B CA 1
ATOM 2645 C C . ALA B 1 55 ? 12.086 10.383 3.846 1 97.5 55 ALA B C 1
ATOM 2647 O O . ALA B 1 55 ? 11.305 10.844 3.016 1 97.5 55 ALA B O 1
ATOM 2648 N N . ASP B 1 56 ? 13.078 9.633 3.57 1 95.88 56 ASP B N 1
ATOM 2649 C CA . ASP B 1 56 ? 13.273 9.273 2.168 1 95.88 56 ASP B CA 1
ATOM 2650 C C . ASP B 1 56 ? 13.547 7.777 2.018 1 95.88 56 ASP B C 1
ATOM 2652 O O . ASP B 1 56 ? 13.836 7.09 3 1 95.88 56 ASP B O 1
ATOM 2656 N N . GLY B 1 57 ? 13.375 7.305 0.804 1 94.06 57 GLY B N 1
ATOM 2657 C CA . GLY B 1 57 ? 13.609 5.906 0.469 1 94.06 57 GLY B CA 1
ATOM 2658 C C . GLY B 1 57 ? 13.211 5.559 -0.95 1 94.06 57 GLY B C 1
ATOM 2659 O O . GLY B 1 57 ? 12.984 6.445 -1.775 1 94.06 57 GLY B O 1
ATOM 2660 N N . ILE B 1 58 ? 13.258 4.277 -1.165 1 94.31 58 ILE B N 1
ATOM 2661 C CA . ILE B 1 58 ? 12.844 3.746 -2.461 1 94.31 58 ILE B CA 1
ATOM 2662 C C . ILE B 1 58 ? 11.352 3.428 -2.438 1 94.31 58 ILE B C 1
ATOM 2664 O O . ILE B 1 58 ? 10.633 3.727 -3.393 1 94.31 58 ILE B O 1
ATOM 2668 N N . TYR B 1 59 ? 10.953 2.801 -1.398 1 95.81 59 TYR B N 1
ATOM 2669 C CA . TYR B 1 59 ? 9.562 2.457 -1.132 1 95.81 59 TYR B CA 1
ATOM 2670 C C . TYR B 1 59 ? 8.977 1.632 -2.273 1 95.81 59 TYR B C 1
ATOM 2672 O O . TYR B 1 59 ? 7.895 1.937 -2.773 1 95.81 59 TYR B O 1
ATOM 2680 N N . ASP B 1 60 ? 9.797 0.666 -2.666 1 93.81 60 ASP B N 1
ATOM 2681 C CA . ASP B 1 60 ? 9.328 -0.295 -3.66 1 93.81 60 ASP B CA 1
ATOM 2682 C C . ASP B 1 60 ? 8.273 -1.226 -3.066 1 93.81 60 ASP B C 1
ATOM 2684 O O . ASP B 1 60 ? 8.43 -1.715 -1.945 1 93.81 60 ASP B O 1
ATOM 2688 N N . MET B 1 61 ? 7.203 -1.412 -3.881 1 92.12 61 MET B N 1
ATOM 2689 C CA . MET B 1 61 ? 6.102 -2.234 -3.391 1 92.12 61 MET B CA 1
ATOM 2690 C C . MET B 1 61 ? 5.645 -1.771 -2.012 1 92.12 61 MET B C 1
ATOM 2692 O O . MET B 1 61 ? 5.691 -2.537 -1.047 1 92.12 61 MET B O 1
ATOM 2696 N N . PHE B 1 62 ? 5.23 -0.549 -1.995 1 94.88 62 PHE B N 1
ATOM 2697 C CA . PHE B 1 62 ? 4.812 0.081 -0.748 1 94.88 62 PHE B CA 1
ATOM 2698 C C . PHE B 1 62 ? 3.924 -0.856 0.062 1 94.88 62 PHE B C 1
ATOM 2700 O O . PHE B 1 62 ? 2.988 -1.452 -0.476 1 94.88 62 PHE B O 1
ATOM 2707 N N . HIS B 1 63 ? 4.25 -1.053 1.336 1 92.75 63 HIS B N 1
ATOM 2708 C CA . HIS B 1 63 ? 3.527 -1.963 2.217 1 92.75 63 HIS B CA 1
ATOM 2709 C C . HIS B 1 63 ? 3.404 -1.387 3.625 1 92.75 63 HIS B C 1
ATOM 2711 O O . HIS B 1 63 ? 3.885 -0.283 3.891 1 92.75 63 HIS B O 1
ATOM 2717 N N . HIS B 1 64 ? 2.75 -2.164 4.477 1 94.56 64 HIS B N 1
ATOM 2718 C CA . HIS B 1 64 ? 2.426 -1.611 5.789 1 94.56 64 HIS B CA 1
ATOM 2719 C C . HIS B 1 64 ? 3.684 -1.4 6.625 1 94.56 64 HIS B C 1
ATOM 2721 O O . HIS B 1 64 ? 3.686 -0.599 7.562 1 94.56 64 HIS B O 1
ATOM 2727 N N . GLY B 1 65 ? 4.801 -2.111 6.332 1 93.62 65 GLY B N 1
ATOM 2728 C CA . GLY B 1 65 ? 6.062 -1.806 6.992 1 93.62 65 GLY B CA 1
ATOM 2729 C C . GLY B 1 65 ? 6.523 -0.377 6.77 1 93.62 65 GLY B C 1
ATOM 2730 O O . GLY B 1 65 ? 6.973 0.289 7.703 1 93.62 65 GLY B O 1
ATOM 2731 N N . HIS B 1 66 ? 6.441 0.041 5.527 1 95.94 66 HIS B N 1
ATOM 2732 C CA . HIS B 1 66 ? 6.762 1.428 5.211 1 95.94 66 HIS B CA 1
ATOM 2733 C C . HIS B 1 66 ? 5.824 2.389 5.934 1 95.94 66 HIS B C 1
ATOM 2735 O O . HIS B 1 66 ? 6.273 3.381 6.516 1 95.94 66 HIS B O 1
ATOM 2741 N N . ALA B 1 67 ? 4.555 2.082 5.91 1 97.12 67 ALA B N 1
ATOM 2742 C CA . ALA B 1 67 ? 3.555 2.945 6.539 1 97.12 67 ALA B CA 1
ATOM 2743 C C . ALA B 1 67 ? 3.812 3.084 8.031 1 97.12 67 ALA B C 1
ATOM 2745 O O . ALA B 1 67 ? 3.641 4.164 8.602 1 97.12 67 ALA B O 1
ATOM 2746 N N . LYS B 1 68 ? 4.188 2.051 8.617 1 96.38 68 LYS B N 1
ATOM 2747 C CA . LYS B 1 68 ? 4.445 2.072 10.055 1 96.38 68 LYS B CA 1
ATOM 2748 C C . LYS B 1 68 ? 5.633 2.967 10.383 1 96.38 68 LYS B C 1
ATOM 2750 O O . LYS B 1 68 ? 5.668 3.594 11.445 1 96.38 68 LYS B O 1
ATOM 2755 N N . GLN B 1 69 ? 6.59 2.998 9.508 1 96.06 69 GLN B N 1
ATOM 2756 C CA . GLN B 1 69 ? 7.668 3.965 9.664 1 96.06 69 GLN B CA 1
ATOM 2757 C C . GLN B 1 69 ? 7.125 5.387 9.75 1 96.06 69 GLN B C 1
ATOM 2759 O O . GLN B 1 69 ? 7.543 6.168 10.602 1 96.06 69 GLN B O 1
ATOM 2764 N N . PHE B 1 70 ? 6.188 5.699 8.93 1 98 70 PHE B N 1
ATOM 2765 C CA . PHE B 1 70 ? 5.605 7.035 8.891 1 98 70 PHE B CA 1
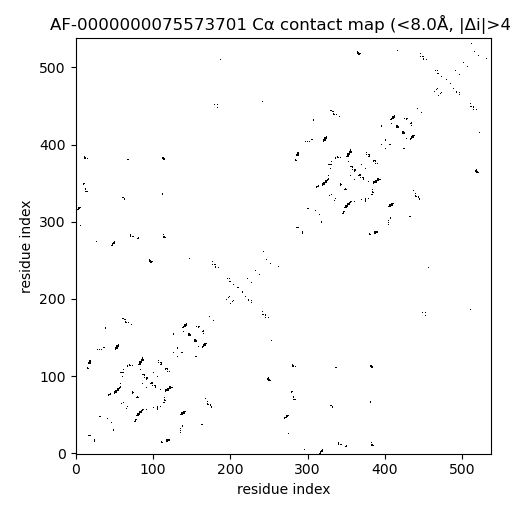ATOM 2766 C C . PHE B 1 70 ? 4.75 7.289 10.125 1 98 70 PHE B C 1
ATOM 2768 O O . PHE B 1 70 ? 4.754 8.398 10.664 1 98 70 PHE B O 1
ATOM 2775 N N . LEU B 1 71 ? 4.086 6.27 10.523 1 97.38 71 LEU B N 1
ATOM 2776 C CA . LEU B 1 71 ? 3.307 6.383 11.758 1 97.38 71 LEU B CA 1
ATOM 2777 C C . LEU B 1 71 ? 4.207 6.703 12.945 1 97.38 71 LEU B C 1
ATOM 2779 O O . LEU B 1 71 ? 3.896 7.59 13.742 1 97.38 71 LEU B O 1
ATOM 2783 N N . GLN B 1 72 ? 5.324 6.004 13.008 1 97 72 GLN B N 1
ATOM 2784 C CA . GLN B 1 72 ? 6.297 6.277 14.062 1 97 72 GLN B CA 1
ATOM 2785 C C . GLN B 1 72 ? 6.715 7.746 14.062 1 97 72 GLN B C 1
ATOM 2787 O O . GLN B 1 72 ? 6.793 8.375 15.117 1 97 72 GLN B O 1
ATOM 2792 N N . ILE B 1 73 ? 6.961 8.227 12.914 1 97.19 73 ILE B N 1
ATOM 2793 C CA . ILE B 1 73 ? 7.434 9.602 12.766 1 97.19 73 ILE B CA 1
ATOM 2794 C C . ILE B 1 73 ? 6.359 10.57 13.266 1 97.19 73 ILE B C 1
ATOM 2796 O O . ILE B 1 73 ? 6.656 11.508 14.008 1 97.19 73 ILE B O 1
ATOM 2800 N N . LYS B 1 74 ? 5.125 10.297 12.883 1 96.5 74 LYS B N 1
ATOM 2801 C CA . LYS B 1 74 ? 4.012 11.156 13.273 1 96.5 74 LYS B CA 1
ATOM 2802 C C . LYS B 1 74 ? 3.834 11.172 14.789 1 96.5 74 LYS B C 1
ATOM 2804 O O . LYS B 1 74 ? 3.391 12.172 15.359 1 96.5 74 LYS B O 1
ATOM 2809 N N . GLU B 1 75 ? 4.215 10.148 15.391 1 95.06 75 GLU B N 1
ATOM 2810 C CA . GLU B 1 75 ? 3.984 9.992 16.828 1 95.06 75 GLU B CA 1
ATOM 2811 C C . GLU B 1 75 ? 5.129 10.586 17.641 1 95.06 75 GLU B C 1
ATOM 2813 O O . GLU B 1 75 ? 5.047 10.68 18.859 1 95.06 75 GLU B O 1
ATOM 2818 N N . MET B 1 76 ? 6.133 11.055 17 1 94.81 76 MET B N 1
ATOM 2819 C CA . MET B 1 76 ? 7.324 11.531 17.703 1 94.81 76 MET B CA 1
ATOM 2820 C C . MET B 1 76 ? 7.074 12.891 18.344 1 94.81 76 MET B C 1
ATOM 2822 O O . MET B 1 76 ? 7.707 13.234 19.344 1 94.81 76 MET B O 1
ATOM 2826 N N . PHE B 1 77 ? 6.223 13.695 17.688 1 94.25 77 PHE B N 1
ATOM 2827 C CA . PHE B 1 77 ? 5.902 15.031 18.172 1 94.25 77 PHE B CA 1
ATOM 2828 C C . PHE B 1 77 ? 4.402 15.281 18.125 1 94.25 77 PHE B C 1
ATOM 2830 O O . PHE B 1 77 ? 3.67 14.562 17.438 1 94.25 77 PHE B O 1
ATOM 2837 N N . PRO B 1 78 ? 3.906 16.266 18.797 1 90.69 78 PRO B N 1
ATOM 2838 C CA . PRO B 1 78 ? 2.467 16.547 18.812 1 90.69 78 PRO B CA 1
ATOM 2839 C C . PRO B 1 78 ? 1.908 16.859 17.438 1 90.69 78 PRO B C 1
ATOM 2841 O O . PRO B 1 78 ? 0.816 16.406 17.078 1 90.69 78 PRO B O 1
ATOM 2844 N N . GLU B 1 79 ? 2.635 17.625 16.688 1 91.31 79 GLU B N 1
ATOM 2845 C CA . GLU B 1 79 ? 2.234 17.984 15.328 1 91.31 79 GLU B CA 1
ATOM 2846 C C . GLU B 1 79 ? 3.4 17.844 14.352 1 91.31 79 GLU B C 1
ATOM 2848 O O . GLU B 1 79 ? 4.391 18.562 14.453 1 91.31 79 GLU B O 1
ATOM 2853 N N . VAL B 1 80 ? 3.145 16.938 13.438 1 95.38 80 VAL B N 1
ATOM 2854 C CA . VAL B 1 80 ? 4.227 16.656 12.5 1 95.38 80 VAL B CA 1
ATOM 2855 C C . VAL B 1 80 ? 3.73 16.844 11.07 1 95.38 80 VAL B C 1
ATOM 2857 O O . VAL B 1 80 ? 2.67 16.328 10.703 1 95.38 80 VAL B O 1
ATOM 2860 N N . TYR B 1 81 ? 4.406 17.625 10.305 1 96.69 81 TYR B N 1
ATOM 2861 C CA . TYR B 1 81 ? 4.277 17.672 8.859 1 96.69 81 TYR B CA 1
ATOM 2862 C C . TYR B 1 81 ? 5.301 16.766 8.188 1 96.69 81 TYR B C 1
ATOM 2864 O O . TYR B 1 81 ? 6.496 17.047 8.188 1 96.69 81 TYR B O 1
ATOM 2872 N N . LEU B 1 82 ? 4.824 15.672 7.586 1 98 82 LEU B N 1
ATOM 2873 C CA . LEU B 1 82 ? 5.73 14.641 7.09 1 98 82 LEU B CA 1
ATOM 2874 C C . LEU B 1 82 ? 5.934 14.781 5.582 1 98 82 LEU B C 1
ATOM 2876 O O . LEU B 1 82 ? 4.98 14.656 4.812 1 98 82 LEU B O 1
ATOM 2880 N N . ILE B 1 83 ? 7.145 15.031 5.176 1 98.31 83 ILE B N 1
ATOM 2881 C CA . ILE B 1 83 ? 7.57 15.047 3.781 1 98.31 83 ILE B CA 1
ATOM 2882 C C . ILE B 1 83 ? 8.289 13.742 3.449 1 98.31 83 ILE B C 1
ATOM 2884 O O . ILE B 1 83 ? 9.289 13.398 4.086 1 98.31 83 ILE B O 1
ATOM 2888 N N . VAL B 1 84 ? 7.77 13.031 2.471 1 98.69 84 VAL B N 1
ATOM 2889 C CA . VAL B 1 84 ? 8.391 11.758 2.105 1 98.69 84 VAL B CA 1
ATOM 2890 C C . VAL B 1 84 ? 9 11.867 0.711 1 98.69 84 VAL B C 1
ATOM 2892 O O . VAL B 1 84 ? 8.305 12.141 -0.265 1 98.69 84 VAL B O 1
ATOM 2895 N N . GLY B 1 85 ? 10.273 11.656 0.636 1 98.38 85 GLY B N 1
ATOM 2896 C CA . GLY B 1 85 ? 11 11.664 -0.626 1 98.38 85 GLY B CA 1
ATOM 2897 C C . GLY B 1 85 ? 11.211 10.281 -1.205 1 98.38 85 GLY B C 1
ATOM 2898 O O . GLY B 1 85 ? 11.508 9.336 -0.471 1 98.38 85 GLY B O 1
ATOM 2899 N N . VAL B 1 86 ? 11.086 10.195 -2.477 1 98 86 VAL B N 1
ATOM 2900 C CA . VAL B 1 86 ? 11.312 8.938 -3.182 1 98 86 VAL B CA 1
ATOM 2901 C C . VAL B 1 86 ? 12.391 9.133 -4.246 1 98 86 VAL B C 1
ATOM 2903 O O . VAL B 1 86 ? 12.305 10.031 -5.078 1 98 86 VAL B O 1
ATOM 2906 N N . CYS B 1 87 ? 13.352 8.281 -4.207 1 95.75 87 CYS B N 1
ATOM 2907 C CA . CYS B 1 87 ? 14.438 8.352 -5.18 1 95.75 87 CYS B CA 1
ATOM 2908 C C . CYS B 1 87 ? 13.953 7.93 -6.562 1 95.75 87 CYS B C 1
ATOM 2910 O O . CYS B 1 87 ? 13.117 7.031 -6.688 1 95.75 87 CYS B O 1
ATOM 2912 N N . SER B 1 88 ? 14.523 8.516 -7.543 1 96.69 88 SER B N 1
ATOM 2913 C CA . SER B 1 88 ? 14.188 8.195 -8.922 1 96.69 88 SER B CA 1
ATOM 2914 C C . SER B 1 88 ? 14.688 6.801 -9.305 1 96.69 88 SER B C 1
ATOM 2916 O O . SER B 1 88 ? 15.5 6.215 -8.586 1 96.69 88 SER B O 1
ATOM 2918 N N . ASP B 1 89 ? 14.164 6.309 -10.445 1 95.75 89 ASP B N 1
ATOM 2919 C CA . ASP B 1 89 ? 14.656 5.043 -10.977 1 95.75 89 ASP B CA 1
ATOM 292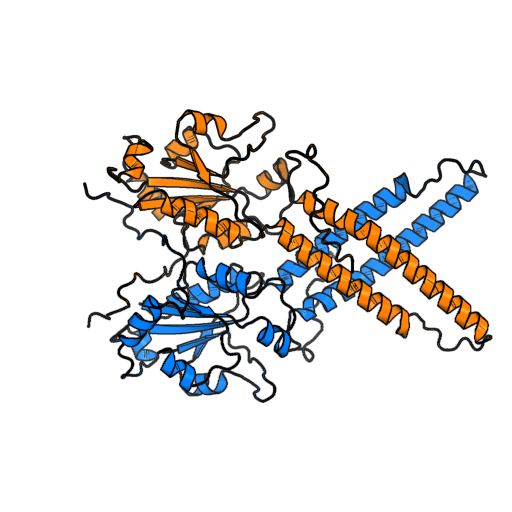0 C C . ASP B 1 89 ? 16.141 5.125 -11.305 1 95.75 89 ASP B C 1
ATOM 2922 O O . ASP B 1 89 ? 16.906 4.191 -11.023 1 95.75 89 ASP B O 1
ATOM 2926 N N . GLU B 1 90 ? 16.516 6.191 -11.883 1 94.12 90 GLU B N 1
ATOM 2927 C CA . GLU B 1 90 ? 17.906 6.375 -12.273 1 94.12 90 GLU B CA 1
ATOM 2928 C C . GLU B 1 90 ? 18.844 6.27 -11.07 1 94.12 90 GLU B C 1
ATOM 2930 O O . GLU B 1 90 ? 19.812 5.508 -11.094 1 94.12 90 GLU B O 1
ATOM 2935 N N . LEU B 1 91 ? 18.516 6.973 -10.031 1 90.19 91 LEU B N 1
ATOM 2936 C CA . LEU B 1 91 ? 19.328 6.969 -8.82 1 90.19 91 LEU B CA 1
ATOM 2937 C C . LEU B 1 91 ? 19.312 5.598 -8.156 1 90.19 91 LEU B C 1
ATOM 2939 O O . LEU B 1 91 ? 20.344 5.109 -7.707 1 90.19 91 LEU B O 1
ATOM 2943 N N . THR B 1 92 ? 18.156 4.977 -8.062 1 90.88 92 THR B N 1
ATOM 2944 C CA . THR B 1 92 ? 17.984 3.688 -7.398 1 90.88 92 THR B CA 1
ATOM 2945 C C . THR B 1 92 ? 18.781 2.604 -8.125 1 90.88 92 THR B C 1
ATOM 2947 O O . THR B 1 92 ? 19.469 1.808 -7.492 1 90.88 92 THR B O 1
ATOM 2950 N N . ASN B 1 93 ? 18.656 2.596 -9.383 1 87.12 93 ASN B N 1
ATOM 2951 C CA . ASN B 1 93 ? 19.359 1.597 -10.18 1 87.12 93 ASN B CA 1
ATOM 2952 C C . ASN B 1 93 ? 20.875 1.766 -10.062 1 87.12 93 ASN B C 1
ATOM 2954 O O . ASN B 1 93 ? 21.609 0.78 -10.062 1 87.12 93 ASN B O 1
ATOM 2958 N N . LYS B 1 94 ? 21.25 2.932 -9.969 1 84.69 94 LYS B N 1
ATOM 2959 C CA . LYS B 1 94 ? 22.672 3.24 -9.914 1 84.69 94 LYS B CA 1
ATOM 2960 C C . LYS B 1 94 ? 23.281 2.83 -8.57 1 84.69 94 LYS B C 1
ATOM 2962 O O . LYS B 1 94 ? 24.375 2.271 -8.516 1 84.69 94 LYS B O 1
ATOM 2967 N N . TRP B 1 95 ? 22.5 3.072 -7.504 1 82.06 95 TRP B N 1
ATOM 2968 C CA . TRP B 1 95 ? 23.156 2.998 -6.199 1 82.06 95 TRP B CA 1
ATOM 2969 C C . TRP B 1 95 ? 22.625 1.826 -5.387 1 82.06 95 TRP B C 1
ATOM 2971 O O . TRP B 1 95 ? 23.234 1.412 -4.402 1 82.06 95 TRP B O 1
ATOM 2981 N N . LYS B 1 96 ? 21.5 1.292 -5.652 1 80.5 96 LYS B N 1
ATOM 2982 C CA . LYS B 1 96 ? 20.922 0.188 -4.895 1 80.5 96 LYS B CA 1
ATOM 2983 C C . LYS B 1 96 ? 20.703 -1.034 -5.785 1 80.5 96 LYS B C 1
ATOM 2985 O O . LYS B 1 96 ? 21.406 -2.033 -5.656 1 80.5 96 LYS B O 1
ATOM 2990 N N . GLY B 1 97 ? 19.828 -0.975 -6.68 1 83.06 97 GLY B N 1
ATOM 2991 C CA . GLY B 1 97 ? 19.516 -2.105 -7.535 1 83.06 97 GLY B CA 1
ATOM 2992 C C . GLY B 1 97 ? 18.156 -1.97 -8.219 1 83.06 97 GLY B C 1
ATOM 2993 O O . GLY B 1 97 ? 17.688 -0.856 -8.453 1 83.06 97 GLY B O 1
ATOM 2994 N N . ARG B 1 98 ? 17.688 -3.057 -8.523 1 86 98 ARG B N 1
ATOM 2995 C CA . ARG B 1 98 ? 16.469 -3.1 -9.305 1 86 98 ARG B CA 1
ATOM 2996 C C . ARG B 1 98 ? 15.242 -2.816 -8.43 1 86 98 ARG B C 1
ATOM 2998 O O . ARG B 1 98 ? 15.305 -2.973 -7.207 1 86 98 ARG B O 1
ATOM 3005 N N . THR B 1 99 ? 14.25 -2.359 -9.047 1 90.75 99 THR B N 1
ATOM 3006 C CA . THR B 1 99 ? 12.953 -2.189 -8.406 1 90.75 99 THR B CA 1
ATOM 3007 C C . THR B 1 99 ? 11.867 -2.938 -9.172 1 90.75 99 THR B C 1
ATOM 3009 O O . THR B 1 99 ? 11.984 -3.148 -10.375 1 90.75 99 THR B O 1
ATOM 3012 N N . VAL B 1 100 ? 10.898 -3.357 -8.484 1 90 100 VAL B N 1
ATOM 3013 C CA . VAL B 1 100 ? 9.742 -3.998 -9.109 1 90 100 VAL B CA 1
ATOM 3014 C C . VAL B 1 100 ? 8.852 -2.943 -9.758 1 90 100 VAL B C 1
ATOM 3016 O O . VAL B 1 100 ? 8.406 -3.113 -10.891 1 90 100 VAL B O 1
ATOM 3019 N N . GLN B 1 101 ? 8.664 -1.82 -9.117 1 93 101 GLN B N 1
ATOM 3020 C CA . GLN B 1 101 ? 7.762 -0.77 -9.578 1 93 101 GLN B CA 1
ATOM 3021 C C . GLN B 1 101 ? 8.539 0.406 -10.164 1 93 101 GLN B C 1
ATOM 3023 O O . GLN B 1 101 ? 9.664 0.683 -9.742 1 93 101 GLN B O 1
ATOM 3028 N N . SER B 1 102 ? 7.895 1.067 -11.078 1 94.19 102 SER B N 1
ATOM 3029 C CA . SER B 1 102 ? 8.484 2.291 -11.617 1 94.19 102 SER B CA 1
ATOM 3030 C C . SER B 1 102 ? 8.461 3.412 -10.586 1 94.19 102 SER B C 1
ATOM 3032 O O . SER B 1 102 ? 7.738 3.332 -9.586 1 94.19 102 SER B O 1
ATOM 3034 N N . GLU B 1 103 ? 9.25 4.473 -10.852 1 96.81 103 GLU B N 1
ATOM 3035 C CA . GLU B 1 103 ? 9.258 5.598 -9.922 1 96.81 103 GLU B CA 1
ATOM 3036 C C . GLU B 1 103 ? 7.887 6.254 -9.828 1 96.81 103 GLU B C 1
ATOM 3038 O O . GLU B 1 103 ? 7.48 6.715 -8.758 1 96.81 103 GLU B O 1
ATOM 3043 N N . GLU B 1 104 ? 7.172 6.301 -10.938 1 96.44 104 GLU B N 1
ATOM 3044 C CA . GLU B 1 104 ? 5.844 6.906 -10.945 1 96.44 104 GLU B CA 1
ATOM 3045 C C . GLU B 1 104 ? 4.879 6.129 -10.055 1 96.44 104 GLU B C 1
ATOM 3047 O O . GLU B 1 104 ? 4.078 6.727 -9.328 1 96.44 104 GLU B O 1
ATOM 3052 N N . GLU B 1 105 ? 4.926 4.844 -10.164 1 94.5 105 GLU B N 1
ATOM 3053 C CA . GLU B 1 105 ? 4.098 4.004 -9.312 1 94.5 105 GLU B CA 1
ATOM 3054 C C . GLU B 1 105 ? 4.434 4.215 -7.836 1 94.5 105 GLU B C 1
ATOM 3056 O O . GLU B 1 105 ? 3.541 4.262 -6.988 1 94.5 105 GLU B O 1
ATOM 3061 N N . ARG B 1 106 ? 5.688 4.355 -7.605 1 96.81 106 ARG B N 1
ATOM 3062 C CA . ARG B 1 106 ? 6.129 4.539 -6.227 1 96.81 106 ARG B CA 1
ATOM 3063 C C . ARG B 1 106 ? 5.711 5.91 -5.699 1 96.81 106 ARG B C 1
ATOM 3065 O O . ARG B 1 106 ? 5.27 6.031 -4.559 1 96.81 106 ARG B O 1
ATOM 3072 N N . TYR B 1 107 ? 5.789 6.969 -6.539 1 98.06 107 TYR B N 1
ATOM 3073 C CA . TYR B 1 107 ? 5.293 8.289 -6.164 1 98.06 107 TYR B CA 1
ATOM 3074 C C . TYR B 1 107 ? 3.809 8.227 -5.816 1 98.06 107 TYR B C 1
ATOM 3076 O O . TYR B 1 107 ? 3.391 8.719 -4.766 1 98.06 107 TYR B O 1
ATOM 3084 N N . GLU B 1 108 ? 3.119 7.59 -6.672 1 96.56 108 GLU B N 1
ATOM 3085 C CA . GLU B 1 108 ? 1.666 7.551 -6.539 1 96.56 108 GLU B CA 1
ATOM 3086 C C . GLU B 1 108 ? 1.247 6.773 -5.293 1 96.56 108 GLU B C 1
ATOM 3088 O O . GLU B 1 108 ? 0.33 7.184 -4.578 1 96.56 108 GLU B O 1
ATOM 3093 N N . ALA B 1 109 ? 1.854 5.746 -5.066 1 96.25 109 ALA B N 1
ATOM 3094 C CA . ALA B 1 109 ? 1.512 4.914 -3.916 1 96.25 109 ALA B CA 1
ATOM 3095 C C . ALA B 1 109 ? 1.607 5.707 -2.617 1 96.25 109 ALA B C 1
ATOM 3097 O O . ALA B 1 109 ? 0.731 5.609 -1.755 1 96.25 109 ALA B O 1
ATOM 3098 N N . LEU B 1 110 ? 2.561 6.535 -2.49 1 98 110 LEU B N 1
ATOM 3099 C CA . LEU B 1 110 ? 2.807 7.281 -1.262 1 98 110 LEU B CA 1
ATOM 3100 C C . LEU B 1 110 ? 1.737 8.344 -1.049 1 98 110 LEU B C 1
ATOM 3102 O O . LEU B 1 110 ? 1.406 8.68 0.091 1 98 110 LEU B O 1
ATOM 3106 N N . ARG B 1 111 ? 1.194 8.805 -2.111 1 97.94 111 ARG B N 1
ATOM 3107 C CA . ARG B 1 111 ? 0.205 9.867 -2.018 1 97.94 111 ARG B CA 1
ATOM 3108 C C . ARG B 1 111 ? -1.038 9.398 -1.269 1 97.94 111 ARG B C 1
ATOM 3110 O O . ARG B 1 111 ? -1.79 10.211 -0.729 1 97.94 111 ARG B O 1
ATOM 3117 N N . HIS B 1 112 ? -1.15 8.141 -1.254 1 97.62 112 HIS B N 1
ATOM 3118 C CA . HIS B 1 112 ? -2.379 7.594 -0.688 1 97.62 112 HIS B CA 1
ATOM 3119 C C .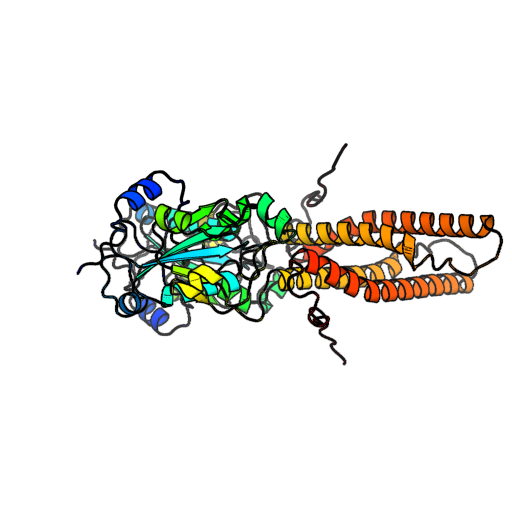 HIS B 1 112 ? -2.141 7.031 0.709 1 97.62 112 HIS B C 1
ATOM 3121 O O . HIS B 1 112 ? -3.016 6.371 1.275 1 97.62 112 HIS B O 1
ATOM 3127 N N . CYS B 1 113 ? -0.964 7.266 1.21 1 97.81 113 CYS B N 1
ATOM 3128 C CA . CYS B 1 113 ? -0.657 6.828 2.566 1 97.81 113 CYS B CA 1
ATOM 3129 C C . CYS B 1 113 ? -1.237 7.789 3.596 1 97.81 113 CYS B C 1
ATOM 3131 O O . CYS B 1 113 ? -1.119 9.008 3.447 1 97.81 113 CYS B O 1
ATOM 3133 N N . ARG B 1 114 ? -1.686 7.293 4.609 1 97.56 114 ARG B N 1
ATOM 3134 C CA . ARG B 1 114 ? -2.467 7.965 5.645 1 97.56 114 ARG B CA 1
ATOM 3135 C C . ARG B 1 114 ? -1.651 9.055 6.324 1 97.56 114 ARG B C 1
ATOM 3137 O O . ARG B 1 114 ? -2.205 10.062 6.777 1 97.56 114 ARG B O 1
ATOM 3144 N N . TYR B 1 115 ? -0.381 8.977 6.332 1 97.75 115 TYR B N 1
ATOM 3145 C CA . TYR B 1 115 ? 0.443 9.789 7.219 1 97.75 115 TYR B CA 1
ATOM 3146 C C . TYR B 1 115 ? 1.239 10.82 6.43 1 97.75 115 TYR B C 1
ATOM 3148 O O . TYR B 1 115 ? 1.836 11.734 7.012 1 97.75 115 TYR B O 1
ATOM 3156 N N . VAL B 1 116 ? 1.216 10.703 5.141 1 98.31 116 VAL B N 1
ATOM 3157 C CA . VAL B 1 116 ? 2.084 11.531 4.309 1 98.31 116 VAL B CA 1
ATOM 3158 C C . VAL B 1 116 ? 1.41 12.867 4.023 1 98.31 116 VAL B C 1
ATOM 3160 O O . VAL B 1 116 ? 0.268 12.914 3.562 1 98.31 116 VAL B O 1
ATOM 3163 N N . ASP B 1 117 ? 2.129 13.969 4.246 1 97.69 117 ASP B N 1
ATOM 3164 C CA . ASP B 1 117 ? 1.582 15.297 3.982 1 97.69 117 ASP B CA 1
ATOM 3165 C C . ASP B 1 117 ? 2.045 15.82 2.625 1 97.69 117 ASP B C 1
ATOM 3167 O O . ASP B 1 117 ? 1.361 16.641 2.002 1 97.69 117 ASP B O 1
ATOM 3171 N N . GLU B 1 118 ? 3.189 15.375 2.285 1 97.88 118 GLU B N 1
ATOM 3172 C CA . GLU B 1 118 ? 3.832 15.867 1.071 1 97.88 118 GLU B CA 1
ATOM 3173 C C . GLU B 1 118 ? 4.781 14.828 0.486 1 97.88 118 GLU B C 1
ATOM 3175 O O . GLU B 1 118 ? 5.512 14.164 1.223 1 97.88 118 GLU B O 1
ATOM 3180 N N . VAL B 1 119 ? 4.703 14.656 -0.847 1 98.62 119 VAL B N 1
ATOM 3181 C CA . VAL B 1 119 ? 5.582 13.703 -1.515 1 98.62 119 VAL B CA 1
ATOM 3182 C C . VAL B 1 119 ? 6.605 14.445 -2.369 1 98.62 119 VAL B C 1
ATOM 3184 O O . VAL B 1 119 ? 6.238 15.281 -3.195 1 98.62 119 VAL B O 1
ATOM 3187 N N . LEU B 1 120 ? 7.828 14.133 -2.172 1 98.62 120 LEU B N 1
ATOM 3188 C CA . LEU B 1 120 ? 8.906 14.719 -2.963 1 98.62 120 LEU B CA 1
ATOM 3189 C C . LEU B 1 120 ? 9.406 13.727 -4.012 1 98.62 120 LEU B C 1
ATOM 3191 O O . LEU B 1 120 ? 9.969 12.688 -3.668 1 98.62 120 LEU B O 1
ATOM 3195 N N . ARG B 1 121 ? 9.227 14.047 -5.227 1 98.12 121 ARG B N 1
ATOM 3196 C CA . ARG B 1 121 ? 9.719 13.227 -6.328 1 98.12 121 ARG B CA 1
ATOM 3197 C C . ARG B 1 121 ? 11.219 13.445 -6.543 1 98.12 121 ARG B C 1
ATOM 3199 O O . ARG B 1 121 ? 11.742 14.516 -6.227 1 98.12 121 ARG B O 1
ATOM 3206 N N . ASP B 1 122 ? 11.875 12.453 -7.055 1 97.25 122 ASP B N 1
ATOM 3207 C CA . ASP B 1 122 ? 13.289 12.516 -7.402 1 97.25 122 ASP B CA 1
ATOM 3208 C C . ASP B 1 122 ? 14.125 13.031 -6.234 1 97.25 122 ASP B C 1
ATOM 3210 O O . ASP B 1 122 ? 14.891 13.984 -6.383 1 97.25 122 ASP B O 1
ATOM 3214 N N . ALA B 1 123 ? 13.852 12.445 -5.125 1 96.81 123 ALA B N 1
ATOM 3215 C CA . ALA B 1 123 ? 14.578 12.805 -3.912 1 96.81 123 ALA B CA 1
ATOM 3216 C C . ALA B 1 123 ? 16.078 12.547 -4.07 1 96.81 123 ALA B C 1
ATOM 3218 O O . ALA B 1 123 ? 16.484 11.547 -4.672 1 96.81 123 ALA B O 1
ATOM 3219 N N . PRO B 1 124 ? 16.844 13.438 -3.494 1 93.38 124 PRO B N 1
ATOM 3220 C CA . PRO B 1 124 ? 18.297 13.227 -3.578 1 93.38 124 PRO B CA 1
ATOM 3221 C C . PRO B 1 124 ? 18.75 12.008 -2.783 1 93.38 124 PRO B C 1
ATOM 3223 O O . PRO B 1 124 ? 18.188 11.688 -1.739 1 93.38 124 PRO B O 1
ATOM 3226 N N . TRP B 1 125 ? 19.781 11.375 -3.258 1 88.5 125 TRP B N 1
ATOM 3227 C CA . TRP B 1 125 ? 20.344 10.219 -2.568 1 88.5 125 TRP B CA 1
ATOM 3228 C C . TRP B 1 125 ? 20.984 10.633 -1.252 1 88.5 125 TRP B C 1
ATOM 3230 O O . TRP B 1 125 ? 20.859 9.93 -0.245 1 88.5 125 TRP B O 1
ATOM 3240 N N . GLU B 1 126 ? 21.688 11.781 -1.319 1 87.38 126 GLU B N 1
ATOM 3241 C CA . GLU B 1 126 ? 22.281 12.375 -0.13 1 87.38 126 GLU B CA 1
ATOM 3242 C C . GLU B 1 126 ? 21.594 13.695 0.229 1 87.38 126 GLU B C 1
ATOM 3244 O O . GLU B 1 126 ? 21.469 14.578 -0.619 1 87.38 126 GLU B O 1
ATOM 3249 N N . VAL B 1 127 ? 21.25 13.742 1.4 1 90.38 127 VAL B N 1
ATOM 3250 C CA . VAL B 1 127 ? 20.562 14.938 1.871 1 90.38 127 VAL B CA 1
ATOM 3251 C C . VAL B 1 127 ? 21.578 15.977 2.346 1 90.38 127 VAL B C 1
ATOM 3253 O O . VAL B 1 127 ? 22.281 15.75 3.33 1 90.38 127 VAL B O 1
ATOM 3256 N N . SER B 1 128 ? 21.578 17.109 1.692 1 90.19 128 SER B N 1
ATOM 3257 C CA . SER B 1 128 ? 22.484 18.188 2.082 1 90.19 128 SER B CA 1
ATOM 3258 C C . SER B 1 128 ? 21.812 19.172 3.033 1 90.19 128 SER B C 1
ATOM 3260 O O . SER B 1 128 ? 20.578 19.188 3.143 1 90.19 128 SER B O 1
ATOM 3262 N N . VAL B 1 129 ? 22.625 19.953 3.639 1 88.69 129 VAL B N 1
ATOM 3263 C CA . VAL B 1 129 ? 22.109 20.984 4.52 1 88.69 129 VAL B CA 1
ATOM 3264 C C . VAL B 1 129 ? 21.312 22 3.705 1 88.69 129 VAL B C 1
ATOM 3266 O O . VAL B 1 129 ? 20.281 22.5 4.148 1 88.69 129 VAL B O 1
ATOM 3269 N N . GLU B 1 130 ? 21.828 22.297 2.545 1 90.88 130 GLU B N 1
ATOM 3270 C CA . GLU B 1 130 ? 21.141 23.219 1.65 1 90.88 130 GLU B CA 1
ATOM 3271 C C . GLU B 1 130 ? 19.75 22.719 1.294 1 90.88 130 GLU B C 1
ATOM 3273 O O . GLU B 1 130 ? 18.797 23.516 1.242 1 90.88 130 GLU B O 1
ATOM 3278 N N . PHE B 1 131 ? 19.703 21.469 1.075 1 94.19 131 PHE B N 1
ATOM 3279 C CA . PHE B 1 131 ? 18.422 20.859 0.747 1 94.19 131 PHE B CA 1
ATOM 3280 C C . PHE B 1 131 ? 17.438 21.016 1.9 1 94.19 131 PHE B C 1
ATOM 3282 O O . PHE B 1 131 ? 16.266 21.375 1.689 1 94.19 131 PHE B O 1
ATOM 3289 N N . LEU B 1 132 ? 17.859 20.797 3.08 1 93.31 132 LEU B N 1
ATOM 3290 C CA . LEU B 1 132 ? 17 20.906 4.262 1 93.31 132 LEU B CA 1
ATOM 3291 C C . LEU B 1 132 ? 16.5 22.328 4.441 1 93.31 132 LEU B C 1
ATOM 3293 O O . LEU B 1 132 ? 15.336 22.547 4.781 1 93.31 132 LEU B O 1
ATOM 3297 N N . GLU B 1 133 ? 17.375 23.25 4.195 1 92 133 GLU B N 1
ATOM 3298 C CA . GLU B 1 133 ? 17.016 24.656 4.336 1 92 133 GLU B CA 1
ATOM 3299 C C . GLU B 1 133 ? 16.016 25.078 3.266 1 92 133 GLU B C 1
ATOM 3301 O O . GLU B 1 133 ? 15.039 25.781 3.561 1 92 133 GLU B O 1
ATOM 3306 N N . GLU B 1 134 ? 16.266 24.625 2.078 1 93.94 134 GLU B N 1
ATOM 3307 C CA . GLU B 1 134 ? 15.383 24.969 0.968 1 93.94 134 GLU B CA 1
ATOM 3308 C C . GLU B 1 134 ? 13.984 24.391 1.184 1 93.94 134 GLU B C 1
ATOM 3310 O O . GLU B 1 134 ? 12.984 25.062 0.91 1 93.94 134 GLU B O 1
ATOM 3315 N N . MET B 1 135 ? 13.938 23.234 1.726 1 95.88 135 MET B N 1
ATOM 3316 C CA . MET B 1 135 ? 12.664 22.547 1.919 1 95.88 135 MET B CA 1
ATOM 3317 C C . MET B 1 135 ? 12.086 22.859 3.295 1 95.88 135 MET B C 1
ATOM 3319 O O . MET B 1 135 ? 10.977 22.438 3.615 1 95.88 135 MET B O 1
ATOM 3323 N N . LYS B 1 136 ? 12.867 23.625 4.145 1 95.5 136 LYS B N 1
ATOM 3324 C CA . LYS B 1 136 ? 12.484 24.016 5.5 1 95.5 136 LYS B CA 1
ATOM 3325 C C . LYS B 1 136 ? 12.156 22.797 6.352 1 95.5 136 LYS B C 1
ATOM 3327 O O . LYS B 1 136 ? 11.078 22.734 6.961 1 95.5 136 LYS B O 1
ATOM 3332 N N . ILE B 1 137 ? 13.062 21.875 6.406 1 96.38 137 ILE B N 1
ATOM 3333 C CA . ILE B 1 137 ? 12.945 20.625 7.141 1 96.38 137 ILE B CA 1
ATOM 3334 C C . ILE B 1 137 ? 13.641 20.75 8.492 1 96.38 137 ILE B C 1
ATOM 3336 O O . ILE B 1 137 ? 14.789 21.188 8.57 1 96.38 137 ILE B O 1
ATOM 3340 N N . ASP B 1 138 ? 13.008 20.281 9.484 1 95.5 138 ASP B N 1
ATOM 3341 C CA . ASP B 1 138 ? 13.562 20.375 10.836 1 95.5 138 ASP B CA 1
ATOM 3342 C C . ASP B 1 138 ? 14.391 19.141 11.164 1 95.5 138 ASP B C 1
ATOM 3344 O O . ASP B 1 138 ? 15.477 19.25 11.734 1 95.5 138 ASP B O 1
ATOM 3348 N N . PHE B 1 139 ? 13.867 17.953 10.812 1 96.25 139 PHE B N 1
ATOM 3349 C CA . PHE B 1 139 ? 14.523 16.688 11.156 1 96.25 139 PHE B CA 1
ATOM 3350 C C . PHE B 1 139 ? 14.453 15.711 9.992 1 96.25 139 PHE B C 1
ATOM 3352 O O . PHE B 1 139 ? 13.523 15.758 9.18 1 96.25 139 PHE B O 1
ATOM 3359 N N . ILE B 1 140 ? 15.43 14.828 9.984 1 96.19 140 ILE B N 1
ATOM 3360 C CA . ILE B 1 140 ? 15.438 13.695 9.062 1 96.19 140 ILE B CA 1
ATOM 3361 C C . ILE B 1 140 ? 15.195 12.398 9.836 1 96.19 140 ILE B C 1
ATOM 3363 O O .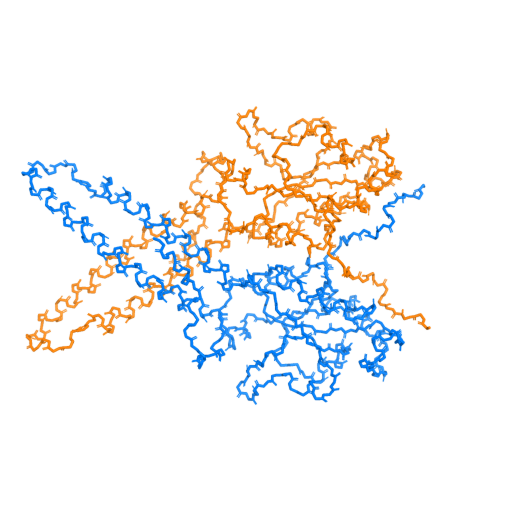 ILE B 1 140 ? 15.781 12.18 10.898 1 96.19 140 ILE B O 1
ATOM 3367 N N . ALA B 1 141 ? 14.32 11.602 9.289 1 96.56 141 ALA B N 1
ATOM 3368 C CA . ALA B 1 141 ? 14 10.344 9.953 1 96.56 141 ALA B CA 1
ATOM 3369 C C . ALA B 1 141 ? 14.375 9.148 9.086 1 96.56 141 ALA B C 1
ATOM 3371 O O . ALA B 1 141 ? 14.031 9.102 7.898 1 96.56 141 ALA B O 1
ATOM 3372 N N . HIS B 1 142 ? 15.055 8.211 9.648 1 93.38 142 HIS B N 1
ATOM 3373 C CA . HIS B 1 142 ? 15.453 6.973 8.992 1 93.38 142 HIS B CA 1
ATOM 3374 C C . HIS B 1 142 ? 15.828 5.906 10.016 1 93.38 142 HIS B C 1
ATOM 3376 O O . HIS B 1 142 ? 15.914 6.191 11.211 1 93.38 142 HIS B O 1
ATOM 3382 N N . ASP B 1 143 ? 15.891 4.695 9.523 1 88.44 143 ASP B N 1
ATOM 3383 C CA . ASP B 1 143 ? 16.391 3.68 10.445 1 88.44 143 ASP B CA 1
ATOM 3384 C C . ASP B 1 143 ? 17.859 3.908 10.781 1 88.44 143 ASP B C 1
ATOM 3386 O O . ASP B 1 143 ? 18.531 4.699 10.125 1 88.44 143 ASP B O 1
ATOM 3390 N N . ALA B 1 144 ? 18.328 3.262 11.75 1 79.12 144 ALA B N 1
ATOM 3391 C CA . ALA B 1 144 ? 19.656 3.553 12.305 1 79.12 144 ALA B CA 1
ATOM 3392 C C . ALA B 1 144 ? 20.75 2.879 11.477 1 79.12 144 ALA B C 1
ATOM 3394 O O . ALA B 1 144 ? 21.938 3.199 11.625 1 79.12 144 ALA B O 1
ATOM 3395 N N . ILE B 1 145 ? 20.406 2.078 10.625 1 76.81 145 ILE B N 1
ATOM 3396 C CA . ILE B 1 145 ? 21.391 1.337 9.844 1 76.81 145 ILE B CA 1
ATOM 3397 C C . ILE B 1 145 ? 22.125 2.287 8.898 1 76.81 145 ILE B C 1
ATOM 3399 O O . ILE B 1 145 ? 21.5 3.102 8.219 1 76.81 145 ILE B O 1
ATOM 3403 N N . PRO B 1 146 ? 23.438 2.133 8.961 1 73 146 PRO B N 1
ATOM 3404 C CA . PRO B 1 146 ? 24.188 3.002 8.055 1 73 146 PRO B CA 1
ATOM 3405 C C . PRO B 1 146 ? 23.953 2.664 6.582 1 73 146 PRO B C 1
ATOM 3407 O O . PRO B 1 146 ? 23.844 1.488 6.227 1 73 146 PRO B O 1
ATOM 3410 N N . TYR B 1 147 ? 23.797 3.678 5.852 1 69.19 147 TYR B N 1
ATOM 3411 C CA . TYR B 1 147 ? 23.609 3.529 4.414 1 69.19 147 TYR B CA 1
ATOM 3412 C C . TYR B 1 147 ? 24.812 4.082 3.654 1 69.19 147 TYR B C 1
ATOM 3414 O O . TYR B 1 147 ? 25.266 5.203 3.914 1 69.19 147 TYR B O 1
ATOM 3422 N N . GLN B 1 148 ? 25.375 3.174 2.803 1 63.97 148 GLN B N 1
ATOM 3423 C CA . GLN B 1 148 ? 26.656 3.484 2.184 1 63.97 148 GLN B CA 1
ATOM 3424 C C . GLN B 1 148 ? 26.469 4.188 0.842 1 63.97 148 GLN B C 1
ATOM 3426 O O . GLN B 1 148 ? 25.469 3.969 0.158 1 63.97 148 GLN B O 1
ATOM 3431 N N . CYS B 1 149 ? 27.281 5.258 0.683 1 65.38 149 CYS B N 1
ATOM 3432 C CA . CYS B 1 149 ? 27.562 5.844 -0.621 1 65.38 149 CYS B CA 1
ATOM 3433 C C . CYS B 1 149 ? 29.047 5.816 -0.92 1 65.38 149 CYS B C 1
ATOM 3435 O O . CYS B 1 149 ? 29.859 5.586 -0.023 1 65.38 149 CYS B O 1
ATOM 3437 N N . PRO B 1 150 ? 29.375 5.777 -2.182 1 61.16 150 PRO B N 1
ATOM 3438 C CA . PRO B 1 150 ? 30.797 5.617 -2.508 1 61.16 150 PRO B CA 1
ATOM 3439 C C . PRO B 1 150 ? 31.719 6.41 -1.576 1 61.16 150 PRO B C 1
ATOM 3441 O O . PRO B 1 150 ? 32.75 5.91 -1.156 1 61.16 150 PRO B O 1
ATOM 3444 N N . ASP B 1 151 ? 31.297 7.578 -1.218 1 64.06 151 ASP B N 1
ATOM 3445 C CA . ASP B 1 151 ? 32.25 8.43 -0.519 1 64.06 151 ASP B CA 1
ATOM 3446 C C . ASP B 1 151 ? 31.891 8.57 0.956 1 64.06 151 ASP B C 1
ATOM 3448 O O . ASP B 1 151 ? 32.531 9.336 1.687 1 64.06 151 ASP B O 1
ATOM 3452 N N . THR B 1 152 ? 30.797 7.887 1.295 1 68.5 152 THR B N 1
ATOM 3453 C CA . THR B 1 152 ? 30.375 8.07 2.678 1 68.5 152 THR B CA 1
ATOM 3454 C C . THR B 1 152 ? 29.844 6.762 3.262 1 68.5 152 THR B C 1
ATOM 3456 O O . THR B 1 152 ? 29.094 6.043 2.604 1 68.5 152 THR B O 1
ATOM 3459 N N . GLU B 1 153 ? 30.344 6.488 4.484 1 71 153 GLU B N 1
ATOM 3460 C CA . GLU B 1 153 ? 29.906 5.281 5.18 1 71 153 GLU B CA 1
ATOM 3461 C C . GLU B 1 153 ? 28.438 5.383 5.598 1 71 153 GLU B C 1
ATOM 3463 O O . GLU B 1 153 ? 27.719 4.383 5.621 1 71 153 GLU B O 1
ATOM 3468 N N . ASP B 1 154 ? 28.141 6.609 5.984 1 78.19 154 ASP B N 1
ATOM 3469 C CA . ASP B 1 154 ? 26.766 6.883 6.395 1 78.19 154 ASP B CA 1
ATOM 3470 C C . ASP B 1 154 ? 26.281 8.227 5.844 1 78.19 154 ASP B C 1
ATOM 3472 O O . ASP B 1 154 ? 26.75 9.281 6.273 1 78.19 154 ASP B O 1
ATOM 3476 N N . VAL B 1 155 ? 25.297 8.148 5.07 1 76.62 155 VAL B N 1
ATOM 3477 C CA . VAL B 1 155 ? 24.797 9.328 4.371 1 76.62 155 VAL B CA 1
ATOM 3478 C C . VAL B 1 155 ? 24.141 10.281 5.367 1 76.62 155 VAL B C 1
ATOM 3480 O O . VAL B 1 155 ? 23.984 11.477 5.09 1 76.62 155 VAL B O 1
ATOM 3483 N N . TYR B 1 156 ? 23.875 9.836 6.559 1 84.19 156 TYR B N 1
ATOM 3484 C CA . TYR B 1 156 ? 23.141 10.664 7.516 1 84.19 156 TYR B CA 1
ATOM 3485 C C . TYR B 1 156 ? 24.062 11.086 8.664 1 84.19 156 TYR B C 1
ATOM 3487 O O . TYR B 1 156 ? 23.609 11.742 9.609 1 84.19 156 TYR B O 1
ATOM 3495 N N . ALA B 1 157 ? 25.297 10.805 8.633 1 81.88 157 ALA B N 1
ATOM 3496 C CA . ALA B 1 157 ? 26.219 11.023 9.742 1 81.88 157 ALA B CA 1
ATOM 3497 C C . ALA B 1 157 ? 26.234 12.484 10.172 1 81.88 157 ALA B C 1
ATOM 3499 O O . ALA B 1 157 ? 26.188 12.781 11.367 1 81.88 157 ALA B O 1
ATOM 3500 N N . LYS B 1 158 ? 26.266 13.375 9.242 1 84.31 158 LYS B N 1
ATOM 3501 C CA . LYS B 1 158 ? 26.312 14.805 9.547 1 84.31 158 LYS B CA 1
ATOM 3502 C C . LYS B 1 158 ? 25.047 15.266 10.242 1 84.31 158 LYS B C 1
ATOM 3504 O O . LYS B 1 158 ? 25.094 16.125 11.117 1 84.31 158 LYS B O 1
ATOM 3509 N N . HIS B 1 159 ? 23.984 14.688 9.891 1 88.31 159 HIS B N 1
ATOM 3510 C CA . HIS B 1 159 ? 22.703 15.07 10.484 1 88.31 159 HIS B CA 1
ATOM 3511 C C . HIS B 1 159 ? 22.547 14.461 11.875 1 88.31 159 HIS B C 1
ATOM 3513 O O . HIS B 1 159 ? 21.953 15.078 12.758 1 88.31 159 HIS B O 1
ATOM 3519 N N . LYS B 1 160 ? 23.078 13.305 12.055 1 85.25 160 LYS B N 1
ATOM 3520 C CA . LYS B 1 160 ? 23.125 12.695 13.383 1 85.25 160 LYS B CA 1
ATOM 3521 C C . LYS B 1 160 ? 23.938 13.539 14.352 1 85.25 160 LYS B C 1
ATOM 3523 O O . LYS B 1 160 ? 23.5 13.82 15.469 1 85.25 160 LYS B O 1
ATOM 3528 N N . ALA B 1 161 ? 25 14.031 13.844 1 86.19 161 ALA B N 1
ATOM 3529 C CA . ALA B 1 161 ? 25.906 14.844 14.656 1 86.19 161 ALA B CA 1
ATOM 3530 C C . ALA B 1 161 ? 25.266 16.188 15.008 1 86.19 161 ALA B C 1
ATOM 3532 O O . ALA B 1 161 ? 25.516 16.734 16.094 1 86.19 161 ALA B O 1
ATOM 3533 N N . ALA B 1 162 ? 24.438 16.641 14.141 1 88.94 162 ALA B N 1
ATOM 3534 C CA . ALA B 1 162 ? 23.797 17.953 14.32 1 88.94 162 ALA B CA 1
ATOM 3535 C C . ALA B 1 162 ? 22.516 17.828 15.141 1 88.94 162 ALA B C 1
ATOM 3537 O O . ALA B 1 162 ? 21.844 18.828 15.398 1 88.94 162 ALA B O 1
ATOM 3538 N N . GLY B 1 163 ? 22.125 16.625 15.516 1 88 163 GLY B N 1
ATOM 3539 C CA . GLY B 1 163 ? 20.938 16.422 16.312 1 88 163 GLY B CA 1
ATOM 3540 C C . GLY B 1 163 ? 19.656 16.578 15.531 1 88 163 GLY B C 1
ATOM 3541 O O . GLY B 1 163 ? 18.609 16.938 16.094 1 88 163 GLY B O 1
ATOM 3542 N N . ARG B 1 164 ? 19.734 16.391 14.258 1 92 164 ARG B N 1
ATOM 3543 C CA . ARG B 1 164 ? 18.578 16.562 13.398 1 92 164 ARG B CA 1
ATOM 3544 C C . ARG B 1 164 ? 18.109 15.234 12.836 1 92 164 ARG B C 1
ATOM 3546 O O . ARG B 1 164 ? 17.375 15.195 11.844 1 92 164 ARG B O 1
ATOM 3553 N N . PHE B 1 165 ? 18.547 14.148 13.469 1 93.5 165 PHE B N 1
ATOM 3554 C CA . PHE B 1 165 ? 18.234 12.805 12.992 1 93.5 165 PHE B CA 1
ATOM 3555 C C . PHE B 1 165 ? 17.281 12.102 13.961 1 93.5 165 PHE B C 1
ATOM 3557 O O . PHE B 1 165 ? 17.516 12.094 15.164 1 93.5 165 PHE B O 1
ATOM 3564 N N . LEU B 1 166 ? 16.234 11.578 13.391 1 95.44 166 LEU B N 1
ATOM 3565 C CA . LEU B 1 166 ? 15.266 10.789 14.141 1 95.44 166 LEU B CA 1
ATOM 3566 C C . LEU B 1 166 ? 15.328 9.32 13.734 1 95.44 166 LEU B C 1
ATOM 3568 O O . LEU B 1 166 ? 15.141 8.992 12.562 1 95.44 166 LEU B O 1
ATOM 3572 N N . GLU B 1 167 ? 15.484 8.492 14.68 1 93.25 167 GLU B N 1
ATOM 3573 C CA . GLU B 1 167 ? 15.617 7.07 14.383 1 93.25 167 GLU B CA 1
ATOM 3574 C C . GLU B 1 167 ? 14.25 6.387 14.359 1 93.25 167 GLU B C 1
ATOM 3576 O O . GLU B 1 167 ? 13.445 6.578 15.273 1 93.25 167 GLU B O 1
ATOM 3581 N N . THR B 1 168 ? 14.039 5.641 13.328 1 94.69 168 THR B N 1
ATOM 3582 C CA . THR B 1 168 ? 12.859 4.789 13.242 1 94.69 168 THR B CA 1
A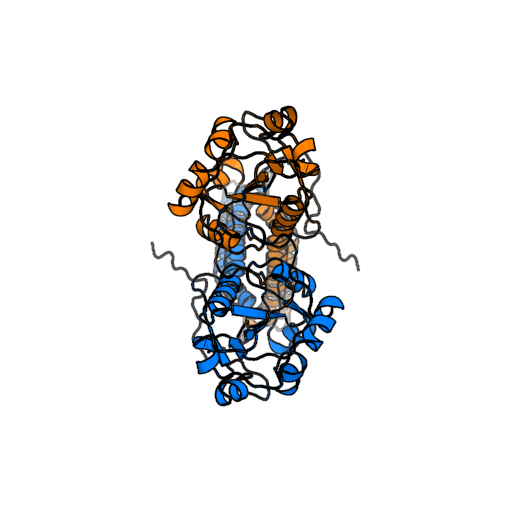TOM 3583 C C . THR B 1 168 ? 13.242 3.314 13.289 1 94.69 168 THR B C 1
ATOM 3585 O O . THR B 1 168 ? 14.422 2.973 13.148 1 94.69 168 THR B O 1
ATOM 3588 N N . GLN B 1 169 ? 12.227 2.514 13.562 1 90.81 169 GLN B N 1
ATOM 3589 C CA . GLN B 1 169 ? 12.43 1.07 13.617 1 90.81 169 GLN B CA 1
ATOM 3590 C C . GLN B 1 169 ? 11.742 0.37 12.453 1 90.81 169 GLN B C 1
ATOM 3592 O O . GLN B 1 169 ? 10.633 0.738 12.07 1 90.81 169 GLN B O 1
ATOM 3597 N N . ARG B 1 170 ? 12.438 -0.614 11.977 1 86.44 170 ARG B N 1
ATOM 3598 C CA . ARG B 1 170 ? 11.852 -1.402 10.898 1 86.44 170 ARG B CA 1
ATOM 3599 C C . ARG B 1 170 ? 10.781 -2.35 11.43 1 86.44 170 ARG B C 1
ATOM 3601 O O . ARG B 1 170 ? 10.836 -2.777 12.578 1 86.44 170 ARG B O 1
ATOM 3608 N N . THR B 1 171 ? 9.836 -2.611 10.609 1 85.62 171 THR B N 1
ATOM 3609 C CA . THR B 1 171 ? 8.797 -3.574 10.938 1 85.62 171 THR B CA 1
ATOM 3610 C C . THR B 1 171 ? 9.219 -4.988 10.555 1 85.62 171 THR B C 1
ATOM 3612 O O . THR B 1 171 ? 9.609 -5.234 9.414 1 85.62 171 THR B O 1
ATOM 3615 N N . GLU B 1 172 ? 9.109 -5.855 11.469 1 80.94 172 GLU B N 1
ATOM 3616 C CA . GLU B 1 172 ? 9.531 -7.234 11.219 1 80.94 172 GLU B CA 1
ATOM 3617 C C . GLU B 1 172 ? 8.492 -7.992 10.406 1 80.94 172 GLU B C 1
ATOM 3619 O O . GLU B 1 172 ? 7.285 -7.77 10.562 1 80.94 172 GLU B O 1
ATOM 3624 N N . GLY B 1 173 ? 8.969 -8.953 9.594 1 75.25 173 GLY B N 1
ATOM 3625 C CA . GLY B 1 173 ? 8.078 -9.891 8.93 1 75.25 173 GLY B CA 1
ATOM 3626 C C . GLY B 1 173 ? 7.516 -9.367 7.629 1 75.25 173 GLY B C 1
ATOM 3627 O O . GLY B 1 173 ? 6.613 -9.969 7.043 1 75.25 173 GLY B O 1
ATOM 3628 N N . ILE B 1 174 ? 7.859 -8.141 7.305 1 81.44 174 ILE B N 1
ATOM 3629 C CA . ILE B 1 174 ? 7.344 -7.633 6.035 1 81.44 174 ILE B CA 1
ATOM 3630 C C . ILE B 1 174 ? 8.43 -6.824 5.328 1 81.44 174 ILE B C 1
ATOM 3632 O O . ILE B 1 174 ? 9.102 -5.996 5.945 1 81.44 174 ILE B O 1
ATOM 3636 N N . SER B 1 175 ? 8.758 -7.195 4.074 1 83.88 175 SER B N 1
ATOM 3637 C CA . SER B 1 175 ? 9.695 -6.473 3.223 1 83.88 175 SER B CA 1
ATOM 3638 C C . SER B 1 175 ? 9.453 -6.773 1.749 1 83.88 175 SER B C 1
ATOM 3640 O O . SER B 1 175 ? 8.742 -7.723 1.413 1 83.88 175 SER B O 1
ATOM 3642 N N . THR B 1 176 ? 9.906 -5.871 0.974 1 85.31 176 THR B N 1
ATOM 3643 C CA . THR B 1 176 ? 9.844 -6.094 -0.466 1 85.31 176 THR B CA 1
ATOM 3644 C C . THR B 1 176 ? 10.453 -7.445 -0.831 1 85.31 176 THR B C 1
ATOM 3646 O O . THR B 1 176 ? 9.836 -8.234 -1.553 1 85.31 176 THR B O 1
ATOM 3649 N N . SER B 1 177 ? 11.578 -7.754 -0.254 1 83.06 177 SER B N 1
ATOM 3650 C CA . SER B 1 177 ? 12.273 -9.008 -0.52 1 83.06 177 SER B CA 1
ATOM 3651 C C . SER B 1 177 ? 11.438 -10.203 -0.07 1 83.06 177 SER B C 1
ATOM 3653 O O . SER B 1 177 ? 11.375 -11.219 -0.766 1 83.06 177 SER B O 1
ATOM 3655 N N . ASP B 1 178 ? 10.867 -10.008 1.027 1 83.94 178 ASP B N 1
ATOM 3656 C CA . ASP B 1 178 ? 10.031 -11.086 1.549 1 83.94 178 ASP B CA 1
ATOM 3657 C C . ASP B 1 178 ? 8.859 -11.375 0.616 1 83.94 178 ASP B C 1
ATOM 3659 O O . ASP B 1 178 ? 8.531 -12.539 0.353 1 83.94 178 ASP B O 1
ATOM 3663 N N . SER B 1 179 ? 8.227 -10.391 0.165 1 88.44 179 SER B N 1
ATOM 3664 C CA . SER B 1 179 ? 7.094 -10.547 -0.741 1 88.44 179 SER B CA 1
ATOM 3665 C C . SER B 1 179 ? 7.52 -11.203 -2.051 1 88.44 179 SER B C 1
ATOM 3667 O O . SER B 1 179 ? 6.828 -12.086 -2.561 1 88.44 179 SER B O 1
ATOM 3669 N N . ILE B 1 180 ? 8.578 -10.734 -2.598 1 87.25 180 ILE B N 1
ATOM 3670 C CA . ILE B 1 180 ? 9.102 -11.289 -3.842 1 87.25 180 ILE B CA 1
ATOM 3671 C C . ILE B 1 180 ? 9.414 -12.766 -3.656 1 87.25 180 ILE B C 1
ATOM 3673 O O . ILE B 1 180 ? 9.016 -13.602 -4.473 1 87.25 180 ILE B O 1
ATOM 3677 N N . CYS B 1 181 ? 10.016 -13.062 -2.547 1 85.06 181 CYS B N 1
ATOM 3678 C CA . CYS B 1 181 ? 10.391 -14.445 -2.25 1 85.06 181 CYS B CA 1
ATOM 3679 C C . CYS B 1 181 ? 9.156 -15.328 -2.145 1 85.06 181 CYS B C 1
ATOM 3681 O O . CYS B 1 181 ? 9.125 -16.422 -2.697 1 85.06 181 CYS B O 1
ATOM 3683 N N . ARG B 1 182 ? 8.242 -14.836 -1.498 1 86.81 182 ARG B N 1
ATOM 3684 C CA . ARG B 1 182 ? 7.008 -15.594 -1.323 1 86.81 182 ARG B CA 1
ATOM 3685 C C . ARG B 1 182 ? 6.359 -15.898 -2.67 1 86.81 182 ARG B C 1
ATOM 3687 O O . ARG B 1 182 ? 5.945 -17.031 -2.92 1 86.81 182 ARG B O 1
ATOM 3694 N N . ILE B 1 183 ? 6.312 -14.961 -3.469 1 89.06 183 ILE B N 1
ATOM 3695 C CA . ILE B 1 183 ? 5.668 -15.094 -4.77 1 89.06 183 ILE B CA 1
ATOM 3696 C C . ILE B 1 183 ? 6.434 -16.109 -5.625 1 89.06 183 ILE B C 1
ATOM 3698 O O . ILE B 1 183 ? 5.832 -17 -6.23 1 89.06 183 ILE B O 1
ATOM 3702 N N . ILE B 1 184 ? 7.691 -15.953 -5.648 1 86.5 184 ILE B N 1
ATOM 3703 C CA . ILE B 1 184 ? 8.516 -16.812 -6.496 1 86.5 184 ILE B CA 1
ATOM 3704 C C . ILE B 1 184 ? 8.469 -18.25 -5.977 1 86.5 184 ILE B C 1
ATOM 3706 O O . ILE B 1 184 ? 8.375 -19.188 -6.762 1 86.5 184 ILE B O 1
ATOM 3710 N N . ARG B 1 185 ? 8.508 -18.359 -4.703 1 83.62 185 ARG B N 1
ATOM 3711 C CA . ARG B 1 185 ? 8.453 -19.703 -4.129 1 83.62 185 ARG B CA 1
ATOM 3712 C C . ARG B 1 185 ? 7.117 -20.375 -4.418 1 83.62 185 ARG B C 1
ATOM 3714 O O . ARG B 1 185 ? 7.066 -21.578 -4.723 1 83.62 185 ARG B O 1
ATOM 3721 N N . ASP B 1 186 ? 6.102 -19.656 -4.238 1 85.31 186 ASP B N 1
ATOM 3722 C CA . ASP B 1 186 ? 4.781 -20.188 -4.551 1 85.31 186 ASP B CA 1
ATOM 3723 C C . ASP B 1 186 ? 4.688 -20.609 -6.02 1 85.31 186 ASP B C 1
ATOM 3725 O O . ASP B 1 186 ? 4.109 -21.641 -6.34 1 85.31 186 ASP B O 1
ATOM 3729 N N . TYR B 1 187 ? 5.234 -19.734 -6.809 1 83.81 187 TYR B N 1
ATOM 3730 C CA . TYR B 1 187 ? 5.238 -20.047 -8.234 1 83.81 187 TYR B CA 1
ATOM 3731 C C . TYR B 1 187 ? 6.039 -21.312 -8.523 1 83.81 187 TYR B C 1
ATOM 3733 O O . TYR B 1 187 ? 5.613 -22.156 -9.305 1 83.81 187 TYR B O 1
ATOM 3741 N N . ASP B 1 188 ? 7.152 -21.391 -7.93 1 78 188 ASP B N 1
ATOM 3742 C CA . ASP B 1 188 ? 8.008 -22.547 -8.125 1 78 188 ASP B CA 1
ATOM 3743 C C . ASP B 1 188 ? 7.297 -23.828 -7.695 1 78 188 ASP B C 1
ATOM 3745 O O . ASP B 1 188 ? 7.344 -24.844 -8.406 1 78 188 ASP B O 1
ATOM 3749 N N . THR B 1 189 ? 6.754 -23.75 -6.555 1 79.19 189 THR B N 1
ATOM 3750 C CA . THR B 1 189 ? 6.016 -24.891 -6.043 1 79.19 189 THR B CA 1
ATOM 3751 C C . THR B 1 189 ? 4.898 -25.297 -7 1 79.19 189 THR B C 1
ATOM 3753 O O . THR B 1 189 ? 4.719 -26.469 -7.301 1 79.19 189 THR B O 1
ATOM 3756 N N . TYR B 1 190 ? 4.188 -24.344 -7.453 1 79.81 190 TYR B N 1
ATOM 3757 C CA . TYR B 1 190 ? 3.102 -24.578 -8.398 1 79.81 190 TYR B CA 1
ATOM 3758 C C . TYR B 1 190 ? 3.619 -25.203 -9.688 1 79.81 190 TYR B C 1
ATOM 3760 O O . TYR B 1 190 ? 3.053 -26.188 -10.172 1 79.81 190 TYR B O 1
ATOM 3768 N N . ALA B 1 191 ? 4.641 -24.656 -10.273 1 74.88 191 ALA B N 1
ATOM 3769 C CA . ALA B 1 191 ? 5.211 -25.109 -11.531 1 74.88 191 ALA B CA 1
ATOM 3770 C C . ALA B 1 191 ? 5.719 -26.547 -11.406 1 74.88 191 ALA B C 1
ATOM 3772 O O . ALA B 1 191 ? 5.5 -27.375 -12.297 1 74.88 191 ALA B O 1
ATOM 3773 N N . ARG B 1 192 ? 6.297 -26.781 -10.336 1 71.62 192 ARG B N 1
ATOM 3774 C CA . ARG B 1 192 ? 6.836 -28.125 -10.109 1 71.62 192 ARG B CA 1
ATOM 3775 C C . ARG B 1 192 ? 5.719 -29.156 -9.992 1 71.62 192 ARG B C 1
ATOM 3777 O O . ARG B 1 192 ? 5.812 -30.25 -10.547 1 71.62 192 ARG B O 1
ATOM 3784 N N . ARG B 1 193 ? 4.762 -28.781 -9.234 1 73 193 ARG B N 1
ATOM 3785 C CA . ARG B 1 193 ? 3.625 -29.688 -9.047 1 73 193 ARG B CA 1
ATOM 3786 C C . ARG B 1 193 ? 2.945 -29.984 -10.383 1 73 193 ARG B C 1
ATOM 3788 O O . ARG B 1 193 ? 2.578 -31.125 -10.656 1 73 193 ARG B O 1
ATOM 3795 N N . ASN B 1 194 ? 2.816 -29 -11.188 1 70.62 194 ASN B N 1
ATOM 3796 C CA . ASN B 1 194 ? 2.146 -29.156 -12.477 1 70.62 194 ASN B CA 1
ATOM 3797 C C . ASN B 1 194 ? 3.021 -29.906 -13.469 1 70.62 194 ASN B C 1
ATOM 3799 O O . ASN B 1 194 ? 2.512 -30.656 -14.312 1 70.62 194 ASN B O 1
ATOM 3803 N N . LEU B 1 195 ? 4.312 -29.609 -13.414 1 65.25 195 LEU B N 1
ATOM 3804 C CA . LEU B 1 195 ? 5.246 -30.359 -14.25 1 65.25 195 LEU B CA 1
ATOM 3805 C C . LEU B 1 195 ? 5.234 -31.844 -13.891 1 65.25 195 LEU B C 1
ATOM 3807 O O . LEU B 1 195 ? 5.273 -32.688 -14.773 1 65.25 195 LEU B O 1
ATOM 3811 N N . ARG B 1 196 ? 5.195 -32.031 -12.703 1 62.12 196 ARG B N 1
ATOM 3812 C CA . ARG B 1 196 ? 5.137 -33.406 -12.242 1 62.12 196 ARG B CA 1
ATOM 3813 C C . ARG B 1 196 ? 3.852 -34.094 -12.703 1 62.12 196 ARG B C 1
ATOM 3815 O O . ARG B 1 196 ? 3.859 -35.25 -13.055 1 62.12 196 ARG B O 1
ATOM 3822 N N . ARG B 1 197 ? 2.797 -33.25 -12.766 1 59.03 197 ARG B N 1
ATOM 3823 C CA . ARG B 1 197 ? 1.502 -33.781 -13.195 1 59.03 197 ARG B CA 1
ATOM 3824 C C . ARG B 1 197 ? 1.459 -33.969 -14.703 1 59.03 197 ARG B C 1
ATOM 3826 O O . ARG B 1 197 ? 0.867 -34.938 -15.195 1 59.03 197 ARG B O 1
ATOM 3833 N N . GLY B 1 198 ? 1.818 -32.844 -15.508 1 53.03 198 GLY B N 1
ATOM 3834 C CA . GLY B 1 198 ? 1.847 -32.906 -16.953 1 53.03 198 GLY B CA 1
ATOM 3835 C C . GLY B 1 198 ? 2.812 -33.969 -17.484 1 53.03 198 GLY B C 1
ATOM 3836 O O . GLY B 1 198 ? 2.564 -34.594 -18.516 1 53.03 198 GLY B O 1
ATOM 3837 N N . TYR B 1 199 ? 4.125 -33.906 -17.016 1 49.06 199 TYR B N 1
ATOM 3838 C CA . TYR B 1 199 ? 5.012 -34.969 -17.438 1 49.06 199 TYR B CA 1
ATOM 3839 C C . TYR B 1 199 ? 4.355 -36.344 -17.25 1 49.06 199 TYR B C 1
ATOM 3841 O O . TYR B 1 199 ? 4.613 -37.281 -18.016 1 49.06 199 TYR B O 1
ATOM 3849 N N . SER B 1 200 ? 3.574 -36.281 -16.297 1 45.88 200 SER B N 1
ATOM 3850 C CA . SER B 1 200 ? 2.893 -37.562 -16.172 1 45.88 200 SER B CA 1
ATOM 3851 C C . SER B 1 200 ? 1.914 -37.781 -17.312 1 45.88 200 SER B C 1
ATOM 3853 O O . SER B 1 200 ? 1.842 -38.906 -17.875 1 45.88 200 SER B O 1
ATOM 3855 N N . ALA B 1 201 ? 1.107 -36.781 -17.625 1 38.84 201 ALA B N 1
ATOM 3856 C CA . ALA B 1 201 ? 0.029 -37.125 -18.547 1 38.84 201 ALA B CA 1
ATOM 3857 C C . ALA B 1 201 ? 0.509 -37.062 -19.984 1 38.84 201 ALA B C 1
ATOM 3859 O O . ALA B 1 201 ? 0.285 -38 -20.766 1 38.84 201 ALA B O 1
ATOM 3860 N N . LYS B 1 202 ? 0.703 -35.781 -20.609 1 42.31 202 LYS B N 1
ATOM 3861 C CA . LYS B 1 202 ? 0.789 -35.562 -22.047 1 42.31 202 LYS B CA 1
ATOM 3862 C C . LYS B 1 202 ? 2.162 -35.938 -22.594 1 42.31 202 LYS B C 1
ATOM 3864 O O . LYS B 1 202 ? 2.275 -36.469 -23.703 1 42.31 202 LYS B O 1
ATOM 3869 N N . GLU B 1 203 ? 3.24 -35.438 -21.938 1 41.47 203 GLU B N 1
ATOM 3870 C CA . GLU B 1 203 ? 4.523 -35.719 -22.562 1 41.47 203 GLU B CA 1
ATOM 3871 C C . GLU B 1 203 ? 4.777 -37.25 -22.641 1 41.47 203 GLU B C 1
ATOM 3873 O O . GLU B 1 203 ? 5.707 -37.688 -23.312 1 41.47 203 GLU B O 1
ATOM 3878 N N . LEU B 1 204 ? 3.986 -37.844 -21.703 1 38.12 204 LEU B N 1
ATOM 3879 C CA . LEU B 1 204 ? 4.293 -39.25 -21.953 1 38.12 204 LEU B CA 1
ATOM 3880 C C . LEU B 1 204 ? 3.654 -39.719 -23.25 1 38.12 204 LEU B C 1
ATOM 3882 O O . LEU B 1 204 ? 3.699 -40.906 -23.578 1 38.12 204 LEU B O 1
ATOM 3886 N N . ASN B 1 205 ? 3.281 -38.625 -24 1 35.47 205 ASN B N 1
ATOM 3887 C CA . ASN B 1 205 ? 2.873 -39.031 -25.344 1 35.47 205 ASN B CA 1
ATOM 3888 C C . ASN B 1 205 ? 3.207 -40.5 -25.594 1 35.47 205 ASN B C 1
ATOM 3890 O O . ASN B 1 205 ? 3.691 -40.844 -26.672 1 35.47 205 ASN B O 1
ATOM 3894 N N . VAL B 1 206 ? 3.441 -41.219 -24.688 1 37.5 206 VAL B N 1
ATOM 3895 C CA . VAL B 1 206 ? 3.619 -42.656 -24.891 1 37.5 206 VAL B CA 1
ATOM 3896 C C . VAL B 1 206 ? 2.361 -43.25 -25.531 1 37.5 206 VAL B C 1
ATOM 3898 O O . VAL B 1 206 ? 1.439 -43.656 -24.828 1 37.5 206 VAL B O 1
ATOM 3901 N N . GLY B 1 207 ? 1.565 -42.406 -26.219 1 33.69 207 GLY B N 1
ATOM 3902 C CA . GLY B 1 207 ? 0.561 -43.156 -26.953 1 33.69 207 GLY B CA 1
ATOM 3903 C C . GLY B 1 207 ? 1.079 -44.5 -27.484 1 33.69 207 GLY B C 1
ATOM 3904 O O . GLY B 1 207 ? 0.764 -45.531 -26.938 1 33.69 207 GLY B O 1
ATOM 3905 N N . PHE B 1 208 ? 1.254 -44.531 -29 1 33.75 208 PHE B N 1
ATOM 3906 C CA . PHE B 1 208 ? 1.152 -45.625 -29.938 1 33.75 208 PHE B CA 1
ATOM 3907 C C . PHE B 1 208 ? 2.406 -46.5 -29.875 1 33.75 208 PHE B C 1
ATOM 3909 O O . PHE B 1 208 ? 2.592 -47.375 -30.719 1 33.75 208 PHE B O 1
ATOM 3916 N N . LEU B 1 209 ? 3.555 -46.094 -29.25 1 35.38 209 LEU B N 1
ATOM 3917 C CA . LEU B 1 209 ? 4.547 -47.094 -29.609 1 35.38 209 LEU B CA 1
ATOM 3918 C C . LEU B 1 209 ? 4.203 -48.438 -29 1 35.38 209 LEU B C 1
ATOM 3920 O O . LEU B 1 209 ? 3.893 -48.531 -27.812 1 35.38 209 LEU B O 1
ATOM 3924 N N . THR B 1 210 ? 3.537 -49.312 -29.734 1 36.25 210 THR B N 1
ATOM 3925 C CA . THR B 1 210 ? 3.334 -50.75 -29.688 1 36.25 210 THR B CA 1
ATOM 3926 C C . THR B 1 210 ? 4.57 -51.469 -29.125 1 36.25 210 THR B C 1
ATOM 3928 O O . THR B 1 210 ? 4.617 -52.688 -29.062 1 36.25 210 THR B O 1
ATOM 3931 N N . THR B 1 211 ? 5.766 -50.844 -29.141 1 40.09 211 THR B N 1
ATOM 3932 C CA . THR B 1 211 ? 6.809 -51.75 -28.719 1 40.09 211 THR B CA 1
ATOM 3933 C C . THR B 1 211 ? 6.578 -52.188 -27.266 1 40.09 211 THR B C 1
ATOM 3935 O O . THR B 1 211 ? 5.777 -51.594 -26.547 1 40.09 211 THR B O 1
ATOM 3938 N N . SER B 1 212 ? 7.391 -53.188 -26.672 1 42.25 212 SER B N 1
ATOM 3939 C CA . SER B 1 212 ? 7.176 -53.969 -25.453 1 42.25 212 SER B CA 1
ATOM 3940 C C . SER B 1 212 ? 6.961 -53.062 -24.25 1 42.25 212 SER B C 1
ATOM 3942 O O . SER B 1 212 ? 7.543 -51.969 -24.172 1 42.25 212 SER B O 1
ATOM 3944 N N . LYS B 1 213 ? 5.762 -53.156 -23.688 1 43 213 LYS B N 1
ATOM 3945 C CA . LYS B 1 213 ? 5.285 -52.531 -22.438 1 43 213 LYS B CA 1
ATOM 3946 C C . LYS B 1 213 ? 6.449 -52.219 -21.5 1 43 213 LYS B C 1
ATOM 3948 O O . LYS B 1 213 ? 6.477 -51.156 -20.891 1 43 213 LYS B O 1
ATOM 3953 N N . TYR B 1 214 ? 7.402 -53.094 -21.516 1 50.19 214 TYR B N 1
ATOM 3954 C CA . TYR B 1 214 ? 8.492 -53 -20.547 1 50.19 214 TYR B CA 1
ATOM 3955 C C . TYR B 1 214 ? 9.453 -51.875 -20.906 1 50.19 214 TYR B C 1
ATOM 3957 O O . TYR B 1 214 ? 9.914 -51.125 -20.031 1 50.19 214 TYR B O 1
ATOM 3965 N N . ARG B 1 215 ? 9.719 -51.844 -22.188 1 48.41 215 ARG B N 1
ATOM 3966 C CA . ARG B 1 215 ? 10.68 -50.844 -22.641 1 48.41 215 ARG B CA 1
ATOM 3967 C C . ARG B 1 215 ? 10.094 -49.438 -22.5 1 48.41 215 ARG B C 1
ATOM 3969 O O . ARG B 1 215 ? 10.812 -48.5 -22.172 1 48.41 215 ARG B O 1
ATOM 3976 N N . ILE B 1 216 ? 8.875 -49.438 -22.672 1 48.88 216 ILE B N 1
ATOM 3977 C CA . ILE B 1 216 ? 8.188 -48.156 -22.531 1 48.88 216 ILE B CA 1
ATOM 3978 C C . ILE B 1 216 ? 8.164 -47.719 -21.062 1 48.88 216 ILE B C 1
ATOM 3980 O O . ILE B 1 216 ? 8.398 -46.562 -20.75 1 48.88 216 ILE B O 1
ATOM 3984 N N . GLN B 1 217 ? 7.875 -48.75 -20.297 1 51.34 217 GLN B N 1
ATOM 3985 C CA . GLN B 1 217 ? 7.887 -48.469 -18.875 1 51.34 217 GLN B CA 1
ATOM 3986 C C . GLN B 1 217 ? 9.266 -48 -18.406 1 51.34 217 GLN B C 1
ATOM 3988 O O . GLN B 1 217 ? 9.383 -47.062 -17.609 1 51.34 217 GLN B O 1
ATOM 3993 N N . ASP B 1 218 ? 10.258 -48.594 -18.891 1 52.16 218 ASP B N 1
ATOM 3994 C CA . ASP B 1 218 ? 11.633 -48.25 -18.531 1 52.16 218 ASP B CA 1
ATOM 3995 C C . ASP B 1 218 ? 11.977 -46.844 -18.984 1 52.16 218 ASP B C 1
ATOM 3997 O O . ASP B 1 218 ? 12.617 -46.094 -18.266 1 52.16 218 ASP B O 1
ATOM 4001 N N . LYS B 1 219 ? 11.578 -46.562 -20.156 1 48.12 219 LYS B N 1
ATOM 4002 C CA . LYS B 1 219 ? 11.852 -45.219 -20.688 1 48.12 219 LYS B CA 1
ATOM 4003 C C . LYS B 1 219 ? 11.039 -44.188 -19.938 1 48.12 219 LYS B C 1
ATOM 4005 O O . LYS B 1 219 ? 11.539 -43.062 -19.672 1 48.12 219 LYS B O 1
ATOM 4010 N N . MET B 1 220 ? 9.883 -44.688 -19.594 1 49.88 220 MET B N 1
ATOM 4011 C CA . MET B 1 220 ? 9.039 -43.812 -18.797 1 49.88 220 MET B CA 1
ATOM 4012 C C . MET B 1 220 ? 9.664 -43.531 -17.422 1 49.88 220 MET B C 1
ATOM 4014 O O . MET B 1 220 ? 9.633 -42.406 -16.922 1 49.88 220 MET B O 1
ATOM 4018 N N . ASP B 1 221 ? 10.117 -44.625 -16.891 1 55.03 221 ASP B N 1
ATOM 4019 C CA . ASP B 1 221 ? 10.773 -44.5 -15.594 1 55.03 221 ASP B CA 1
ATOM 4020 C C . ASP B 1 221 ? 12.039 -43.656 -15.68 1 55.03 221 ASP B C 1
ATOM 4022 O O . ASP B 1 221 ? 12.344 -42.875 -14.766 1 55.03 221 ASP B O 1
ATOM 4026 N N . GLU B 1 222 ? 12.672 -43.812 -16.719 1 53.78 222 GLU B N 1
ATOM 4027 C CA . GLU B 1 222 ? 13.875 -43.031 -16.938 1 53.78 222 GLU B CA 1
ATOM 4028 C C . GLU B 1 222 ? 13.516 -41.531 -17.109 1 53.78 222 GLU B C 1
ATOM 4030 O O . GLU B 1 222 ? 14.203 -40.656 -16.578 1 53.78 222 GLU B O 1
ATOM 4035 N N . VAL B 1 223 ? 12.523 -41.344 -17.844 1 50.41 223 VAL B N 1
ATOM 4036 C CA . VAL B 1 223 ? 12.055 -39.969 -18.062 1 50.41 223 VAL B CA 1
ATOM 4037 C C . VAL B 1 223 ? 11.547 -39.375 -16.766 1 50.41 223 VAL B C 1
ATOM 4039 O O . VAL B 1 223 ? 11.828 -38.219 -16.438 1 50.41 223 VAL B O 1
ATOM 4042 N N . ARG B 1 224 ? 10.867 -40.281 -16.109 1 53.69 224 ARG B N 1
ATOM 4043 C CA . ARG B 1 224 ? 10.398 -39.844 -14.789 1 53.69 224 ARG B CA 1
ATOM 4044 C C . ARG B 1 224 ? 11.57 -39.562 -13.859 1 53.69 224 ARG B C 1
ATOM 4046 O O . ARG B 1 224 ? 11.547 -38.562 -13.117 1 53.69 224 ARG B O 1
ATOM 4053 N N . GLU B 1 225 ? 12.523 -40.5 -13.852 1 57 225 GLU B N 1
ATOM 4054 C CA . GLU B 1 225 ? 13.703 -40.312 -13.008 1 57 225 GLU B CA 1
ATOM 4055 C C . GLU B 1 225 ? 14.484 -39.062 -13.43 1 57 225 GLU B C 1
ATOM 4057 O O . GLU B 1 225 ? 14.945 -38.312 -12.57 1 57 225 GLU B O 1
ATOM 4062 N N . LYS B 1 226 ? 14.648 -38.969 -14.672 1 51.5 226 LYS B N 1
ATOM 4063 C CA . LYS B 1 226 ? 15.328 -37.75 -15.164 1 51.5 226 LYS B CA 1
ATOM 4064 C C . LYS B 1 226 ? 14.531 -36.5 -14.844 1 51.5 226 LYS B C 1
ATOM 4066 O O . LYS B 1 226 ? 15.109 -35.469 -14.484 1 51.5 226 LYS B O 1
ATOM 4071 N N . GLY B 1 227 ? 13.227 -36.719 -14.977 1 51.44 227 GLY B N 1
ATOM 4072 C CA . GLY B 1 227 ? 12.367 -35.625 -14.586 1 51.44 227 GLY B CA 1
ATOM 4073 C C . GLY B 1 227 ? 12.5 -35.25 -13.125 1 51.44 227 GLY B C 1
ATOM 4074 O O . GLY B 1 227 ? 12.562 -34.062 -12.781 1 51.44 227 GLY B O 1
ATOM 4075 N N . ARG B 1 228 ? 12.57 -36.344 -12.352 1 56.81 228 ARG B N 1
ATOM 4076 C CA . ARG B 1 228 ? 12.758 -36.156 -10.914 1 56.81 228 ARG B CA 1
ATOM 4077 C C . ARG B 1 228 ? 14.109 -35.5 -10.625 1 56.81 228 ARG B C 1
ATOM 4079 O O . ARG B 1 228 ? 14.203 -34.625 -9.773 1 56.81 228 ARG B O 1
ATOM 4086 N N . GLU B 1 229 ? 15.164 -36.062 -11.203 1 55.34 229 GLU B N 1
ATOM 4087 C CA . GLU B 1 229 ? 16.5 -35.5 -11.031 1 55.34 229 GLU B CA 1
ATOM 4088 C C . GLU B 1 229 ? 16.531 -34.062 -11.484 1 55.34 229 GLU B C 1
ATOM 4090 O O . GLU B 1 229 ? 17.156 -33.219 -10.844 1 55.34 229 GLU B O 1
ATOM 4095 N N . MET B 1 230 ? 15.875 -33.781 -12.469 1 51.84 230 MET B N 1
ATOM 4096 C CA . MET B 1 230 ? 15.812 -32.438 -13 1 51.84 230 MET B CA 1
ATOM 4097 C C . MET B 1 230 ? 15.055 -31.516 -12.047 1 51.84 230 MET B C 1
ATOM 4099 O O . MET B 1 230 ? 15.477 -30.375 -11.805 1 51.84 230 MET B O 1
ATOM 4103 N N . ILE B 1 231 ? 14.062 -32.125 -11.578 1 56.81 231 ILE B N 1
ATOM 4104 C CA . ILE B 1 231 ? 13.273 -31.359 -10.625 1 56.81 231 ILE B CA 1
ATOM 4105 C C . ILE B 1 231 ? 14.102 -31.078 -9.375 1 56.81 231 ILE B C 1
ATOM 4107 O O . ILE B 1 231 ? 14.047 -29.984 -8.812 1 56.81 231 ILE B O 1
ATOM 4111 N N . GLN B 1 232 ? 14.82 -32.156 -8.922 1 59.34 232 GLN B N 1
ATOM 4112 C CA . GLN B 1 232 ? 15.672 -31.984 -7.754 1 59.34 232 GLN B CA 1
ATOM 4113 C C . GLN B 1 232 ? 16.781 -30.953 -8.031 1 59.34 232 GLN B C 1
ATOM 4115 O O . GLN B 1 232 ? 17.094 -30.125 -7.176 1 59.34 232 GLN B O 1
ATOM 4120 N N . MET B 1 233 ? 17.391 -31.062 -9.156 1 54.47 233 MET B N 1
ATOM 4121 C CA . MET B 1 233 ? 18.422 -30.094 -9.555 1 54.47 233 MET B CA 1
ATOM 4122 C C . MET B 1 233 ? 17.828 -28.688 -9.656 1 54.47 233 MET B C 1
ATOM 4124 O O . MET B 1 233 ? 18.438 -27.719 -9.227 1 54.47 233 MET B O 1
ATOM 4128 N N . TRP B 1 234 ? 16.703 -28.656 -10.086 1 57.75 234 TRP B N 1
ATOM 4129 C CA . TRP B 1 234 ? 16 -27.391 -10.203 1 57.75 234 TRP B CA 1
ATOM 4130 C C . TRP B 1 234 ? 15.719 -26.797 -8.82 1 57.75 234 TRP B C 1
ATOM 4132 O O . TRP B 1 234 ? 15.914 -25.594 -8.602 1 57.75 234 TRP B O 1
ATOM 4142 N N . LYS B 1 235 ? 15.289 -27.781 -8.008 1 60.72 235 LYS B N 1
ATOM 4143 C CA . LYS B 1 235 ? 14.984 -27.312 -6.656 1 60.72 235 LYS B CA 1
ATOM 4144 C C . LYS B 1 235 ? 16.203 -26.672 -6.004 1 60.72 235 LYS B C 1
ATOM 4146 O O . LYS B 1 235 ? 16.109 -25.625 -5.375 1 60.72 235 LYS B O 1
ATOM 4151 N N . THR B 1 236 ? 17.312 -27.469 -6.074 1 59.88 236 THR B N 1
ATOM 4152 C CA . THR B 1 236 ? 18.547 -26.984 -5.461 1 59.88 236 THR B CA 1
ATOM 4153 C C . THR B 1 236 ? 18.984 -25.672 -6.098 1 59.88 236 THR B C 1
ATOM 4155 O O . THR B 1 236 ? 19.375 -24.734 -5.395 1 59.88 236 THR B O 1
ATOM 4158 N N . ASN B 1 237 ? 18.812 -25.594 -7.355 1 63.75 237 ASN B N 1
ATOM 4159 C CA . ASN B 1 237 ? 19.25 -24.391 -8.055 1 63.75 237 ASN B CA 1
ATOM 4160 C C . ASN B 1 237 ? 18.234 -23.266 -7.938 1 63.75 237 ASN B C 1
ATOM 4162 O O . ASN B 1 237 ? 18.609 -22.078 -7.977 1 63.75 237 ASN B O 1
ATOM 4166 N N . ALA B 1 238 ? 17.062 -23.719 -7.727 1 65.5 238 ALA B N 1
ATOM 4167 C CA . ALA B 1 238 ? 16 -22.719 -7.629 1 65.5 238 ALA B CA 1
ATOM 4168 C C . ALA B 1 238 ? 16.188 -21.844 -6.402 1 65.5 238 ALA B C 1
ATOM 4170 O O . ALA B 1 238 ? 16.047 -20.609 -6.484 1 65.5 238 ALA B O 1
ATOM 4171 N N . ASP B 1 239 ? 16.547 -22.516 -5.32 1 72.69 239 ASP B N 1
ATOM 4172 C CA . ASP B 1 239 ? 16.766 -21.734 -4.102 1 72.69 239 ASP B CA 1
ATOM 4173 C C . ASP B 1 239 ? 17.891 -20.734 -4.277 1 72.69 239 ASP B C 1
ATOM 4175 O O . ASP B 1 239 ? 17.797 -19.594 -3.812 1 72.69 239 ASP B O 1
ATOM 4179 N N . HIS B 1 240 ? 18.922 -21.219 -4.938 1 75.62 240 HIS B N 1
ATOM 4180 C CA . HIS B 1 240 ? 20.047 -20.328 -5.195 1 75.62 240 HIS B CA 1
ATOM 4181 C C . HIS B 1 240 ? 19.641 -19.172 -6.105 1 75.62 240 HIS B C 1
ATOM 4183 O O . HIS B 1 240 ? 20 -18.016 -5.859 1 75.62 240 HIS B O 1
ATOM 4189 N N . PHE B 1 241 ? 18.891 -19.438 -7.098 1 74.75 241 PHE B N 1
ATOM 4190 C CA . PHE B 1 241 ? 18.453 -18.422 -8.047 1 74.75 241 PHE B CA 1
ATOM 4191 C C . PHE B 1 241 ? 17.5 -17.422 -7.379 1 74.75 241 PHE B C 1
ATOM 4193 O O . PHE B 1 241 ? 17.609 -16.219 -7.613 1 74.75 241 PHE B O 1
ATOM 4200 N N . ILE B 1 242 ? 16.656 -17.984 -6.582 1 77.56 242 ILE B N 1
ATOM 4201 C CA . ILE B 1 242 ? 15.711 -17.109 -5.879 1 77.56 242 ILE B CA 1
ATOM 4202 C C . ILE B 1 242 ? 16.469 -16.156 -4.973 1 77.56 242 ILE B C 1
ATOM 4204 O O . ILE B 1 242 ? 16.234 -14.945 -4.996 1 77.56 242 ILE B O 1
ATOM 4208 N N . ASP B 1 243 ? 17.391 -16.703 -4.254 1 79.06 243 ASP B N 1
ATOM 4209 C CA . ASP B 1 243 ? 18.172 -15.875 -3.344 1 79.06 243 ASP B CA 1
ATOM 4210 C C . ASP B 1 243 ? 18.953 -14.812 -4.109 1 79.06 243 ASP B C 1
ATOM 4212 O O . ASP B 1 243 ? 18.969 -13.641 -3.715 1 79.06 243 ASP B O 1
ATOM 4216 N N . SER B 1 244 ? 19.625 -15.266 -5.168 1 79.25 244 SER B N 1
ATOM 4217 C CA . SER B 1 244 ? 20.422 -14.344 -5.969 1 79.25 244 SER B CA 1
ATOM 4218 C C . SER B 1 244 ? 19.547 -13.266 -6.602 1 79.25 244 SER B C 1
ATOM 4220 O O . SER B 1 244 ? 19.953 -12.109 -6.707 1 79.25 244 SER B O 1
ATOM 4222 N N . PHE B 1 245 ? 18.453 -13.68 -6.996 1 82.38 245 PHE B N 1
ATOM 4223 C CA . PHE B 1 245 ? 17.516 -12.742 -7.605 1 82.38 245 PHE B CA 1
ATOM 4224 C C . PHE B 1 245 ? 17.047 -11.711 -6.586 1 82.38 245 PHE B C 1
ATOM 4226 O O . PHE B 1 245 ? 17.016 -10.516 -6.871 1 82.38 245 PHE B O 1
ATOM 4233 N N . VAL B 1 246 ? 16.672 -12.117 -5.434 1 79.25 246 VAL B N 1
ATOM 4234 C CA . VAL B 1 246 ? 16.172 -11.242 -4.371 1 79.25 246 VAL B CA 1
ATOM 4235 C C . VAL B 1 246 ? 17.266 -10.258 -3.971 1 79.25 246 VAL B C 1
ATOM 4237 O O . VAL B 1 246 ? 16.984 -9.094 -3.664 1 79.25 246 VAL B O 1
ATOM 4240 N N . GLN B 1 247 ? 18.469 -10.656 -4.031 1 78 247 GLN B N 1
ATOM 4241 C CA . GLN B 1 247 ? 19.594 -9.805 -3.678 1 78 247 GLN B CA 1
ATOM 4242 C C . GLN B 1 247 ? 19.719 -8.625 -4.641 1 78 247 GLN B C 1
ATOM 4244 O O . GLN B 1 247 ? 20.312 -7.602 -4.297 1 78 247 GLN B O 1
ATOM 4249 N N . THR B 1 248 ? 19.234 -8.867 -5.805 1 76.44 248 THR B N 1
ATOM 4250 C CA . THR B 1 248 ? 19.328 -7.789 -6.781 1 76.44 248 THR B CA 1
ATOM 4251 C C . THR B 1 248 ? 18.469 -6.605 -6.363 1 76.44 248 THR B C 1
ATOM 4253 O O . THR B 1 248 ? 18.625 -5.5 -6.887 1 76.44 248 THR B O 1
ATOM 4256 N N . PHE B 1 249 ? 17.594 -6.879 -5.516 1 71.44 249 PHE B N 1
ATOM 4257 C CA . PHE B 1 249 ? 16.75 -5.805 -5.008 1 71.44 249 PHE B CA 1
ATOM 4258 C C . PHE B 1 249 ? 17.359 -5.176 -3.762 1 71.44 249 PHE B C 1
ATOM 4260 O O . PHE B 1 249 ? 16.859 -4.172 -3.256 1 71.44 249 PHE B O 1
ATOM 4267 N N . ALA B 1 250 ? 18.281 -5.805 -3.139 1 64.88 250 ALA B N 1
ATOM 4268 C CA . ALA B 1 250 ? 18.938 -5.332 -1.927 1 64.88 250 ALA B CA 1
ATOM 4269 C C . ALA B 1 250 ? 20.359 -4.875 -2.223 1 64.88 250 ALA B C 1
ATOM 4271 O O . ALA B 1 250 ? 21 -5.387 -3.143 1 64.88 250 ALA B O 1
ATOM 4272 N N . ARG B 1 251 ? 20.688 -3.648 -2.322 1 55.97 251 ARG B N 1
ATOM 4273 C CA . ARG B 1 251 ? 22.094 -3.328 -2.541 1 55.97 251 ARG B CA 1
ATOM 4274 C C . ARG B 1 251 ? 23 -4.145 -1.617 1 55.97 251 ARG B C 1
ATOM 4276 O O . ARG B 1 251 ? 22.594 -4.504 -0.51 1 55.97 251 ARG B O 1
ATOM 4283 N N . ASP B 1 252 ? 24.156 -4.613 -2.137 1 43.25 252 ASP B N 1
ATOM 4284 C CA . ASP B 1 252 ? 25.312 -5.148 -1.437 1 43.25 252 ASP B CA 1
ATOM 4285 C C . ASP B 1 252 ? 25.578 -4.379 -0.144 1 43.25 252 ASP B C 1
ATOM 4287 O O . ASP B 1 252 ? 26.531 -3.6 -0.062 1 43.25 252 ASP B O 1
ATOM 4291 N N . VAL B 1 253 ? 24.781 -3.785 0.525 1 38.12 253 VAL B N 1
ATOM 4292 C CA . VAL B 1 253 ? 25.438 -3.328 1.742 1 38.12 253 VAL B CA 1
ATOM 4293 C C . VAL B 1 253 ? 26.25 -4.469 2.354 1 38.12 253 VAL B C 1
ATOM 4295 O O . VAL B 1 253 ? 27.438 -4.316 2.627 1 38.12 253 VAL B O 1
ATOM 4298 N N . ALA B 1 254 ? 26.203 -5.156 3.689 1 33.59 254 ALA B N 1
ATOM 4299 C CA . ALA B 1 254 ? 27.203 -6.141 4.066 1 33.59 254 ALA B CA 1
ATOM 4300 C C . ALA B 1 254 ? 27.172 -7.348 3.137 1 33.59 254 ALA B C 1
ATOM 4302 O O . ALA B 1 254 ? 26.266 -8.18 3.227 1 33.59 254 ALA B O 1
ATOM 4303 N N . ILE B 1 255 ? 27.188 -7.645 1.886 1 31.62 255 ILE B N 1
ATOM 4304 C CA . ILE B 1 255 ? 27.516 -9.031 1.595 1 31.62 255 ILE B CA 1
ATOM 4305 C C . ILE B 1 255 ? 28.469 -9.57 2.67 1 31.62 255 ILE B C 1
ATOM 4307 O O . ILE B 1 255 ? 28.938 -10.711 2.578 1 31.62 255 ILE B O 1
ATOM 4311 N N . ALA B 1 256 ? 29.172 -8.734 3.318 1 30.58 256 ALA B N 1
ATOM 4312 C CA . ALA B 1 256 ? 29.969 -9.43 4.316 1 30.58 256 ALA B CA 1
ATOM 4313 C C . ALA B 1 256 ? 29.094 -10.273 5.234 1 30.58 256 ALA B C 1
ATOM 4315 O O . ALA B 1 256 ? 29.578 -10.945 6.145 1 30.58 256 ALA B O 1
ATOM 4316 N N . ARG B 1 257 ? 27.859 -9.789 5.703 1 31.19 257 ARG B N 1
ATOM 4317 C CA . ARG B 1 257 ? 27.328 -10.719 6.688 1 31.19 257 ARG B CA 1
ATOM 4318 C C . ARG B 1 257 ? 26.875 -12.016 6.023 1 31.19 257 ARG B C 1
ATOM 4320 O O . ARG B 1 257 ? 26.656 -12.062 4.812 1 31.19 257 ARG B O 1
ATOM 4327 N N . ARG B 1 258 ? 26.484 -13.172 6.938 1 31.45 258 ARG B N 1
ATOM 4328 C CA . ARG B 1 258 ? 26.188 -14.586 6.727 1 31.45 258 ARG B CA 1
ATOM 4329 C C . ARG B 1 258 ? 25 -14.766 5.777 1 31.45 258 ARG B C 1
ATOM 4331 O O . ARG B 1 258 ? 24.125 -13.906 5.707 1 31.45 258 ARG B O 1
ATOM 4338 N N . PRO B 1 259 ? 24.953 -15.766 4.852 1 30.48 259 PRO B N 1
ATOM 4339 C CA . PRO B 1 259 ? 23.875 -16.312 4.027 1 30.48 259 PRO B CA 1
ATOM 4340 C C . PRO B 1 259 ? 22.516 -16.203 4.699 1 30.48 259 PRO B C 1
ATOM 4342 O O . PRO B 1 259 ? 22.297 -16.766 5.77 1 30.48 259 PRO B O 1
ATOM 4345 N N . VAL B 1 260 ? 21.953 -15.172 5.004 1 29.67 260 VAL B N 1
ATOM 4346 C CA . VAL B 1 260 ? 20.609 -15.242 5.586 1 29.67 260 VAL B CA 1
ATOM 4347 C C . VAL B 1 260 ? 19.812 -16.344 4.898 1 29.67 260 VAL B C 1
ATOM 4349 O O . VAL B 1 260 ? 19.719 -16.391 3.67 1 29.67 260 VAL B O 1
ATOM 4352 N N . GLU B 1 261 ? 19.672 -17.516 5.324 1 33.06 261 GLU B N 1
ATOM 4353 C CA . GLU B 1 261 ? 18.688 -18.562 5.113 1 33.06 261 GLU B CA 1
ATOM 4354 C C . GLU B 1 261 ? 17.312 -17.969 4.832 1 33.06 261 GLU B C 1
ATOM 4356 O O . GLU B 1 261 ? 16.516 -17.797 5.754 1 33.06 261 GLU B O 1
ATOM 4361 N N . TYR B 1 262 ? 17.234 -16.828 4.102 1 34.47 262 TYR B N 1
ATOM 4362 C CA . TYR B 1 262 ? 16.031 -16 4 1 34.47 262 TYR B CA 1
ATOM 4363 C C . TYR B 1 262 ? 14.805 -16.844 3.707 1 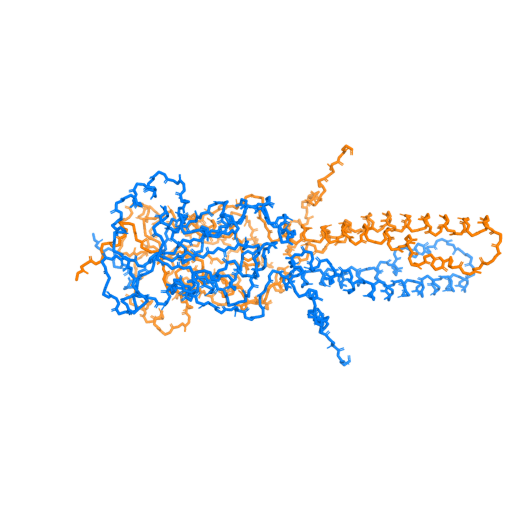34.47 262 TYR B C 1
ATOM 4365 O O . TYR B 1 262 ? 13.742 -16.656 4.305 1 34.47 262 TYR B O 1
ATOM 4373 N N . CYS B 1 263 ? 14.789 -17.422 2.465 1 38.69 263 CYS B N 1
ATOM 4374 C CA . CYS B 1 263 ? 13.594 -18.172 2.121 1 38.69 263 CYS B CA 1
ATOM 4375 C C . CYS B 1 263 ? 13.688 -19.609 2.646 1 38.69 263 CYS B C 1
ATOM 4377 O O . CYS B 1 263 ? 12.859 -20.453 2.297 1 38.69 263 CYS B O 1
ATOM 4379 N N . ASN B 1 264 ? 14.703 -20.156 3.506 1 33.34 264 ASN B N 1
ATOM 4380 C CA . ASN B 1 264 ? 14.797 -21.547 3.938 1 33.34 264 ASN B CA 1
ATOM 4381 C C . ASN B 1 264 ? 13.773 -21.875 5.02 1 33.34 264 ASN B C 1
ATOM 4383 O O . ASN B 1 264 ? 14.008 -21.609 6.199 1 33.34 264 ASN B O 1
ATOM 4387 N N . THR B 1 265 ? 12.625 -21.562 5.047 1 31.3 265 THR B N 1
ATOM 4388 C CA . THR B 1 265 ? 11.922 -22.281 6.105 1 31.3 265 THR B CA 1
ATOM 4389 C C . THR B 1 265 ? 11.953 -23.781 5.844 1 31.3 265 THR B C 1
ATOM 4391 O O . THR B 1 265 ? 11.398 -24.266 4.852 1 31.3 265 THR B O 1
ATOM 4394 N N . LYS B 1 266 ? 12.977 -24.672 6.109 1 31.88 266 LYS B N 1
ATOM 4395 C CA . LYS B 1 266 ? 12.992 -26.125 6.246 1 31.88 266 LYS B CA 1
ATOM 4396 C C . LYS B 1 266 ? 11.766 -26.609 7.012 1 31.88 266 LYS B C 1
ATOM 4398 O O . LYS B 1 266 ? 11.57 -26.25 8.172 1 31.88 266 LYS B O 1
ATOM 4403 N N . GLU B 1 267 ? 10.539 -26.641 6.617 1 27.61 267 GLU B N 1
ATOM 4404 C CA . GLU B 1 267 ? 9.789 -27.734 7.23 1 27.61 267 GLU B CA 1
ATOM 4405 C C . GLU B 1 267 ? 10.57 -29.047 7.18 1 27.61 267 GLU B C 1
ATOM 4407 O O . GLU B 1 267 ? 10.922 -29.516 6.098 1 27.61 267 GLU B O 1
ATOM 4412 N N . ASN B 1 268 ? 11.523 -29.359 8.023 1 25.42 268 ASN B N 1
ATOM 4413 C CA . ASN B 1 268 ? 12 -30.656 8.469 1 25.42 268 ASN B CA 1
ATOM 4414 C C . ASN B 1 268 ? 10.867 -31.688 8.539 1 25.42 268 ASN B C 1
ATOM 4416 O O . ASN B 1 268 ? 11.109 -32.875 8.617 1 25.42 268 ASN B O 1
ATOM 4420 N N . GLU B 1 269 ? 9.547 -31.641 8.75 1 23.03 269 GLU B N 1
ATOM 4421 C CA . GLU B 1 269 ? 9.008 -32.969 8.938 1 23.03 269 GLU B CA 1
ATOM 4422 C C . GLU B 1 269 ? 8.977 -33.75 7.617 1 23.03 269 GLU B C 1
ATOM 4424 O O . GLU B 1 269 ? 8.781 -33.156 6.555 1 23.03 269 GLU B O 1
#

pLDDT: mean 77.58, std 21.42, range [23.03, 98.69]

InterPro domains:
  IPR004821 Cytidyltransferase-like domain [PF01467] (54-179)
  IPR004821 Cytidyltransferase-like domain [TIGR00125] (52-119)
  IPR014729 Rossmann-like alpha/beta/alpha sandwich fold [G3DSA:3.40.50.620] (12-251)
  IPR041723 CTP:phosphocholine cytidylyltransferase domain [cd02174] (49-198)
  IPR045049 Choline-phosphate cytidylyltransferase Pcy1-like [PTHR10739] (39-251)

Organism: Caenorhabditis brenneri (NCBI:txid135651)